Protein 3V42 (pdb70)

Sequence (395 aa):
LPVFKSLRHMRQVLGAPSFRMLAWHVLMGNQVIWKSRDVDLVQSAFEVLRTMLPVGCVRIIPYSSQYEEAYRCNFLGLSPHVQIPPHVLSSEFAVIVEVHAAASLSKYEFVVTSGSPRVGPTILNKIEAALTNQNLSVDVVDQALVALKEEWMNKVKVLFKFTKVPKEDTQKLLSILGASEEDNVKLLKFWMTGLSLPVFKSLRHMRQVLGAPSFRMLAWHVLMGNQVIWKSRDVDLVQSAFEEVLRTMLPVGCVRIIPYSSQYEEAYRCNFLGLSPHVQIPPHVLSSEFAVIVEVHAQSLSKYEFVVTSGSPVAADRVGPTILNKIEAALTNQNLSVDVVDQALVALKEEWMNKVKVLFKFTKRPKEDTQKLLSILGASEEDNVKLLKFWMTGLS

InterPro domains:
  IPR021713 Folliculin [PTHR31441] (1-558)
  IPR032035 Folliculin, DENN domain [PF16692] (344-566)
  IPR037520 Folliculin/SMCR8, longin domain [PF11704] (105-265)
  IPR037521 Folliculin/SMCR8, tripartite DENN domain [PS51834] (86-558)
  IPR044886 Folliculin, DENN domain, C-terminal superfamily [G3DSA:1.10.10.1730] (477-566)

Solvent-accessible surface area: 19082 Å² total; per-residue (Å²): 111,47,44,8,126,40,13,32,18,0,48,116,43,17,24,41,108,26,0,52,72,0,0,47,10,0,0,18,17,21,6,0,0,0,35,2,203,31,56,90,0,0,61,14,0,3,78,14,0,33,58,0,1,13,52,14,4,1,39,12,4,5,27,6,33,81,30,18,63,51,120,48,0,2,0,0,0,0,28,38,167,14,162,23,32,108,105,7,102,80,27,89,109,6,0,8,0,48,9,109,84,30,149,98,6,102,106,32,102,31,83,18,74,27,10,101,144,177,116,11,1,31,0,0,57,98,7,36,61,24,5,74,71,118,139,44,65,93,104,79,18,74,138,38,21,91,50,28,42,113,67,4,20,72,25,0,98,59,21,81,147,78,74,124,186,141,81,61,50,33,92,127,38,8,63,142,54,44,0,35,110,106,8,2,55,107,0,0,153,38,0,50,87,16,38,108,94,65,44,8,119,22,11,37,23,0,42,128,45,20,28,39,92,31,1,11,29,0,0,38,0,0,0,20,16,22,6,0,0,0,33,3,172,28,52,100,0,0,34,7,0,0,96,16,0,49,58,0,2,14,58,14,4,2,41,4,4,2,26,6,20,100,30,17,70,51,120,48,0,1,0,0,0,0,23,35,165,13,83,23,32,113,96,5,92,82,26,82,133,6,0,5,0,49,10,106,105,89,78,8,90,76,52,105,31,74,22,68,29,27,15,71,127,50,48,8,126,124,6,1,26,0,0,54,92,7,40,65,26,8,80,69,93,141,43,55,80,86,78,15,78,142,40,11,78,49,32,39,102,69,3,22,78,27,0,106,64,23,104,162,39,65,111,143,88,90,80,66,31,58,58,42,13,66,140,57,38,0,57,102,128,15,1,60,122,0,1,158,40,0,36,66,17,53,59

Secondary structure (DSSP, 8-state):
--S---HHHHHHHH-HHHHHHHHHHHHHT-EEEEE-S-HHHHHHHHHHHGGGS-GGG--EEEEESS---TTT-SEEEE-TTPPPPHHHHT-TTEEEEEEEE----TTEEEEEEE-------HHHHHHHHHHH-TT--HHHHHHHHHHHHHHHHHHHHHHHHHT----HHHHHHHHHTT--SHHHHHHHHHHGGG--/--S---HHHHHHHH-HHHHHHHHHHHHTT-EEEEE-S-HHHHHHHHHHHGGGS-GGG--EEEEESS---TTT-SEEEE-TT----HHHHT-TTEEEEEEE----TT-EEEEEESSPTTTTSS--HHHHHHHHHHH-TTS-HHHHHHHHHHHHHHHHHHHHHHHHHT---HHHHHHHHHHTT--SHHHHHHHHHHGGGT-

Organism: Homo sapiens (NCBI:txid9606)

B-factor: mean 28.71, std 11.36, range [8.5, 73.84]

CATH classification: 3.40.50.12430 (+1 more: 1.10.10.1730)

Nearest PDB structures (foldseek):
  3v42-assembly3_A  TM=1.005E+00  e=3.757E-38  Homo sapiens
  3v42-assembly3_B-2  TM=9.842E-01  e=3.956E-33  Homo sapiens
  6nzd-assembly1_H  TM=9.842E-01  e=5.267E-33  Homo sapiens
  6ulg-assembly1_L  TM=9.563E-01  e=2.488E-28  Homo sapiens
  8dhb-assembly1_J  TM=9.454E-01  e=2.069E-27  Homo sapiens
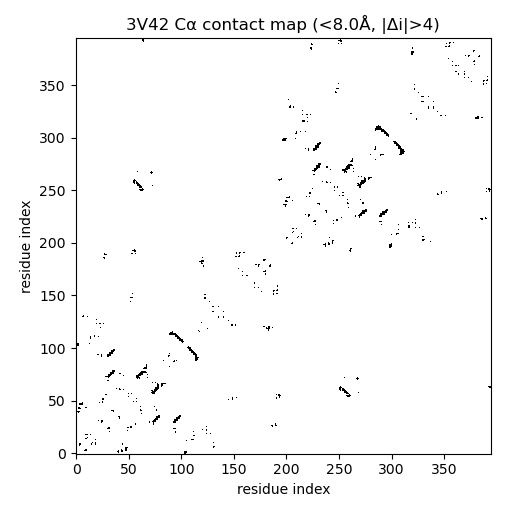
Foldseek 3Di:
DLAQDELLSVCVQCHPVQSLLQLLLLLLLFAEEEEDPDLRRQVRVCVHSCLLAQVLSFQEDREDDEDDDSVNGSYYYYYHPYDDDPCFQQAQRYKYKYWDADCVHPRIDIDIDYHDDDDDDDLSVVLSVQSVDPPDDPVRSSVVSVVSNVLLVVVLVVLVVVPPPPPVVSLVVCVVSVQNDDSSVSSSVSSNSSDD/DQAQDELLSVCVQCDPQLSLVQLLLLLLLFAEEEEDQDQRRQVRVCVHSCLLAQVLSFQEDREDDEDDDSVNGSYYYYYHPYDDDDCFQLDLRYKYWYWDQVDPVRIDIDIGDNNDRCPSPDDDPLSVVLSVQSPDPPDDRVVSSVVSVVSNVLLLVVLVVLVVVVCDDVVVSLVVCVVSVQNDDSSVSSSVSNNSSVD

Structure (mmCIF, N/CA/C/O backbone):
data_3V42
#
_entry.id   3V42
#
_cell.length_a   86.050
_cell.length_b   99.951
_cell.length_c   107.584
_cell.angle_alpha   90.00
_cell.angle_beta   90.00
_cell.angle_gamma   90.00
#
_symmetry.space_group_name_H-M   'C 2 2 21'
#
loop_
_entity.id
_entity.type
_entity.pdbx_description
1 polymer Folliculin
2 water water
#
loop_
_atom_site.group_PDB
_atom_site.id
_atom_site.type_symbol
_atom_site.label_atom_id
_atom_site.label_alt_id
_atom_site.label_comp_id
_atom_site.label_asym_id
_atom_site.label_entity_id
_atom_site.label_seq_id
_atom_site.pdbx_PDB_ins_code
_atom_site.Cartn_x
_atom_site.Cartn_y
_atom_site.Cartn_z
_atom_site.occupancy
_atom_site.B_iso_or_equiv
_atom_site.auth_seq_id
_atom_site.auth_comp_id
_atom_site.auth_asym_id
_atom_site.auth_atom_id
_atom_site.pdbx_PDB_model_num
ATOM 1 N N . LEU A 1 3 ? 76.904 28.548 34.258 1.00 52.37 343 LEU A N 1
ATOM 2 C CA . LEU A 1 3 ? 77.541 28.251 35.531 1.00 51.72 343 LEU A CA 1
ATOM 3 C C . LEU A 1 3 ? 76.556 28.065 36.654 1.00 50.09 343 LEU A C 1
ATOM 4 O O . LEU A 1 3 ? 76.759 27.259 37.504 1.00 50.96 343 LEU A O 1
ATOM 6 N N . PRO A 1 4 ? 75.515 28.853 36.695 1.00 48.02 344 PRO A N 1
ATOM 7 C CA . PRO A 1 4 ? 74.493 28.625 37.695 1.00 45.77 344 PRO A CA 1
ATOM 8 C C . PRO A 1 4 ? 73.411 27.653 37.193 1.00 42.69 344 PRO A C 1
ATOM 9 O O . PRO A 1 4 ? 72.353 28.108 36.862 1.00 42.40 344 PRO A O 1
ATOM 13 N N . VAL A 1 5 ? 73.716 26.365 37.135 1.00 39.56 345 VAL A N 1
ATOM 14 C CA . VAL A 1 5 ? 72.789 25.309 36.753 1.00 35.81 345 VAL A CA 1
ATOM 15 C C . VAL A 1 5 ? 72.916 24.088 37.673 1.00 33.81 345 VAL A C 1
ATOM 16 O O . VAL A 1 5 ? 73.921 23.891 38.292 1.00 32.65 345 VAL A O 1
ATOM 20 N N . PHE A 1 6 ? 71.892 23.253 37.743 1.00 31.99 346 PHE A N 1
ATOM 21 C CA . PHE A 1 6 ? 72.054 22.006 38.457 1.00 29.83 346 PHE A CA 1
ATOM 22 C C . PHE A 1 6 ? 72.942 21.047 37.711 1.00 30.36 346 PHE A C 1
ATOM 23 O O . PHE A 1 6 ? 72.798 20.887 36.558 1.00 29.84 346 PHE A O 1
ATOM 31 N N . LYS A 1 7 ? 73.856 20.393 38.398 1.00 30.69 347 LYS A N 1
ATOM 32 C CA . LYS A 1 7 ? 74.739 19.431 37.744 1.00 32.18 347 LYS A CA 1
ATOM 33 C C . LYS A 1 7 ? 74.410 17.975 37.875 1.00 31.35 347 LYS A C 1
ATOM 34 O O . LYS A 1 7 ? 74.900 17.178 37.122 1.00 33.31 347 LYS A O 1
ATOM 40 N N . SER A 1 8 ? 73.603 17.645 38.866 1.00 28.69 348 SER A N 1
ATOM 41 C CA . SER A 1 8 ? 73.244 16.293 39.185 1.00 27.34 348 SER A CA 1
ATOM 42 C C . SER A 1 8 ? 72.056 16.235 40.151 1.00 26.25 348 SER A C 1
ATOM 43 O O . SER A 1 8 ? 71.635 17.233 40.681 1.00 26.03 348 SER A O 1
ATOM 46 N N . LEU A 1 9 ? 71.543 15.047 40.363 1.00 24.03 349 LEU A N 1
ATOM 47 C CA . LEU A 1 9 ? 70.533 14.832 41.354 1.00 22.79 349 LEU A CA 1
ATOM 48 C C . LEU A 1 9 ? 71.082 15.162 42.713 1.00 22.88 349 LEU A C 1
ATOM 49 O O . LEU A 1 9 ? 70.462 15.817 43.468 1.00 22.50 349 LEU A O 1
ATOM 54 N N . ARG A 1 10 ? 72.293 14.725 42.978 1.00 23.39 350 ARG A N 1
ATOM 55 C CA . ARG A 1 10 ? 72.917 14.984 44.253 1.00 24.70 350 ARG A CA 1
ATOM 56 C C . ARG A 1 10 ? 73.082 16.466 44.518 1.00 24.29 350 ARG A C 1
ATOM 57 O O . ARG A 1 10 ? 72.865 16.896 45.576 1.00 23.54 350 ARG A O 1
ATOM 65 N N . HIS A 1 11 ? 73.474 17.217 43.516 1.00 22.72 351 HIS A N 1
ATOM 66 C CA . HIS A 1 11 ? 73.632 18.656 43.629 1.00 23.69 351 HIS A CA 1
ATOM 67 C C . HIS A 1 11 ? 72.310 19.291 43.936 1.00 24.02 351 HIS A C 1
ATOM 68 O O . HIS A 1 11 ? 72.212 20.130 44.772 1.00 25.33 351 HIS A O 1
ATOM 75 N N . MET A 1 12 ? 71.281 18.844 43.244 1.00 21.10 352 MET A N 1
ATOM 76 C CA . MET A 1 12 ? 69.982 19.387 43.438 1.00 19.02 352 MET A CA 1
ATOM 77 C C . MET A 1 12 ? 69.559 19.117 44.874 1.00 18.53 352 MET A C 1
ATOM 78 O O . MET A 1 12 ? 69.025 19.969 45.504 1.00 18.79 352 MET A O 1
ATOM 83 N N . ARG A 1 13 ? 69.835 17.935 45.389 1.00 19.60 353 ARG A N 1
ATOM 84 C CA . ARG A 1 13 ? 69.494 17.596 46.763 1.00 20.14 353 ARG A CA 1
ATOM 85 C C . ARG A 1 13 ? 70.221 18.500 47.781 1.00 23.41 353 ARG A C 1
ATOM 86 O O . ARG A 1 13 ? 69.632 18.984 48.675 1.00 24.96 353 ARG A O 1
ATOM 94 N N . GLN A 1 14 ? 71.493 18.747 47.556 1.00 24.47 354 GLN A N 1
ATOM 95 C CA . GLN A 1 14 ? 72.268 19.633 48.404 1.00 26.72 354 GLN A CA 1
ATOM 96 C C . GLN A 1 14 ? 71.670 21.015 48.421 1.00 26.65 354 GLN A C 1
ATOM 97 O O . GLN A 1 14 ? 71.519 21.592 49.433 1.00 26.21 354 GLN A O 1
ATOM 103 N N . VAL A 1 15 ? 71.332 21.532 47.263 1.00 25.34 355 VAL A N 1
ATOM 104 C CA . VAL A 1 15 ? 70.769 22.847 47.160 1.00 23.66 355 VAL A CA 1
ATOM 105 C C . VAL A 1 15 ? 69.351 23.106 47.687 1.00 23.72 355 VAL A C 1
ATOM 106 O O . VAL A 1 15 ? 69.128 24.030 48.378 1.00 23.85 355 VAL A O 1
ATOM 110 N N . LEU A 1 16 ? 68.392 22.296 47.280 1.00 21.71 356 LEU A N 1
ATOM 111 C CA . LEU A 1 16 ? 67.052 22.297 47.820 1.00 21.56 356 LEU A CA 1
ATOM 112 C C . LEU A 1 16 ? 66.933 21.829 49.264 1.00 20.64 356 LEU A C 1
ATOM 113 O O . LEU A 1 16 ? 66.105 22.249 49.969 1.00 22.13 356 LEU A O 1
ATOM 118 N N . GLY A 1 17 ? 67.757 20.904 49.651 1.00 21.48 357 GLY A N 1
ATOM 119 C CA . GLY A 1 17 ? 67.613 20.306 50.944 1.00 22.82 357 GLY A CA 1
ATOM 120 C C . GLY A 1 17 ? 66.853 18.994 50.955 1.00 22.49 357 GLY A C 1
ATOM 121 O O . GLY A 1 17 ? 66.078 18.724 50.089 1.00 20.31 357 GLY A O 1
ATOM 122 N N . ALA A 1 18 ? 67.104 18.201 51.975 1.00 23.64 358 ALA A N 1
ATOM 123 C CA . ALA A 1 18 ? 66.611 16.860 52.012 1.00 24.27 358 ALA A CA 1
ATOM 124 C C . ALA A 1 18 ? 65.120 16.720 52.008 1.00 23.92 358 ALA A C 1
ATOM 125 O O . ALA A 1 18 ? 64.630 16.040 51.171 1.00 21.91 358 ALA A O 1
ATOM 127 N N . PRO A 1 19 ? 64.395 17.391 52.891 1.00 24.13 359 PRO A N 1
ATOM 128 C CA . PRO A 1 19 ? 62.943 17.244 52.872 1.00 24.59 359 PRO A CA 1
ATOM 129 C C . PRO A 1 19 ? 62.326 17.733 51.558 1.00 25.09 359 PRO A C 1
ATOM 130 O O . PRO A 1 19 ? 61.526 17.072 50.977 1.00 25.37 359 PRO A O 1
ATOM 134 N N . SER A 1 20 ? 62.780 18.881 51.107 1.00 23.93 360 SER A N 1
ATOM 135 C CA . SER A 1 20 ? 62.287 19.492 49.898 1.00 24.04 360 SER A CA 1
ATOM 136 C C . SER A 1 20 ? 62.579 18.625 48.693 1.00 21.89 360 SER A C 1
ATOM 137 O O . SER A 1 20 ? 61.717 18.408 47.921 1.00 19.63 360 SER A O 1
ATOM 140 N N . PHE A 1 21 ? 63.781 18.098 48.595 1.00 20.68 361 PHE A N 1
ATOM 141 C CA . PHE A 1 21 ? 64.121 17.211 47.507 1.00 20.46 361 PHE A CA 1
ATOM 142 C C . PHE A 1 21 ? 63.259 15.951 47.532 1.00 18.25 361 PHE A C 1
ATOM 143 O O . PHE A 1 21 ? 62.775 15.541 46.547 1.00 16.39 361 PHE A O 1
ATOM 151 N N . ARG A 1 22 ? 63.042 15.385 48.690 1.00 17.58 362 ARG A N 1
ATOM 152 C CA . ARG A 1 22 ? 62.249 14.194 48.731 1.00 17.70 362 ARG A CA 1
ATOM 153 C C . ARG A 1 22 ? 60.799 14.408 48.270 1.00 18.98 362 ARG A C 1
ATOM 154 O O . ARG A 1 22 ? 60.339 13.677 47.486 1.00 18.04 362 ARG A O 1
ATOM 162 N N . MET A 1 23 ? 60.176 15.480 48.716 1.00 18.35 363 MET A N 1
ATOM 163 C CA . MET A 1 23 ? 58.861 15.849 48.290 1.00 20.49 363 MET A CA 1
ATOM 164 C C . MET A 1 23 ? 58.850 16.105 46.773 1.00 18.92 363 MET A C 1
ATOM 165 O O . MET A 1 23 ? 58.026 15.598 46.101 1.00 18.35 363 MET A O 1
ATOM 170 N N . LEU A 1 24 ? 59.828 16.821 46.262 1.00 17.11 364 LEU A N 1
ATOM 171 C CA . LEU A 1 24 ? 59.934 17.064 44.839 1.00 17.66 364 LEU A CA 1
ATOM 172 C C . LEU A 1 24 ? 60.079 15.775 44.024 1.00 15.74 364 LEU A C 1
ATOM 173 O O . LEU A 1 24 ? 59.370 15.572 43.106 1.00 16.97 364 LEU A O 1
ATOM 178 N N . ALA A 1 25 ? 60.987 14.906 44.429 1.00 16.46 365 ALA A N 1
ATOM 179 C CA . ALA A 1 25 ? 61.225 13.630 43.796 1.00 16.33 365 ALA A CA 1
ATOM 180 C C . ALA A 1 25 ? 60.024 12.670 43.832 1.00 17.90 365 ALA A C 1
ATOM 181 O O . ALA A 1 25 ? 59.807 11.987 42.912 1.00 18.73 365 ALA A O 1
ATOM 183 N N . TRP A 1 26 ? 59.275 12.676 44.917 1.00 17.58 366 TRP A N 1
ATOM 184 C CA . TRP A 1 26 ? 58.081 11.869 45.057 1.00 17.26 366 TRP A CA 1
ATOM 185 C C . TRP A 1 26 ? 57.088 12.283 44.006 1.00 15.70 366 TRP A C 1
ATOM 186 O O . TRP A 1 26 ? 56.636 11.477 43.317 1.00 14.67 366 TRP A O 1
ATOM 197 N N . HIS A 1 27 ? 56.841 13.578 43.875 1.00 15.48 367 HIS A N 1
ATOM 198 C CA . HIS A 1 27 ? 55.998 14.089 42.815 1.00 15.89 367 HIS A CA 1
ATOM 199 C C . HIS A 1 27 ? 56.512 13.792 41.396 1.00 15.43 367 HIS A C 1
ATOM 200 O O . HIS A 1 27 ? 55.741 13.463 40.550 1.00 20.08 367 HIS A O 1
ATOM 207 N N . VAL A 1 28 ? 57.792 13.862 41.145 1.00 16.33 368 VAL A N 1
ATOM 208 C CA . VAL A 1 28 ? 58.270 13.521 39.836 1.00 14.46 368 VAL A CA 1
ATOM 209 C C . VAL A 1 28 ? 57.932 12.056 39.509 1.00 14.96 368 VAL A C 1
ATOM 210 O O . VAL A 1 28 ? 57.360 11.777 38.503 1.00 15.54 368 VAL A O 1
ATOM 214 N N . LEU A 1 29 ? 58.235 11.173 40.437 1.00 12.48 369 LEU A N 1
ATOM 215 C CA . LEU A 1 29 ? 58.118 9.756 40.279 1.00 13.94 369 LEU A CA 1
ATOM 216 C C . LEU A 1 29 ? 56.699 9.298 40.056 1.00 13.72 369 LEU A C 1
ATOM 217 O O . LEU A 1 29 ? 56.489 8.427 39.309 1.00 15.86 369 LEU A O 1
ATOM 222 N N . MET A 1 30 ? 55.767 9.933 40.730 1.00 15.05 370 MET A N 1
ATOM 223 C CA . MET A 1 30 ? 54.331 9.623 40.678 1.00 16.45 370 MET A CA 1
ATOM 224 C C . MET A 1 30 ? 53.596 10.290 39.506 1.00 16.89 370 MET A C 1
ATOM 225 O O . MET A 1 30 ? 52.487 10.025 39.276 1.00 17.29 370 MET A O 1
ATOM 230 N N . GLY A 1 31 ? 54.269 11.134 38.765 1.00 15.65 371 GLY A N 1
ATOM 231 C CA . GLY A 1 31 ? 53.672 11.774 37.634 1.00 16.74 371 GLY A CA 1
ATOM 232 C C . GLY A 1 31 ? 52.812 12.985 37.927 1.00 16.83 371 GLY A C 1
ATOM 233 O O . GLY A 1 31 ? 52.168 13.455 37.074 1.00 16.34 371 GLY A O 1
ATOM 234 N N . ASN A 1 32 ? 52.854 13.469 39.143 1.00 16.98 372 ASN A N 1
ATOM 235 C CA . ASN A 1 32 ? 52.230 14.726 39.525 1.00 18.09 372 ASN A CA 1
ATOM 236 C C . ASN A 1 32 ? 52.937 15.924 38.855 1.00 17.85 372 ASN A C 1
ATOM 237 O O . ASN A 1 32 ? 54.020 15.800 38.409 1.00 18.17 372 ASN A O 1
ATOM 242 N N . GLN A 1 33 ? 52.261 17.045 38.743 1.00 19.22 373 GLN A N 1
ATOM 243 C CA . GLN A 1 33 ? 52.831 18.193 38.035 1.00 19.68 373 GLN A CA 1
ATOM 244 C C . GLN A 1 33 ? 53.937 18.855 38.859 1.00 18.57 373 GLN A C 1
ATOM 245 O O . GLN A 1 33 ? 53.768 19.107 40.006 1.00 18.40 373 GLN A O 1
ATOM 251 N N . VAL A 1 34 ? 55.045 19.130 38.223 1.00 18.39 374 VAL A N 1
ATOM 252 C CA . VAL A 1 34 ? 56.196 19.744 38.809 1.00 16.75 374 VAL A CA 1
ATOM 253 C C . VAL A 1 34 ? 56.386 21.127 38.203 1.00 18.76 374 VAL A C 1
ATOM 254 O O . VAL A 1 34 ? 56.718 21.259 37.054 1.00 16.94 374 VAL A O 1
ATOM 258 N N . ILE A 1 35 ? 56.173 22.141 39.021 1.00 18.32 375 ILE A N 1
ATOM 259 C CA . ILE A 1 35 ? 56.247 23.516 38.608 1.00 17.94 375 ILE A CA 1
ATOM 260 C C . ILE A 1 35 ? 57.477 24.250 39.133 1.00 19.63 375 ILE A C 1
ATOM 261 O O . ILE A 1 35 ? 57.702 24.348 40.305 1.00 21.27 375 ILE A O 1
ATOM 266 N N . TRP A 1 36 ? 58.268 24.764 38.238 1.00 17.55 376 TRP A N 1
ATOM 267 C CA . TRP A 1 36 ? 59.373 25.625 38.609 1.00 20.66 376 TRP A CA 1
ATOM 268 C C . TRP A 1 36 ? 59.224 27.078 38.139 1.00 20.41 376 TRP A C 1
ATOM 269 O O . TRP A 1 36 ? 59.112 27.339 36.978 1.00 20.13 376 TRP A O 1
ATOM 280 N N . LYS A 1 37 ? 59.212 27.997 39.082 1.00 21.20 377 LYS A N 1
ATOM 281 C CA . LYS A 1 37 ? 59.019 29.401 38.802 1.00 23.67 377 LYS A CA 1
ATOM 282 C C . LYS A 1 37 ? 60.311 30.180 39.050 1.00 23.82 377 LYS A C 1
ATOM 283 O O . LYS A 1 37 ? 60.748 30.318 40.147 1.00 24.80 377 LYS A O 1
ATOM 289 N N . SER A 1 38 ? 60.908 30.656 37.973 1.00 25.89 378 SER A N 1
ATOM 290 C CA . SER A 1 38 ? 62.130 31.424 37.987 1.00 26.43 378 SER A CA 1
ATOM 291 C C . SER A 1 38 ? 62.347 32.473 36.885 1.00 27.92 378 SER A C 1
ATOM 292 O O . SER A 1 38 ? 61.782 32.436 35.834 1.00 24.62 378 SER A O 1
ATOM 295 N N . ARG A 1 39 ? 63.179 33.430 37.231 1.00 28.44 379 ARG A N 1
ATOM 296 C CA . ARG A 1 39 ? 63.659 34.459 36.370 1.00 30.00 379 ARG A CA 1
ATOM 297 C C . ARG A 1 39 ? 64.633 33.892 35.387 1.00 29.73 379 ARG A C 1
ATOM 298 O O . ARG A 1 39 ? 64.777 34.399 34.332 1.00 28.31 379 ARG A O 1
ATOM 306 N N . ASP A 1 40 ? 65.291 32.824 35.788 1.00 27.55 380 ASP A N 1
ATOM 307 C CA . ASP A 1 40 ? 66.369 32.223 35.048 1.00 26.61 380 ASP A CA 1
ATOM 308 C C . ASP A 1 40 ? 65.968 31.013 34.172 1.00 25.59 380 ASP A C 1
ATOM 309 O O . ASP A 1 40 ? 65.845 29.920 34.639 1.00 23.12 380 ASP A O 1
ATOM 314 N N . VAL A 1 41 ? 65.849 31.237 32.877 1.00 23.69 381 VAL A N 1
ATOM 315 C CA . VAL A 1 41 ? 65.385 30.206 31.982 1.00 23.86 381 VAL A CA 1
ATOM 316 C C . VAL A 1 41 ? 66.297 29.004 31.990 1.00 24.07 381 VAL A C 1
ATOM 317 O O . VAL A 1 41 ? 65.835 27.925 32.022 1.00 24.61 381 VAL A O 1
ATOM 321 N N . ASP A 1 42 ? 67.589 29.221 31.962 1.00 22.61 382 ASP A N 1
ATOM 322 C CA . ASP A 1 42 ? 68.545 28.161 31.953 1.00 23.45 382 ASP A CA 1
ATOM 323 C C . ASP A 1 42 ? 68.622 27.295 33.217 1.00 22.72 382 ASP A C 1
ATOM 324 O O . ASP A 1 42 ? 68.952 26.153 33.179 1.00 21.86 382 ASP A O 1
ATOM 329 N N . LEU A 1 43 ? 68.433 27.917 34.345 1.00 21.86 383 LEU A N 1
ATOM 330 C CA . LEU A 1 43 ? 68.467 27.179 35.576 1.00 21.29 383 LEU A CA 1
ATOM 331 C C . LEU A 1 43 ? 67.332 26.188 35.604 1.00 21.23 383 LEU A C 1
ATOM 332 O O . LEU A 1 43 ? 67.540 25.074 35.876 1.00 20.17 383 LEU A O 1
ATOM 337 N N . VAL A 1 44 ? 66.153 26.666 35.237 1.00 21.00 384 VAL A N 1
ATOM 338 C CA . VAL A 1 44 ? 64.965 25.865 35.157 1.00 20.47 384 VAL A CA 1
ATOM 339 C C . VAL A 1 44 ? 65.131 24.736 34.150 1.00 20.39 384 VAL A C 1
ATOM 340 O O . VAL A 1 44 ? 64.760 23.663 34.440 1.00 20.21 384 VAL A O 1
ATOM 344 N N . GLN A 1 45 ? 65.716 25.004 32.991 1.00 19.29 385 GLN A N 1
ATOM 345 C CA . GLN A 1 45 ? 65.942 23.974 32.023 1.00 21.77 385 GLN A CA 1
ATOM 346 C C . GLN A 1 45 ? 66.856 22.906 32.621 1.00 21.88 385 GLN A C 1
ATOM 347 O O . GLN A 1 45 ? 66.591 21.759 32.506 1.00 23.19 385 GLN A O 1
ATOM 353 N N . SER A 1 46 ? 67.881 23.310 33.332 1.00 21.57 386 SER A N 1
ATOM 354 C CA . SER A 1 46 ? 68.763 22.376 34.000 1.00 21.27 386 SER A CA 1
ATOM 355 C C . SER A 1 46 ? 68.040 21.533 35.073 1.00 19.66 386 SER A C 1
ATOM 356 O O . SER A 1 46 ? 68.391 20.432 35.272 1.00 17.81 386 SER A O 1
ATOM 359 N N . ALA A 1 47 ? 67.082 22.120 35.753 1.00 19.91 387 ALA A N 1
ATOM 360 C CA . ALA A 1 47 ? 66.322 21.410 36.749 1.00 20.24 387 ALA A CA 1
ATOM 361 C C . ALA A 1 47 ? 65.580 20.250 36.098 1.00 19.63 387 ALA A C 1
ATOM 362 O O . ALA A 1 47 ? 65.647 19.165 36.553 1.00 20.41 387 ALA A O 1
ATOM 364 N N . PHE A 1 48 ? 64.884 20.523 35.014 1.00 19.48 388 PHE A N 1
ATOM 365 C CA . PHE A 1 48 ? 64.158 19.497 34.294 1.00 19.41 388 PHE A CA 1
ATOM 366 C C . PHE A 1 48 ? 65.060 18.433 33.686 1.00 19.64 388 PHE A C 1
ATOM 367 O O . PHE A 1 48 ? 64.704 17.321 33.623 1.00 18.05 388 PHE A O 1
ATOM 375 N N . GLU A 1 49 ? 66.222 18.844 33.225 1.00 19.54 389 GLU A N 1
ATOM 376 C CA . GLU A 1 49 ? 67.194 17.949 32.652 1.00 22.00 389 GLU A CA 1
ATOM 377 C C . GLU A 1 49 ? 67.651 16.947 33.706 1.00 19.95 389 GLU A C 1
ATOM 378 O O . GLU A 1 49 ? 67.795 15.843 33.448 1.00 20.12 389 GLU A O 1
ATOM 384 N N . VAL A 1 50 ? 67.870 17.411 34.899 1.00 20.68 390 VAL A N 1
ATOM 385 C CA . VAL A 1 50 ? 68.165 16.574 36.017 1.00 19.71 390 VAL A CA 1
ATOM 386 C C . VAL A 1 50 ? 66.983 15.671 36.511 1.00 19.30 390 VAL A C 1
ATOM 387 O O . VAL A 1 50 ? 67.131 14.522 36.687 1.00 18.93 390 VAL A O 1
ATOM 391 N N . LEU A 1 51 ? 65.830 16.255 36.707 1.00 18.16 391 LEU A N 1
ATOM 392 C CA . LEU A 1 51 ? 64.674 15.551 37.215 1.00 18.10 391 LEU A CA 1
ATOM 393 C C . LEU A 1 51 ? 64.185 14.431 36.297 1.00 17.36 391 LEU A C 1
ATOM 394 O O . LEU A 1 51 ? 63.745 13.451 36.736 1.00 16.35 391 LEU A O 1
ATOM 399 N N . ARG A 1 52 ? 64.289 14.628 35.009 1.00 17.14 392 ARG A N 1
ATOM 400 C CA . ARG A 1 52 ? 63.792 13.671 34.064 1.00 17.38 392 ARG A CA 1
ATOM 401 C C . ARG A 1 52 ? 64.520 12.364 34.105 1.00 18.68 392 ARG A C 1
ATOM 402 O O . ARG A 1 52 ? 63.954 11.378 33.787 1.00 19.79 392 ARG A O 1
ATOM 410 N N . THR A 1 53 ? 65.739 12.375 34.605 1.00 18.26 393 THR A N 1
ATOM 411 C CA . THR A 1 53 ? 66.545 11.163 34.694 1.00 21.08 393 THR A CA 1
ATOM 412 C C . THR A 1 53 ? 65.922 10.132 35.634 1.00 20.35 393 THR A C 1
ATOM 413 O O . THR A 1 53 ? 66.353 9.035 35.686 1.00 22.98 393 THR A O 1
ATOM 417 N N . MET A 1 54 ? 64.946 10.547 36.408 1.00 20.05 394 MET A N 1
ATOM 418 C CA . MET A 1 54 ? 64.235 9.671 37.332 1.00 18.01 394 MET A CA 1
ATOM 419 C C . MET A 1 54 ? 63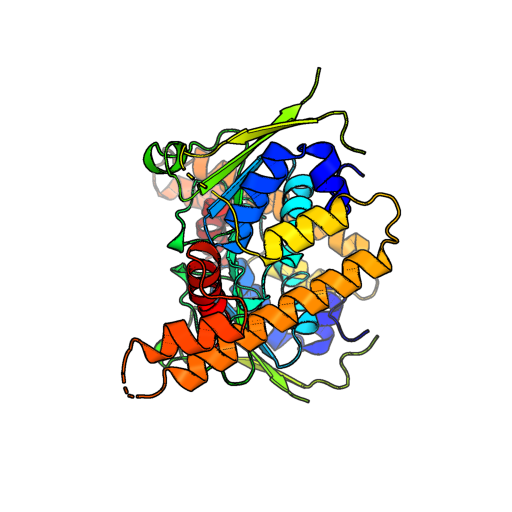.026 8.936 36.760 1.00 18.00 394 MET A C 1
ATOM 420 O O . MET A 1 54 ? 62.511 8.054 37.363 1.00 16.36 394 MET A O 1
ATOM 425 N N . LEU A 1 55 ? 62.641 9.316 35.554 1.00 16.16 395 LEU A N 1
ATOM 426 C CA . LEU A 1 55 ? 61.503 8.787 34.867 1.00 17.87 395 LEU A CA 1
ATOM 427 C C . LEU A 1 55 ? 61.865 8.056 33.571 1.00 18.63 395 LEU A C 1
ATOM 428 O O . LEU A 1 55 ? 62.787 8.403 32.927 1.00 18.14 395 LEU A O 1
ATOM 433 N N . PRO A 1 56 ? 61.077 7.072 33.203 1.00 18.92 396 PRO A N 1
ATOM 434 C CA . PRO A 1 56 ? 61.185 6.498 31.883 1.00 19.83 396 PRO A CA 1
ATOM 435 C C . PRO A 1 56 ? 60.930 7.595 30.877 1.00 19.32 396 PRO A C 1
ATOM 436 O O . PRO A 1 56 ? 60.082 8.405 31.101 1.00 18.49 396 PRO A O 1
ATOM 440 N N . VAL A 1 57 ? 61.636 7.583 29.776 1.00 20.15 397 VAL A N 1
ATOM 441 C CA . VAL A 1 57 ? 61.600 8.697 28.852 1.00 20.19 397 VAL A CA 1
ATOM 442 C C . VAL A 1 57 ? 60.171 8.987 28.331 1.00 20.66 397 VAL A C 1
ATOM 443 O O . VAL A 1 57 ? 59.842 10.076 28.143 1.00 21.49 397 VAL A O 1
ATOM 447 N N . GLY A 1 58 ? 59.351 7.981 28.198 1.00 18.88 398 GLY A N 1
ATOM 448 C CA . GLY A 1 58 ? 57.977 8.135 27.817 1.00 20.30 398 GLY A CA 1
ATOM 449 C C . GLY A 1 58 ? 57.038 8.838 28.771 1.00 20.19 398 GLY A C 1
ATOM 450 O O . GLY A 1 58 ? 55.957 9.137 28.402 1.00 20.46 398 GLY A O 1
ATOM 451 N N . CYS A 1 59 ? 57.462 9.055 29.998 1.00 19.43 399 CYS A N 1
ATOM 452 C CA . CYS A 1 59 ? 56.672 9.693 31.019 1.00 17.98 399 CYS A CA 1
ATOM 453 C C . CYS A 1 59 ? 56.857 11.231 31.150 1.00 16.60 399 CYS A C 1
ATOM 454 O O . CYS A 1 59 ? 56.365 11.835 32.036 1.00 16.71 399 CYS A O 1
ATOM 457 N N . VAL A 1 60 ? 57.617 11.814 30.239 1.00 17.01 400 VAL A N 1
ATOM 458 C CA . VAL A 1 60 ? 58.025 13.194 30.298 1.00 16.10 400 VAL A CA 1
ATOM 459 C C . VAL A 1 60 ? 57.230 14.027 29.282 1.00 14.38 400 VAL A C 1
ATOM 460 O O . VAL A 1 60 ? 57.246 13.762 28.160 1.00 15.28 400 VAL A O 1
ATOM 464 N N . ARG A 1 61 ? 56.515 15.018 29.763 1.00 15.25 401 ARG A N 1
ATOM 465 C CA . ARG A 1 61 ? 55.806 16.007 28.977 1.00 14.57 401 ARG A CA 1
ATOM 466 C C . ARG A 1 61 ? 56.086 17.400 29.556 1.00 15.68 401 ARG A C 1
ATOM 467 O O . ARG A 1 61 ? 55.593 17.746 30.608 1.00 16.96 401 ARG A O 1
ATOM 475 N N . ILE A 1 62 ? 56.897 18.164 28.845 1.00 12.79 402 ILE A N 1
ATOM 476 C CA . ILE A 1 62 ? 57.532 19.378 29.356 1.00 13.76 402 ILE A CA 1
ATOM 477 C C . ILE A 1 62 ? 57.151 20.623 28.597 1.00 13.59 402 ILE A C 1
ATOM 478 O O . ILE A 1 62 ? 57.258 20.647 27.437 1.00 13.66 402 ILE A O 1
ATOM 483 N N . ILE A 1 63 ? 56.726 21.646 29.297 1.00 15.02 403 ILE A N 1
ATOM 484 C CA . ILE A 1 63 ? 56.611 22.969 28.753 1.00 14.94 403 ILE A CA 1
ATOM 485 C C . ILE A 1 63 ? 57.603 23.776 29.550 1.00 16.13 403 ILE A C 1
ATOM 486 O O . ILE A 1 63 ? 57.326 24.223 30.607 1.00 16.71 403 ILE A O 1
ATOM 491 N N . PRO A 1 64 ? 58.787 23.927 28.979 1.00 16.77 404 PRO A N 1
ATOM 492 C CA . PRO A 1 64 ? 59.973 24.396 29.667 1.00 17.50 404 PRO A CA 1
ATOM 493 C C . PRO A 1 64 ? 59.969 25.816 30.247 1.00 19.24 404 PRO A C 1
ATOM 494 O O . PRO A 1 64 ? 60.605 26.033 31.235 1.00 17.30 404 PRO A O 1
ATOM 498 N N . TYR A 1 65 ? 59.321 26.751 29.597 1.00 19.15 405 TYR A N 1
ATOM 499 C CA . TYR A 1 65 ? 59.254 28.087 30.115 1.00 20.96 405 TYR A CA 1
ATOM 500 C C . TYR A 1 65 ? 58.054 28.865 29.584 1.00 21.85 405 TYR A C 1
ATOM 501 O O . TYR A 1 65 ? 58.159 29.589 28.655 1.00 24.23 405 TYR A O 1
ATOM 510 N N . SER A 1 66 ? 56.912 28.643 30.173 1.00 21.58 406 SER A N 1
ATOM 511 C CA . SER A 1 66 ? 55.677 29.246 29.798 1.00 21.68 406 SER A CA 1
ATOM 512 C C . SER A 1 66 ? 55.440 30.601 30.378 1.00 24.33 406 SER A C 1
ATOM 513 O O . SER A 1 66 ? 55.948 30.920 31.434 1.00 25.66 406 SER A O 1
ATOM 516 N N . SER A 1 67 ? 54.658 31.390 29.666 1.00 25.10 407 SER A N 1
ATOM 517 C CA . SER A 1 67 ? 54.216 32.679 30.145 1.00 26.56 407 SER A CA 1
ATOM 518 C C . SER A 1 67 ? 52.851 32.662 30.772 1.00 27.20 407 SER A C 1
ATOM 519 O O . SER A 1 67 ? 52.408 33.657 31.247 1.00 28.19 407 SER A O 1
ATOM 522 N N . GLN A 1 68 ? 52.197 31.507 30.744 1.00 26.70 408 GLN A N 1
ATOM 523 C CA . GLN A 1 68 ? 50.993 31.245 31.494 1.00 27.31 408 GLN A CA 1
ATOM 524 C C . GLN A 1 68 ? 50.935 29.869 32.163 1.00 27.04 408 GLN A C 1
ATOM 525 O O . GLN A 1 68 ? 51.550 28.927 31.721 1.00 24.51 408 GLN A O 1
ATOM 531 N N . TYR A 1 69 ? 50.161 29.772 33.222 1.00 25.35 409 TYR A N 1
ATOM 532 C CA . TYR A 1 69 ? 49.985 28.494 33.846 1.00 25.50 409 TYR A CA 1
ATOM 533 C C . TYR A 1 69 ? 49.364 27.541 32.819 1.00 25.48 409 TYR A C 1
ATOM 534 O O . TYR A 1 69 ? 48.593 27.937 32.023 1.00 24.72 409 TYR A O 1
ATOM 543 N N . GLU A 1 70 ? 49.790 26.295 32.845 1.00 23.85 410 GLU A N 1
ATOM 544 C CA . GLU A 1 70 ? 49.241 25.251 32.037 1.00 23.26 410 GLU A CA 1
ATOM 545 C C . GLU A 1 70 ? 48.902 24.077 32.929 1.00 24.32 410 GLU A C 1
ATOM 546 O O . GLU A 1 70 ? 49.613 23.737 33.800 1.00 22.01 410 GLU A O 1
ATOM 552 N N . GLU A 1 71 ? 47.777 23.481 32.670 1.00 23.43 411 GLU A N 1
ATOM 553 C CA . GLU A 1 71 ? 47.293 22.412 33.461 1.00 24.30 411 GLU A CA 1
ATOM 554 C C . GLU A 1 71 ? 48.063 21.113 33.200 1.00 24.31 411 GLU A C 1
ATOM 555 O O . GLU A 1 71 ? 48.836 21.004 32.289 1.00 22.11 411 GLU A O 1
ATOM 561 N N . ALA A 1 72 ? 47.785 20.126 34.032 1.00 24.43 412 ALA A N 1
ATOM 562 C CA . ALA A 1 72 ? 48.513 18.877 34.041 1.00 22.42 412 ALA A CA 1
ATOM 563 C C . ALA A 1 72 ? 48.398 18.094 32.763 1.00 21.55 412 ALA A C 1
ATOM 564 O O . ALA A 1 72 ? 49.311 17.463 32.371 1.00 20.86 412 ALA A O 1
ATOM 566 N N . TYR A 1 73 ? 47.237 18.148 32.137 1.00 20.04 413 TYR A N 1
ATOM 567 C CA . TYR A 1 73 ? 47.051 17.486 30.887 1.00 20.38 413 TYR A CA 1
ATOM 568 C C . TYR A 1 73 ? 47.985 18.074 29.802 1.00 18.96 413 TYR A C 1
ATOM 569 O O . TYR A 1 73 ? 48.283 17.458 28.838 1.00 19.00 413 TYR A O 1
ATOM 578 N N . ARG A 1 74 ? 48.323 19.324 29.983 1.00 19.26 414 ARG A N 1
ATOM 579 C CA . ARG A 1 74 ? 49.287 19.990 29.146 1.00 19.10 414 ARG A CA 1
ATOM 580 C C . ARG A 1 74 ? 50.757 19.585 29.318 1.00 19.07 414 ARG A C 1
ATOM 581 O O . ARG A 1 74 ? 51.487 19.567 28.367 1.00 21.13 414 ARG A O 1
ATOM 589 N N . CYS A 1 75 ? 51.176 19.396 30.558 1.00 17.29 415 CYS A N 1
ATOM 590 C CA . CYS A 1 75 ? 52.497 18.942 30.905 1.00 17.87 415 CYS A CA 1
ATOM 591 C C . CYS A 1 75 ? 52.563 18.404 32.349 1.00 17.31 415 CYS A C 1
ATOM 592 O O . CYS A 1 75 ? 51.860 18.867 33.184 1.00 17.59 415 CYS A O 1
ATOM 595 N N . ASN A 1 76 ? 53.467 17.479 32.616 1.00 13.95 416 ASN A N 1
ATOM 596 C CA . ASN A 1 76 ? 53.939 17.222 33.949 1.00 13.75 416 ASN A CA 1
ATOM 597 C C . ASN A 1 76 ? 55.155 18.065 34.436 1.00 13.60 416 ASN A C 1
ATOM 598 O O . ASN A 1 76 ? 55.350 18.185 35.602 1.00 14.58 416 ASN A O 1
ATOM 603 N N . PHE A 1 77 ? 55.939 18.614 33.527 1.00 12.95 417 PHE A N 1
ATOM 604 C CA . PHE A 1 77 ? 56.999 19.541 33.877 1.00 14.33 417 PHE A CA 1
ATOM 605 C C . PHE A 1 77 ? 56.699 20.870 33.262 1.00 15.08 417 PHE A C 1
ATOM 606 O O . PHE A 1 77 ? 56.577 20.991 32.076 1.00 15.41 417 PHE A O 1
ATOM 614 N N . LEU A 1 78 ? 56.582 21.863 34.115 1.00 16.75 418 LEU A N 1
ATOM 615 C CA . LEU A 1 78 ? 56.202 23.200 33.711 1.00 16.97 418 LEU A CA 1
ATOM 616 C C . LEU A 1 78 ? 57.127 24.272 34.211 1.00 18.05 418 LEU A C 1
ATOM 617 O O . LEU A 1 78 ? 57.271 24.430 35.386 1.00 17.94 418 LEU A O 1
ATOM 622 N N . GLY A 1 79 ? 57.735 25.001 33.318 1.00 17.94 419 GLY A N 1
ATOM 623 C CA . GLY A 1 79 ? 58.527 26.130 33.689 1.00 20.21 419 GLY A CA 1
ATOM 624 C C . GLY A 1 79 ? 57.726 27.408 33.642 1.00 21.80 419 GLY A C 1
ATOM 625 O O . GLY A 1 79 ? 56.889 27.565 32.796 1.00 21.85 419 GLY A O 1
ATOM 626 N N . LEU A 1 80 ? 58.002 28.312 34.547 1.00 22.03 420 LEU A N 1
ATOM 627 C CA . LEU A 1 80 ? 57.268 29.549 34.606 1.00 25.30 420 LEU A CA 1
ATOM 628 C C . LEU A 1 80 ? 58.087 30.794 34.770 1.00 28.07 420 LEU A C 1
ATOM 629 O O . LEU A 1 80 ? 59.077 30.787 35.442 1.00 25.46 420 LEU A O 1
ATOM 634 N N . SER A 1 81 ? 57.590 31.868 34.156 1.00 32.79 421 SER A N 1
ATOM 635 C CA . SER A 1 81 ? 58.077 33.229 34.369 1.00 36.61 421 SER A CA 1
ATOM 636 C C . SER A 1 81 ? 57.723 33.616 35.777 1.00 38.18 421 SER A C 1
ATOM 637 O O . SER A 1 81 ? 56.832 33.086 36.374 1.00 37.63 421 SER A O 1
ATOM 640 N N . PRO A 1 82 ? 58.430 34.589 36.291 1.00 41.17 422 PRO A N 1
ATOM 641 C CA . PRO A 1 82 ? 58.298 34.988 37.687 1.00 42.34 422 PRO A CA 1
ATOM 642 C C . PRO A 1 82 ? 56.920 35.513 38.100 1.00 43.48 422 PRO A C 1
ATOM 643 O O . PRO A 1 82 ? 56.471 35.210 39.191 1.00 43.32 422 PRO A O 1
ATOM 647 N N . HIS A 1 83 ? 56.260 36.271 37.245 1.00 43.52 423 HIS A N 1
ATOM 648 C CA . HIS A 1 83 ? 55.016 36.882 37.638 1.00 44.41 423 HIS A CA 1
ATOM 649 C C . HIS A 1 83 ? 53.781 36.168 37.162 1.00 43.63 423 HIS A C 1
ATOM 650 O O . HIS A 1 83 ? 52.709 36.697 37.260 1.00 43.60 423 HIS A O 1
ATOM 657 N N . VAL A 1 84 ? 53.970 34.969 36.635 1.00 40.38 424 VAL A N 1
ATOM 658 C CA . VAL A 1 84 ? 52.887 34.099 36.259 1.00 38.53 424 VAL A CA 1
ATOM 659 C C . VAL A 1 84 ? 52.117 33.697 37.481 1.00 38.45 424 VAL A C 1
ATOM 660 O O . VAL A 1 84 ? 52.672 33.416 38.501 1.00 39.47 424 VAL A O 1
ATOM 664 N N . GLN A 1 85 ? 50.818 33.662 37.363 1.00 38.12 425 GLN A N 1
ATOM 665 C CA . GLN A 1 85 ? 49.948 33.387 38.474 1.00 38.82 425 GLN A CA 1
ATOM 666 C C . GLN A 1 85 ? 49.380 31.967 38.474 1.00 36.39 425 GLN A C 1
ATOM 667 O O . GLN A 1 85 ? 48.808 31.532 37.529 1.00 35.72 425 GLN A O 1
ATOM 673 N N . ILE A 1 86 ? 49.543 31.273 39.578 1.00 35.29 426 ILE A N 1
ATOM 674 C CA . ILE A 1 86 ? 49.072 29.929 39.677 1.00 33.02 426 ILE A CA 1
ATOM 675 C C . ILE A 1 86 ? 47.737 29.835 40.379 1.00 33.15 426 ILE A C 1
ATOM 676 O O . ILE A 1 86 ? 47.577 30.292 41.453 1.00 32.98 426 ILE A O 1
ATOM 681 N N . PRO A 1 87 ? 46.815 29.142 39.753 1.00 32.59 427 PRO A N 1
ATOM 682 C CA . PRO A 1 87 ? 45.453 29.000 40.226 1.00 32.53 427 PRO A CA 1
ATOM 683 C C . PRO A 1 87 ? 45.338 28.296 41.550 1.00 32.92 427 PRO A C 1
ATOM 684 O O . PRO A 1 87 ? 46.150 27.464 41.878 1.00 33.55 427 PRO A O 1
ATOM 688 N N . PRO A 1 88 ? 44.301 28.628 42.291 1.00 33.30 428 PRO A N 1
ATOM 689 C CA . PRO A 1 88 ? 44.183 28.176 43.656 1.00 33.43 428 PRO A CA 1
ATOM 690 C C . PRO A 1 88 ? 44.170 26.669 43.724 1.00 32.94 428 PRO A C 1
ATOM 691 O O . PRO A 1 88 ? 44.735 26.123 44.603 1.00 32.38 428 PRO A O 1
ATOM 695 N N . HIS A 1 89 ? 43.550 26.011 42.775 1.00 33.29 429 HIS A N 1
ATOM 696 C CA . HIS A 1 89 ? 43.476 24.578 42.854 1.00 34.28 429 HIS A CA 1
ATOM 697 C C . HIS A 1 89 ? 44.831 23.895 42.822 1.00 33.46 429 HIS A C 1
ATOM 698 O O . HIS A 1 89 ? 45.007 22.854 43.392 1.00 32.46 429 HIS A O 1
ATOM 705 N N . VAL A 1 90 ? 45.748 24.480 42.084 1.00 33.34 430 VAL A N 1
ATOM 706 C CA . VAL A 1 90 ? 47.122 24.046 42.046 1.00 32.83 430 VAL A CA 1
ATOM 707 C C . VAL A 1 90 ? 47.898 24.308 43.315 1.00 33.36 430 VAL A C 1
ATOM 708 O O . VAL A 1 90 ? 48.648 23.495 43.757 1.00 30.73 430 VAL A O 1
ATOM 712 N N . LEU A 1 91 ? 47.712 25.483 43.868 1.00 35.56 431 LEU A N 1
ATOM 713 C CA . LEU A 1 91 ? 48.454 25.855 45.064 1.00 37.57 431 LEU A CA 1
ATOM 714 C C . LEU A 1 91 ? 48.137 24.932 46.209 1.00 37.50 431 LEU A C 1
ATOM 715 O O . LEU A 1 91 ? 48.962 24.666 47.008 1.00 38.30 431 LEU A O 1
ATOM 720 N N . SER A 1 92 ? 46.927 24.451 46.276 1.00 37.18 432 SER A N 1
ATOM 721 C CA . SER A 1 92 ? 46.524 23.638 47.375 1.00 37.08 432 SER A CA 1
ATOM 722 C C . SER A 1 92 ? 46.516 22.161 47.038 1.00 35.18 432 SER A C 1
ATOM 723 O O . SER A 1 92 ? 46.191 21.349 47.844 1.00 33.97 432 SER A O 1
ATOM 726 N N . SER A 1 93 ? 46.837 21.838 45.806 1.00 32.71 433 SER A N 1
ATOM 727 C CA . SER A 1 93 ? 46.802 20.459 45.379 1.00 31.30 433 SER A CA 1
ATOM 728 C C . SER A 1 93 ? 47.856 19.588 46.029 1.00 29.34 433 SER A C 1
ATOM 729 O O . SER A 1 93 ? 48.952 19.978 46.152 1.00 28.60 433 SER A O 1
ATOM 732 N N . GLU A 1 94 ? 47.469 18.379 46.350 1.00 29.76 434 GLU A N 1
ATOM 733 C CA . GLU A 1 94 ? 48.341 17.331 46.800 1.00 30.25 434 GLU A CA 1
ATOM 734 C C . GLU A 1 94 ? 48.946 16.606 45.609 1.00 28.67 434 GLU A C 1
ATOM 735 O O . GLU A 1 94 ? 49.650 15.658 45.782 1.00 27.00 434 GLU A O 1
ATOM 741 N N . PHE A 1 95 ? 48.602 17.043 44.422 1.00 24.55 435 PHE A N 1
ATOM 742 C CA . PHE A 1 95 ? 49.065 16.446 43.209 1.00 24.61 435 PHE A CA 1
ATOM 743 C C . PHE A 1 95 ? 49.960 17.356 42.368 1.00 22.40 435 PHE A C 1
ATOM 744 O O . PHE A 1 95 ? 50.140 17.115 41.224 1.00 22.19 435 PHE A O 1
ATOM 752 N N . ALA A 1 96 ? 50.463 18.412 42.965 1.00 20.55 436 ALA A N 1
ATOM 753 C CA . ALA A 1 96 ? 51.453 19.251 42.349 1.00 21.46 436 ALA A CA 1
ATOM 754 C C . ALA A 1 96 ? 52.467 19.796 43.325 1.00 20.13 436 ALA A C 1
ATOM 755 O O . ALA A 1 96 ? 52.197 19.932 44.454 1.00 22.88 436 ALA A O 1
ATOM 757 N N . VAL A 1 97 ? 53.646 20.063 42.837 1.00 20.78 437 VAL A N 1
ATOM 758 C CA . VAL A 1 97 ? 54.721 20.650 43.597 1.00 19.26 437 VAL A CA 1
ATOM 759 C C . VAL A 1 97 ? 55.250 21.856 42.891 1.00 20.05 437 VAL A C 1
ATOM 760 O O . VAL A 1 97 ? 55.437 21.865 41.717 1.00 20.24 437 VAL A O 1
ATOM 764 N N . ILE A 1 98 ? 55.422 22.890 43.654 1.00 21.36 438 ILE A N 1
ATOM 765 C CA . ILE A 1 98 ? 55.893 24.144 43.165 1.00 22.35 438 ILE A CA 1
ATOM 766 C C . ILE A 1 98 ? 57.230 24.443 43.751 1.00 23.12 438 ILE A C 1
ATOM 767 O O . ILE A 1 98 ? 57.401 24.387 44.933 1.00 22.37 438 ILE A O 1
ATOM 772 N N . VAL A 1 99 ? 58.170 24.772 42.903 1.00 21.86 439 VAL A N 1
ATOM 773 C CA . VAL A 1 99 ? 59.450 25.231 43.335 1.00 21.01 439 VAL A CA 1
ATOM 774 C C . VAL A 1 99 ? 59.673 26.661 42.869 1.00 24.64 439 VAL A C 1
ATOM 775 O O . VAL A 1 99 ? 59.691 26.923 41.702 1.00 24.33 439 VAL A O 1
ATOM 779 N N . GLU A 1 100 ? 59.859 27.570 43.807 1.00 26.24 440 GLU A N 1
ATOM 780 C CA . GLU A 1 100 ? 60.037 28.980 43.518 1.00 30.22 440 GLU A CA 1
ATOM 781 C C . GLU A 1 100 ? 61.421 29.420 43.817 1.00 29.95 440 GLU A C 1
ATOM 782 O O . GLU A 1 100 ? 61.949 29.143 44.846 1.00 30.90 440 GLU A O 1
ATOM 788 N N . VAL A 1 101 ? 62.017 30.100 42.869 1.00 31.42 441 VAL A N 1
ATOM 789 C CA . VAL A 1 101 ? 63.377 30.565 42.989 1.00 32.31 441 VAL A CA 1
ATOM 790 C C . VAL A 1 101 ? 63.460 32.081 43.089 1.00 34.34 441 VAL A C 1
ATOM 791 O O . VAL A 1 101 ? 62.938 32.749 42.271 1.00 34.54 441 VAL A O 1
ATOM 795 N N . HIS A 1 102 ? 64.151 32.592 44.086 1.00 35.69 442 HIS A N 1
ATOM 796 C CA . HIS A 1 102 ? 64.399 34.028 44.200 1.00 38.75 442 HIS A CA 1
ATOM 797 C C . HIS A 1 102 ? 65.855 34.332 44.434 1.00 39.43 442 HIS A C 1
ATOM 798 O O . HIS A 1 102 ? 66.602 33.470 44.784 1.00 39.01 442 HIS A O 1
ATOM 805 N N . ALA A 1 103 ? 66.254 35.565 44.215 1.00 40.73 443 ALA A N 1
ATOM 806 C CA . ALA A 1 103 ? 67.614 35.969 44.528 1.00 42.72 443 ALA A CA 1
ATOM 807 C C . ALA A 1 103 ? 67.871 35.890 46.021 1.00 43.37 443 ALA A C 1
ATOM 808 O O . ALA A 1 103 ? 67.069 36.299 46.797 1.00 43.93 443 ALA A O 1
ATOM 810 N N . ALA A 1 104 ? 69.012 35.376 46.410 1.00 44.21 444 ALA A N 1
ATOM 811 C CA . ALA A 1 104 ? 69.381 35.413 47.807 1.00 46.24 444 ALA A CA 1
ATOM 812 C C . ALA A 1 104 ? 69.907 36.787 48.174 1.00 48.19 444 ALA A C 1
ATOM 813 O O . ALA A 1 104 ? 70.330 37.546 47.319 1.00 48.51 444 ALA A O 1
ATOM 815 N N . ALA A 1 105 ? 69.893 37.074 49.464 1.00 50.07 445 ALA A N 1
ATOM 816 C CA . ALA A 1 105 ? 70.426 38.318 49.994 1.00 52.81 445 ALA A CA 1
ATOM 817 C C . ALA A 1 105 ? 71.921 38.427 49.777 1.00 53.77 445 ALA A C 1
ATOM 818 O O . ALA A 1 105 ? 72.616 37.430 49.661 1.00 53.86 445 ALA A O 1
ATOM 820 N N . SER A 1 119 ? 78.499 26.988 43.372 1.00 49.00 459 SER A N 1
ATOM 821 C CA . SER A 1 119 ? 77.404 26.651 42.493 1.00 48.72 459 SER A CA 1
ATOM 822 C C . SER A 1 119 ? 76.245 27.677 42.437 1.00 48.00 459 SER A C 1
ATOM 823 O O . SER A 1 119 ? 76.236 28.523 41.543 1.00 49.68 459 SER A O 1
ATOM 826 N N . LEU A 1 120 ? 75.283 27.563 43.371 1.00 46.20 460 LEU A N 1
ATOM 827 C CA . LEU A 1 120 ? 73.984 28.265 43.362 1.00 43.43 460 LEU A CA 1
ATOM 828 C C . LEU A 1 120 ? 73.590 29.144 44.552 1.00 42.82 460 LEU A C 1
ATOM 829 O O . LEU A 1 120 ? 72.435 29.367 44.805 1.00 40.88 460 LEU A O 1
ATOM 834 N N . SER A 1 121 ? 74.585 29.720 45.200 1.00 42.70 461 SER A N 1
ATOM 835 C CA . SER A 1 121 ? 74.484 30.503 46.430 1.00 42.75 461 SER A CA 1
ATOM 836 C C . SER A 1 121 ? 73.659 31.717 46.334 1.00 41.56 461 SER A C 1
ATOM 837 O O . SER A 1 121 ? 73.229 32.205 47.318 1.00 41.72 461 SER A O 1
ATOM 840 N N . LYS A 1 122 ? 73.466 32.198 45.123 1.00 39.85 462 LYS A N 1
ATOM 841 C CA . LYS A 1 122 ? 72.784 33.434 44.845 1.00 39.10 462 LYS A CA 1
ATOM 842 C C . LYS A 1 122 ? 71.304 33.297 44.734 1.00 36.30 462 LYS A C 1
ATOM 843 O O . LYS A 1 122 ? 70.615 34.249 44.540 1.00 35.77 462 LYS A O 1
ATOM 849 N N . TYR A 1 123 ? 70.834 32.081 44.855 1.00 34.46 463 TYR A N 1
ATOM 850 C CA . TYR A 1 123 ? 69.432 31.812 44.801 1.00 32.91 463 TYR A CA 1
ATOM 851 C C . TYR A 1 123 ? 68.951 31.157 46.079 1.00 32.57 463 TYR A C 1
ATOM 852 O O . TYR A 1 123 ? 69.649 30.416 46.689 1.00 29.76 463 TYR A O 1
ATOM 861 N N . GLU A 1 124 ? 67.723 31.455 46.426 1.00 32.97 464 GLU A N 1
ATOM 862 C CA . GLU A 1 124 ? 66.997 30.796 47.472 1.00 35.25 464 GLU A CA 1
ATOM 863 C C . GLU A 1 124 ? 65.813 30.036 46.881 1.00 35.24 464 GLU A C 1
ATOM 864 O O . GLU A 1 124 ? 65.096 30.552 46.080 1.00 36.70 464 GLU A O 1
ATOM 870 N N . PHE A 1 125 ? 65.619 28.819 47.344 1.00 35.23 465 PHE A N 1
ATOM 871 C CA . PHE A 1 125 ? 64.597 27.927 46.837 1.00 34.56 465 PHE A CA 1
ATOM 872 C C . PHE A 1 125 ? 63.541 27.617 47.858 1.00 34.43 465 PHE A C 1
ATOM 873 O O . PHE A 1 125 ? 63.846 27.222 48.933 1.00 35.70 465 PHE A O 1
ATOM 881 N N . VAL A 1 126 ? 62.292 27.808 47.501 1.00 34.60 466 VAL A N 1
ATOM 882 C CA . VAL A 1 126 ? 61.219 27.316 48.309 1.00 34.48 466 VAL A CA 1
ATOM 883 C C . VAL A 1 126 ? 60.247 26.318 47.611 1.00 31.98 466 VAL A C 1
ATOM 884 O O . VAL A 1 126 ? 59.662 26.604 46.638 1.00 30.91 466 VAL A O 1
ATOM 888 N N . VAL A 1 127 ? 60.138 25.139 48.170 1.00 29.01 467 VAL A N 1
ATOM 889 C CA . VAL A 1 127 ? 59.404 24.066 47.593 1.00 27.52 467 VAL A CA 1
ATOM 890 C C . VAL A 1 127 ? 58.179 23.826 48.425 1.00 28.56 467 VAL A C 1
ATOM 891 O O . VAL A 1 127 ? 58.273 23.651 49.611 1.00 27.57 467 VAL A O 1
ATOM 895 N N . THR A 1 128 ? 57.033 23.856 47.779 1.00 27.90 468 THR A N 1
ATOM 896 C CA . THR A 1 128 ? 55.740 23.730 48.423 1.00 28.55 468 THR A CA 1
ATOM 897 C C . THR A 1 128 ? 54.788 22.771 47.726 1.00 28.14 468 THR A C 1
ATOM 898 O O . THR A 1 128 ? 54.876 22.560 46.546 1.00 27.19 468 THR A O 1
ATOM 902 N N . SER A 1 129 ? 53.893 22.197 48.497 1.00 27.38 469 SER A N 1
ATOM 903 C CA . SER A 1 129 ? 52.874 21.361 47.988 1.00 27.68 469 SER A CA 1
ATOM 904 C C . SER A 1 129 ? 51.780 21.228 48.996 1.00 30.14 469 SER A C 1
ATOM 905 O O . SER A 1 129 ? 52.008 21.389 50.135 1.00 27.94 469 SER A O 1
ATOM 908 N N . GLY A 1 130 ? 50.606 20.877 48.524 1.00 31.18 470 GLY A N 1
ATOM 909 C CA . GLY A 1 130 ? 49.456 20.644 49.342 1.00 35.74 470 GLY A CA 1
ATOM 910 C C . GLY A 1 130 ? 49.731 19.535 50.295 1.00 38.52 470 GLY A C 1
ATOM 911 O O . GLY A 1 130 ? 50.222 18.533 49.923 1.00 38.73 470 GLY A O 1
ATOM 912 N N . SER A 1 131 ? 49.433 19.774 51.545 1.00 42.25 471 SER A N 1
ATOM 913 C CA . SER A 1 131 ? 49.700 18.838 52.625 1.00 46.50 471 SER A CA 1
ATOM 914 C C . SER A 1 131 ? 48.929 17.547 52.576 1.00 48.56 471 SER A C 1
ATOM 915 O O . SER A 1 131 ? 47.758 17.512 52.807 1.00 49.29 471 SER A O 1
ATOM 918 N N . PRO A 1 132 ? 49.645 16.484 52.282 1.00 56.06 472 PRO A N 1
ATOM 919 C CA . PRO A 1 132 ? 49.301 15.139 52.704 1.00 57.32 472 PRO A CA 1
ATOM 920 C C . PRO A 1 132 ? 48.115 15.113 53.620 1.00 59.28 472 PRO A C 1
ATOM 921 O O . PRO A 1 132 ? 47.084 14.611 53.231 1.00 61.05 472 PRO A O 1
ATOM 925 N N . ARG A 1 137 ? 53.679 9.235 51.051 1.00 49.03 477 ARG A N 1
ATOM 926 C CA . ARG A 1 137 ? 54.632 9.240 52.137 1.00 49.60 477 ARG A CA 1
ATOM 927 C C . ARG A 1 137 ? 55.786 8.217 52.067 1.00 46.89 477 ARG A C 1
ATOM 928 O O . ARG A 1 137 ? 56.834 8.518 51.513 1.00 46.25 477 ARG A O 1
ATOM 936 N N . VAL A 1 138 ? 55.590 7.037 52.643 1.00 44.61 478 VAL A N 1
ATOM 937 C CA . VAL A 1 138 ? 56.690 6.111 52.955 1.00 40.99 478 VAL A CA 1
ATOM 938 C C . VAL A 1 138 ? 57.482 5.583 51.760 1.00 37.04 478 VAL A C 1
ATOM 939 O O . VAL A 1 138 ? 58.628 5.278 51.880 1.00 38.18 478 VAL A O 1
ATOM 943 N N . GLY A 1 139 ? 56.834 5.409 50.645 1.00 32.38 479 GLY A N 1
ATOM 944 C CA . GLY A 1 139 ? 57.491 4.948 49.468 1.00 27.44 479 GLY A CA 1
ATOM 945 C C . GLY A 1 139 ? 57.390 6.049 48.437 1.00 25.56 479 GLY A C 1
ATOM 946 O O . GLY A 1 139 ? 57.206 7.158 48.786 1.00 24.38 479 GLY A O 1
ATOM 947 N N . PRO A 1 140 ? 57.510 5.730 47.176 1.00 22.65 480 PRO A N 1
ATOM 948 C CA . PRO A 1 140 ? 57.751 4.402 46.664 1.00 21.23 480 PRO A CA 1
ATOM 949 C C . PRO A 1 140 ? 59.177 3.935 46.850 1.00 19.30 480 PRO A C 1
ATOM 950 O O . PRO A 1 140 ? 60.033 4.687 47.183 1.00 21.53 480 PRO A O 1
ATOM 954 N N . THR A 1 141 ? 59.401 2.662 46.646 1.00 18.35 481 THR A N 1
ATOM 955 C CA . THR A 1 141 ? 60.672 2.055 46.933 1.00 18.23 481 THR A CA 1
ATOM 956 C C . THR A 1 141 ? 61.853 2.655 46.168 1.00 17.86 481 THR A C 1
ATOM 957 O O . THR A 1 141 ? 62.884 2.845 46.720 1.00 18.38 481 THR A O 1
ATOM 961 N N . ILE A 1 142 ? 61.653 2.974 44.908 1.00 16.58 482 ILE A N 1
ATOM 962 C CA . ILE A 1 142 ? 62.688 3.548 44.104 1.00 16.01 482 ILE A CA 1
ATOM 963 C C . ILE A 1 142 ? 63.133 4.898 44.673 1.00 16.59 482 ILE A C 1
ATOM 964 O O . ILE A 1 142 ? 64.251 5.204 44.618 1.00 16.52 482 ILE A O 1
ATOM 969 N N . LEU A 1 143 ? 62.216 5.658 45.234 1.00 16.48 483 LEU A N 1
ATOM 970 C CA . LEU A 1 143 ? 62.570 6.879 45.884 1.00 16.55 483 LEU A CA 1
ATOM 971 C C . LEU A 1 143 ? 63.495 6.698 47.106 1.00 18.15 483 LEU A C 1
ATOM 972 O O . LEU A 1 143 ? 64.457 7.380 47.247 1.00 17.10 483 LEU A O 1
ATOM 977 N N . ASN A 1 144 ? 63.186 5.733 47.950 1.00 20.00 484 ASN A N 1
ATOM 978 C CA . ASN A 1 144 ? 64.016 5.464 49.069 1.00 21.91 484 ASN A CA 1
ATOM 979 C C . ASN A 1 144 ? 65.389 5.042 48.555 1.00 21.43 484 ASN A C 1
ATOM 980 O O . ASN A 1 144 ? 66.369 5.520 49.007 1.00 20.57 484 ASN A O 1
ATOM 985 N N . LYS A 1 145 ? 65.417 4.163 47.579 1.00 19.44 485 LYS A N 1
ATOM 986 C CA . LYS A 1 145 ? 66.675 3.708 47.047 1.00 20.11 485 LYS A CA 1
ATOM 987 C C . LYS A 1 145 ? 67.424 4.850 46.391 1.00 19.59 485 LYS A C 1
ATOM 988 O O . LYS A 1 145 ? 68.545 5.007 46.644 1.00 19.70 485 LYS A O 1
ATOM 994 N N . ILE A 1 146 ? 66.758 5.675 45.607 1.00 19.97 486 ILE A N 1
ATOM 995 C CA . ILE A 1 146 ? 67.437 6.804 45.040 1.00 20.68 486 ILE A CA 1
ATOM 996 C C . ILE A 1 146 ? 67.970 7.780 46.104 1.00 22.66 486 ILE A C 1
ATOM 997 O O . ILE A 1 146 ? 69.093 8.136 46.090 1.00 22.08 486 ILE A O 1
ATOM 1002 N N . GLU A 1 147 ? 67.147 8.142 47.055 1.00 22.70 487 GLU A N 1
ATOM 1003 C CA . GLU A 1 147 ? 67.552 9.081 48.087 1.00 25.26 487 GLU A CA 1
ATOM 1004 C C . GLU A 1 147 ? 68.759 8.526 48.863 1.00 25.86 487 GLU A C 1
ATOM 1005 O O . GLU A 1 147 ? 69.719 9.196 49.130 1.00 25.06 487 GLU A O 1
ATOM 1011 N N . ALA A 1 148 ? 68.698 7.258 49.171 1.00 27.84 488 ALA A N 1
ATOM 1012 C CA . ALA A 1 148 ? 69.787 6.620 49.870 1.00 29.66 488 ALA A CA 1
ATOM 1013 C C . A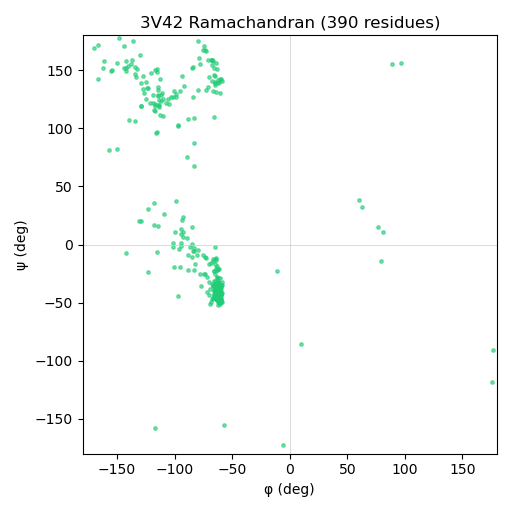LA A 1 148 ? 71.077 6.687 49.080 1.00 29.67 488 ALA A C 1
ATOM 1014 O O . ALA A 1 148 ? 72.078 6.910 49.653 1.00 30.80 488 ALA A O 1
ATOM 1016 N N . ALA A 1 149 ? 71.059 6.464 47.776 1.00 29.57 489 ALA A N 1
ATOM 1017 C CA . ALA A 1 149 ? 72.274 6.578 46.997 1.00 31.58 489 ALA A CA 1
ATOM 1018 C C . ALA A 1 149 ? 72.829 7.998 46.938 1.00 32.95 489 ALA A C 1
ATOM 1019 O O . ALA A 1 149 ? 74.016 8.186 46.952 1.00 33.43 489 ALA A O 1
ATOM 1021 N N . LEU A 1 150 ? 71.957 8.976 46.812 1.00 32.14 490 LEU A N 1
ATOM 1022 C CA . LEU A 1 150 ? 72.353 10.357 46.788 1.00 34.77 490 LEU A CA 1
ATOM 1023 C C . LEU A 1 150 ? 72.939 10.733 48.120 1.00 37.44 490 LEU A C 1
ATOM 1024 O O . LEU A 1 150 ? 73.723 11.627 48.202 1.00 37.35 490 LEU A O 1
ATOM 1029 N N . THR A 1 151 ? 72.442 10.106 49.160 1.00 39.98 491 THR A N 1
ATOM 1030 C CA . THR A 1 151 ? 72.801 10.462 50.503 1.00 45.11 491 THR A CA 1
ATOM 1031 C C . THR A 1 151 ? 74.255 10.174 50.758 1.00 48.99 491 THR A C 1
ATOM 1032 O O . THR A 1 151 ? 74.910 10.939 51.419 1.00 51.20 491 THR A O 1
ATOM 1036 N N . ASN A 1 152 ? 74.755 9.066 50.229 1.00 51.77 492 ASN A N 1
ATOM 1037 C CA . ASN A 1 152 ? 76.073 8.568 50.575 1.00 55.75 492 ASN A CA 1
ATOM 1038 C C . ASN A 1 152 ? 77.076 9.297 49.749 1.00 56.80 492 ASN A C 1
ATOM 1039 O O . ASN A 1 152 ? 77.162 9.148 48.563 1.00 56.76 492 ASN A O 1
ATOM 1044 N N . GLN A 1 153 ? 77.805 10.148 50.428 1.00 59.42 493 GLN A N 1
ATOM 1045 C CA . GLN A 1 153 ? 78.764 11.062 49.856 1.00 60.65 493 GLN A CA 1
ATOM 1046 C C . GLN A 1 153 ? 80.000 10.301 49.415 1.00 61.53 493 GLN A C 1
ATOM 1047 O O . GLN A 1 153 ? 80.825 10.793 48.656 1.00 62.28 493 GLN A O 1
ATOM 1053 N N . ASN A 1 154 ? 80.063 9.054 49.822 1.00 61.70 494 ASN A N 1
ATOM 1054 C CA . ASN A 1 154 ? 81.114 8.171 49.380 1.00 63.02 494 ASN A CA 1
ATOM 1055 C C . ASN A 1 154 ? 80.824 7.499 48.029 1.00 62.18 494 ASN A C 1
ATOM 1056 O O . ASN A 1 154 ? 81.507 6.559 47.677 1.00 62.56 494 ASN A O 1
ATOM 1061 N N . LEU A 1 155 ? 79.848 8.009 47.276 1.00 60.48 495 LEU A N 1
ATOM 1062 C CA . LEU A 1 155 ? 79.457 7.414 46.008 1.00 58.92 495 LEU A CA 1
ATOM 1063 C C . LEU A 1 155 ? 80.026 8.181 44.854 1.00 58.11 495 LEU A C 1
ATOM 1064 O O . LEU A 1 155 ? 79.823 9.353 44.738 1.00 57.77 495 LEU A O 1
ATOM 1069 N N . SER A 1 156 ? 80.711 7.484 43.980 1.00 57.32 496 SER A N 1
ATOM 1070 C CA . SER A 1 156 ? 81.224 8.030 42.750 1.00 56.30 496 SER A CA 1
ATOM 1071 C C . SER A 1 156 ? 80.060 8.365 41.832 1.00 54.51 496 SER A C 1
ATOM 1072 O O . SER A 1 156 ? 78.972 7.853 42.000 1.00 53.31 496 SER A O 1
ATOM 1075 N N . VAL A 1 157 ? 80.274 9.307 40.937 1.00 53.21 497 VAL A N 1
ATOM 1076 C CA . VAL A 1 157 ? 79.235 9.773 40.048 1.00 50.53 497 VAL A CA 1
ATOM 1077 C C . VAL A 1 157 ? 78.756 8.705 39.098 1.00 49.04 497 VAL A C 1
ATOM 1078 O O . VAL A 1 157 ? 77.609 8.606 38.825 1.00 47.76 497 VAL A O 1
ATOM 1082 N N . ASP A 1 158 ? 79.678 7.931 38.585 1.00 48.27 498 ASP A N 1
ATOM 1083 C CA . ASP A 1 158 ? 79.349 6.821 37.744 1.00 47.56 498 ASP A CA 1
ATOM 1084 C C . ASP A 1 158 ? 78.576 5.719 38.394 1.00 45.05 498 ASP A C 1
ATOM 1085 O O . ASP A 1 158 ? 77.806 5.085 37.741 1.00 44.58 498 ASP A O 1
ATOM 1090 N N . VAL A 1 159 ? 78.844 5.459 39.652 1.00 42.73 499 VAL A N 1
ATOM 1091 C CA . VAL A 1 159 ? 78.045 4.535 40.408 1.00 39.48 499 VAL A CA 1
ATOM 1092 C C . VAL A 1 159 ? 76.623 5.044 40.576 1.00 36.82 499 VAL A C 1
ATOM 1093 O O . VAL A 1 159 ? 75.684 4.340 40.368 1.00 34.47 499 VAL A O 1
ATOM 1097 N N . VAL A 1 160 ? 76.479 6.297 40.938 1.00 35.64 500 VAL A N 1
ATOM 1098 C CA . VAL A 1 160 ? 75.167 6.833 41.087 1.00 33.53 500 VAL A CA 1
ATOM 1099 C C . VAL A 1 160 ? 74.404 6.804 39.785 1.00 33.00 500 VAL A C 1
ATOM 1100 O O . VAL A 1 160 ? 73.330 6.320 39.745 1.00 32.10 500 VAL A O 1
ATOM 1104 N N . ASP A 1 161 ? 75.015 7.235 38.705 1.00 32.09 501 ASP A N 1
ATOM 1105 C CA . ASP A 1 161 ? 74.372 7.210 37.432 1.00 30.87 501 ASP A CA 1
ATOM 1106 C C . ASP A 1 161 ? 73.972 5.816 36.980 1.00 28.53 501 ASP A C 1
ATOM 1107 O O . ASP A 1 161 ? 72.877 5.634 36.554 1.00 26.46 501 ASP A O 1
ATOM 1112 N N . GLN A 1 162 ? 74.884 4.857 37.034 1.00 28.65 502 GLN A N 1
ATOM 1113 C CA . GLN A 1 162 ? 74.576 3.515 36.608 1.00 28.38 502 GLN A CA 1
ATOM 1114 C C . GLN A 1 162 ? 73.571 2.836 37.485 1.00 28.43 502 GLN A C 1
ATOM 1115 O O . GLN A 1 162 ? 72.776 2.118 36.999 1.00 28.95 502 GLN A O 1
ATOM 1121 N N . ALA A 1 163 ? 73.597 3.088 38.775 1.00 25.99 503 ALA A N 1
ATOM 1122 C CA . ALA A 1 163 ? 72.568 2.553 39.634 1.00 26.82 503 ALA A CA 1
ATOM 1123 C C . ALA A 1 163 ? 71.166 3.066 39.286 1.00 25.31 503 ALA A C 1
ATOM 1124 O O . ALA A 1 163 ? 70.244 2.323 39.280 1.00 24.57 503 ALA A O 1
ATOM 1126 N N . LEU A 1 164 ? 71.029 4.332 38.979 1.00 24.87 504 LEU A N 1
ATOM 1127 C CA . LEU A 1 164 ? 69.742 4.898 38.602 1.00 23.28 504 LEU A CA 1
ATOM 1128 C C . LEU A 1 164 ? 69.152 4.300 37.346 1.00 22.87 504 LEU A C 1
ATOM 1129 O O . LEU A 1 164 ? 67.966 4.044 37.260 1.00 18.48 504 LEU A O 1
ATOM 1134 N N . VAL A 1 165 ? 70.021 4.057 36.385 1.00 21.62 505 VAL A N 1
ATOM 1135 C CA . VAL A 1 165 ? 69.606 3.430 35.179 1.00 24.36 505 VAL A CA 1
ATOM 1136 C C . VAL A 1 165 ? 69.042 2.044 35.505 1.00 23.94 505 VAL A C 1
ATOM 1137 O O . VAL A 1 165 ? 68.003 1.702 35.079 1.00 22.54 505 VAL A O 1
ATOM 1141 N N . ALA A 1 166 ? 69.754 1.307 36.313 1.00 23.27 506 ALA A N 1
ATOM 1142 C CA . ALA A 1 166 ? 69.363 -0.023 36.673 1.00 22.43 506 ALA A CA 1
ATOM 1143 C C . ALA A 1 166 ? 68.066 -0.066 37.436 1.00 20.81 506 ALA A C 1
ATOM 1144 O O . ALA A 1 166 ? 67.237 -0.869 37.189 1.00 17.86 506 ALA A O 1
ATOM 1146 N N . LEU A 1 167 ? 67.953 0.838 38.378 1.00 20.09 507 LEU A N 1
ATOM 1147 C CA . LEU A 1 167 ? 66.821 0.900 39.230 1.00 18.73 507 LEU A CA 1
ATOM 1148 C C . LEU A 1 167 ? 65.590 1.195 38.388 1.00 17.94 507 LEU A C 1
ATOM 1149 O O . LEU A 1 167 ? 64.596 0.584 38.503 1.00 18.31 507 LEU A O 1
ATOM 1154 N N . LYS A 1 168 ? 65.754 2.117 37.481 1.00 20.27 508 LYS A N 1
ATOM 1155 C CA . LYS A 1 168 ? 64.714 2.510 36.606 1.00 21.91 508 LYS A CA 1
ATOM 1156 C C . LYS A 1 168 ? 64.267 1.338 35.717 1.00 21.51 508 LYS A C 1
ATOM 1157 O O . LYS A 1 168 ? 63.137 1.105 35.561 1.00 19.52 508 LYS A O 1
ATOM 1163 N N . GLU A 1 169 ? 65.219 0.605 35.183 1.00 21.81 509 GLU A N 1
ATOM 1164 C CA . GLU A 1 169 ? 64.986 -0.578 34.384 1.00 20.72 509 GLU A CA 1
ATOM 1165 C C . GLU A 1 169 ? 64.258 -1.672 35.183 1.00 20.64 509 GLU A C 1
ATOM 1166 O O . GLU A 1 169 ? 63.366 -2.258 34.696 1.00 18.50 509 GLU A O 1
ATOM 1172 N N . GLU A 1 170 ? 64.660 -1.880 36.421 1.00 19.40 510 GLU A N 1
ATOM 1173 C CA . GLU A 1 170 ? 64.059 -2.881 37.242 1.00 20.07 510 GLU A CA 1
ATOM 1174 C C . GLU A 1 170 ? 62.616 -2.534 37.404 1.00 19.10 510 GLU A C 1
ATOM 1175 O O . GLU A 1 170 ? 61.785 -3.344 37.193 1.00 18.66 510 GLU A O 1
ATOM 1181 N N . TRP A 1 171 ? 62.339 -1.300 37.755 1.00 17.14 511 TRP A N 1
ATOM 1182 C CA . TRP A 1 171 ? 60.952 -0.843 37.905 1.00 16.98 511 TRP A CA 1
ATOM 1183 C C . TRP A 1 171 ? 60.077 -0.826 36.618 1.00 17.55 511 TRP A C 1
ATOM 1184 O O . TRP A 1 171 ? 58.950 -1.244 36.623 1.00 18.14 511 TRP A O 1
ATOM 1195 N N . MET A 1 172 ? 60.652 -0.437 35.509 1.00 17.49 512 MET A N 1
ATOM 1196 C CA . MET A 1 172 ? 59.973 -0.613 34.251 1.00 20.87 512 MET A CA 1
ATOM 1197 C C . MET A 1 172 ? 59.672 -2.077 33.895 1.00 20.75 512 MET A C 1
ATOM 1198 O O . MET A 1 172 ? 58.678 -2.362 33.338 1.00 21.39 512 MET A O 1
ATOM 1203 N N . ASN A 1 173 ? 60.567 -2.989 34.219 1.00 20.84 513 ASN A N 1
ATOM 1204 C CA . ASN A 1 173 ? 60.286 -4.382 33.981 1.00 20.83 513 ASN A CA 1
ATOM 1205 C C . ASN A 1 173 ? 59.080 -4.860 34.760 1.00 20.24 513 ASN A C 1
ATOM 1206 O O . ASN A 1 173 ? 58.267 -5.565 34.256 1.00 19.87 513 ASN A O 1
ATOM 1211 N N . LYS A 1 174 ? 58.978 -4.412 35.995 1.00 19.42 514 LYS A N 1
ATOM 1212 C CA . LYS A 1 174 ? 57.857 -4.770 36.825 1.00 18.68 514 LYS A CA 1
ATOM 1213 C C . LYS A 1 174 ? 56.559 -4.267 36.171 1.00 19.06 514 LYS A C 1
ATOM 1214 O O . LYS A 1 174 ? 55.547 -4.931 36.223 1.00 18.12 514 LYS A O 1
ATOM 1220 N N . VAL A 1 175 ? 56.634 -3.093 35.557 1.00 18.72 515 VAL A N 1
ATOM 1221 C CA . VAL A 1 175 ? 55.497 -2.526 34.869 1.00 19.97 515 VAL A CA 1
ATOM 1222 C C . VAL A 1 175 ? 55.089 -3.464 33.729 1.00 21.18 515 VAL A C 1
ATOM 1223 O O . VAL A 1 175 ? 53.954 -3.768 33.575 1.00 21.12 515 VAL A O 1
ATOM 1227 N N . LYS A 1 176 ? 56.065 -3.924 32.977 1.00 21.36 516 LYS A N 1
ATOM 1228 C CA . LYS A 1 176 ? 55.840 -4.835 31.870 1.00 24.22 516 LYS A CA 1
ATOM 1229 C C . LYS A 1 176 ? 55.243 -6.150 32.342 1.00 25.06 516 LYS A C 1
ATOM 1230 O O . LYS A 1 176 ? 54.282 -6.640 31.804 1.00 25.49 516 LYS A O 1
ATOM 1236 N N . VAL A 1 177 ? 55.790 -6.675 33.416 1.00 24.75 517 VAL A N 1
ATOM 1237 C CA . VAL A 1 177 ? 55.332 -7.911 33.966 1.00 25.79 517 VAL A CA 1
ATOM 1238 C C . VAL A 1 177 ? 53.878 -7.782 34.372 1.00 27.01 517 VAL A C 1
ATOM 1239 O O . VAL A 1 177 ? 53.114 -8.642 34.098 1.00 26.88 517 VAL A O 1
ATOM 1243 N N . LEU A 1 178 ? 53.545 -6.685 35.019 1.00 27.08 518 LEU A N 1
ATOM 1244 C CA . LEU A 1 178 ? 52.209 -6.343 35.467 1.00 30.30 518 LEU A CA 1
ATOM 1245 C C . LEU A 1 178 ? 51.233 -6.121 34.338 1.00 30.86 518 LEU A C 1
ATOM 1246 O O . LEU A 1 178 ? 50.110 -6.469 34.459 1.00 33.04 518 LEU A O 1
ATOM 1251 N N . PHE A 1 179 ? 51.677 -5.481 33.278 1.00 30.99 519 PHE A N 1
ATOM 1252 C CA . PHE A 1 179 ? 50.877 -5.320 32.092 1.00 32.59 519 PHE A CA 1
ATOM 1253 C C . PHE A 1 179 ? 50.604 -6.662 31.424 1.00 33.00 519 PHE A C 1
ATOM 1254 O O . PHE A 1 179 ? 49.519 -6.949 31.075 1.00 31.25 519 PHE A O 1
ATOM 1262 N N . LYS A 1 180 ? 51.610 -7.485 31.288 1.00 33.02 520 LYS A N 1
ATOM 1263 C CA . LYS A 1 180 ? 51.432 -8.749 30.632 1.00 33.95 520 LYS A CA 1
ATOM 1264 C C . LYS A 1 180 ? 50.480 -9.594 31.426 1.00 34.94 520 LYS A C 1
ATOM 1265 O O . LYS A 1 180 ? 49.611 -10.195 30.882 1.00 34.62 520 LYS A O 1
ATOM 1271 N N . PHE A 1 181 ? 50.648 -9.572 32.728 1.00 33.83 521 PHE A N 1
ATOM 1272 C CA . PHE A 1 181 ? 49.874 -10.325 33.686 1.00 35.31 521 PHE A CA 1
ATOM 1273 C C . PHE A 1 181 ? 48.415 -9.984 33.764 1.00 38.54 521 PHE A C 1
ATOM 1274 O O . PHE A 1 181 ? 47.616 -10.832 33.981 1.00 40.31 521 PHE A O 1
ATOM 1282 N N . THR A 1 182 ? 48.079 -8.725 33.656 1.00 40.59 522 THR A N 1
ATOM 1283 C CA . THR A 1 182 ? 46.683 -8.336 33.693 1.00 44.51 522 THR A CA 1
ATOM 1284 C C . THR A 1 182 ? 46.092 -8.236 32.288 1.00 48.29 522 THR A C 1
ATOM 1285 O O . THR A 1 182 ? 45.129 -7.569 32.069 1.00 49.80 522 THR A O 1
ATOM 1289 N N . LYS A 1 183 ? 46.715 -8.893 31.338 1.00 51.79 523 LYS A N 1
ATOM 1290 C CA . LYS A 1 183 ? 46.091 -9.230 30.099 1.00 55.98 523 LYS A CA 1
ATOM 1291 C C . LYS A 1 183 ? 45.323 -10.501 30.405 1.00 58.18 523 LYS A C 1
ATOM 1292 O O . LYS A 1 183 ? 45.851 -11.594 30.219 1.00 58.58 523 LYS A O 1
ATOM 1298 N N . VAL A 1 184 ? 44.088 -10.352 30.876 1.00 60.22 524 VAL A N 1
ATOM 1299 C CA . VAL A 1 184 ? 43.251 -11.494 31.226 1.00 61.87 524 VAL A CA 1
ATOM 1300 C C . VAL A 1 184 ? 41.895 -11.132 31.848 1.00 62.80 524 VAL A C 1
ATOM 1301 O O . VAL A 1 184 ? 41.058 -10.518 31.204 1.00 63.83 524 VAL A O 1
ATOM 1305 N N . PRO A 1 188 ? 41.872 -14.025 38.634 1.00 53.81 528 PRO A N 1
ATOM 1306 C CA . PRO A 1 188 ? 41.105 -13.297 39.635 1.00 53.94 528 PRO A CA 1
ATOM 1307 C C . PRO A 1 188 ? 41.666 -11.936 39.658 1.00 53.15 528 PRO A C 1
ATOM 1308 O O . PRO A 1 188 ? 42.156 -11.536 38.660 1.00 54.30 528 PRO A O 1
ATOM 1312 N N . LYS A 1 189 ? 41.539 -11.227 40.744 1.00 52.27 529 LYS A N 1
ATOM 1313 C CA . LYS A 1 189 ? 42.069 -9.908 40.823 1.00 50.48 529 LYS A CA 1
ATOM 1314 C C . LYS A 1 189 ? 43.003 -9.878 41.983 1.00 48.99 529 LYS A C 1
ATOM 1315 O O . LYS A 1 189 ? 43.867 -9.046 42.072 1.00 48.10 529 LYS A O 1
ATOM 1317 N N . GLU A 1 190 ? 42.786 -10.791 42.910 1.00 47.89 530 GLU A N 1
ATOM 1318 C CA . GLU A 1 190 ? 43.647 -10.929 44.065 1.00 46.59 530 GLU A CA 1
ATOM 1319 C C . GLU A 1 190 ? 45.007 -11.487 43.662 1.00 44.00 530 GLU A C 1
ATOM 1320 O O . GLU A 1 190 ? 45.950 -11.425 44.394 1.00 42.67 530 GLU A O 1
ATOM 1322 N N . ASP A 1 191 ? 45.073 -12.054 42.484 1.00 42.11 531 ASP A N 1
ATOM 1323 C CA . ASP A 1 191 ? 46.315 -12.581 41.976 1.00 39.59 531 ASP A CA 1
ATOM 1324 C C . ASP A 1 191 ? 47.344 -11.475 41.758 1.00 37.26 531 ASP A C 1
ATOM 1325 O O . ASP A 1 191 ? 48.514 -11.702 41.889 1.00 35.23 531 ASP A O 1
ATOM 1330 N N . THR A 1 192 ? 46.883 -10.299 41.376 1.00 36.59 532 THR A N 1
ATOM 1331 C CA . THR A 1 192 ? 47.802 -9.233 41.070 1.00 34.71 532 THR A CA 1
ATOM 1332 C C . THR A 1 192 ? 48.564 -8.784 42.302 1.00 33.05 532 THR A C 1
ATOM 1333 O O . THR A 1 192 ? 49.735 -8.644 42.275 1.00 32.23 532 THR A O 1
ATOM 1337 N N . GLN A 1 193 ? 47.878 -8.650 43.410 1.00 34.39 533 GLN A N 1
ATOM 1338 C CA . GLN A 1 193 ? 48.530 -8.276 44.644 1.00 34.35 533 GLN A CA 1
ATOM 1339 C C . GLN A 1 193 ? 49.510 -9.343 45.050 1.00 32.97 533 GLN A C 1
ATOM 1340 O O . GLN A 1 193 ? 50.538 -9.035 45.526 1.00 31.88 533 GLN A O 1
ATOM 1346 N N . LYS A 1 194 ? 49.171 -10.597 44.859 1.00 31.35 534 LYS A N 1
ATOM 1347 C CA . LYS A 1 194 ? 50.101 -11.636 45.218 1.00 31.45 534 LYS A CA 1
ATOM 1348 C C . LYS A 1 194 ? 51.381 -11.609 44.408 1.00 29.27 534 LYS A C 1
ATOM 1349 O O . LYS A 1 194 ? 52.427 -11.793 44.911 1.00 27.12 534 LYS A O 1
ATOM 1355 N N . LEU A 1 195 ? 51.250 -11.410 43.121 1.00 27.95 535 LEU A N 1
ATOM 1356 C CA . LEU A 1 195 ? 52.383 -11.306 42.250 1.00 25.82 535 LEU A CA 1
ATOM 1357 C C . LEU A 1 195 ? 53.241 -10.083 42.619 1.00 24.81 535 LEU A C 1
ATOM 1358 O O . LEU A 1 195 ? 54.421 -10.147 42.711 1.00 25.74 535 LEU A O 1
ATOM 1363 N N . LEU A 1 196 ? 52.581 -8.982 42.872 1.00 24.88 536 LEU A N 1
ATOM 1364 C CA . LEU A 1 196 ? 53.228 -7.763 43.191 1.00 25.55 536 LEU A CA 1
ATOM 1365 C C . LEU A 1 196 ? 53.995 -7.942 44.467 1.00 26.11 536 LEU A C 1
ATOM 1366 O O . LEU A 1 196 ? 55.027 -7.398 44.620 1.00 24.14 536 LEU A O 1
ATOM 1371 N N . SER A 1 197 ? 53.451 -8.715 45.377 1.00 25.66 537 SER A N 1
ATOM 1372 C CA . SER A 1 197 ? 54.101 -8.916 46.635 1.00 27.97 537 SER A CA 1
ATOM 1373 C C . SER A 1 197 ? 55.443 -9.621 46.503 1.00 27.27 537 SER A C 1
ATOM 1374 O O . SER A 1 197 ? 56.383 -9.277 47.136 1.00 26.86 537 SER A O 1
ATOM 1377 N N . ILE A 1 198 ? 55.512 -10.609 45.644 1.00 26.96 538 ILE A N 1
ATOM 1378 C CA . ILE A 1 198 ? 56.747 -11.299 45.400 1.00 26.18 538 ILE A CA 1
ATOM 1379 C C . ILE A 1 198 ? 57.801 -10.349 44.819 1.00 26.35 538 ILE A C 1
ATOM 1380 O O . ILE A 1 198 ? 58.957 -10.469 45.088 1.00 24.58 538 ILE A O 1
ATOM 1385 N N . LEU A 1 199 ? 57.336 -9.399 44.039 1.00 25.14 539 LEU A N 1
ATOM 1386 C CA . LEU A 1 199 ? 58.158 -8.499 43.269 1.00 25.94 539 LEU A CA 1
ATOM 1387 C C . LEU A 1 199 ? 58.523 -7.247 44.063 1.00 26.28 539 LEU A C 1
ATOM 1388 O O . LEU A 1 199 ? 59.128 -6.328 43.568 1.00 27.15 539 LEU A O 1
ATOM 1393 N N . GLY A 1 200 ? 58.135 -7.270 45.319 1.00 26.41 540 GLY A N 1
ATOM 1394 C CA . GLY A 1 200 ? 58.327 -6.189 46.244 1.00 25.16 540 GLY A CA 1
ATOM 1395 C C . GLY A 1 200 ? 57.625 -4.916 45.902 1.00 24.71 540 GLY A C 1
ATOM 1396 O O . GLY A 1 200 ? 58.128 -3.876 46.137 1.00 25.16 540 GLY A O 1
ATOM 1397 N N . ALA A 1 201 ? 56.484 -5.013 45.289 1.00 23.17 541 ALA A N 1
ATOM 1398 C CA . ALA A 1 201 ? 55.845 -3.841 44.776 1.00 23.41 541 ALA A CA 1
ATOM 1399 C C . ALA A 1 201 ? 54.373 -3.688 45.148 1.00 24.95 541 ALA A C 1
ATOM 1400 O O . ALA A 1 201 ? 53.652 -3.040 44.482 1.00 25.90 541 ALA A O 1
ATOM 1402 N N . SER A 1 202 ? 53.963 -4.376 46.190 1.00 26.53 542 SER A N 1
ATOM 1403 C CA . SER A 1 202 ? 52.593 -4.391 46.711 1.00 27.64 542 SER A CA 1
ATOM 1404 C C . SER A 1 202 ? 52.082 -3.183 47.479 1.00 27.99 542 SER A C 1
ATOM 1405 O O . SER A 1 202 ? 50.921 -2.985 47.574 1.00 26.11 542 SER A O 1
ATOM 1408 N N . GLU A 1 203 ? 52.994 -2.439 48.062 1.00 27.21 543 GLU A N 1
ATOM 1409 C CA . GLU A 1 203 ? 52.700 -1.280 48.884 1.00 28.97 543 GLU A CA 1
ATOM 1410 C C . GLU A 1 203 ? 52.023 -0.142 48.065 1.00 28.46 543 GLU A C 1
ATOM 1411 O O . GLU A 1 203 ? 52.144 -0.064 46.850 1.00 26.92 543 GLU A O 1
ATOM 1417 N N . GLU A 1 204 ? 51.298 0.712 48.753 1.00 28.02 544 GLU A N 1
ATOM 1418 C CA . GLU A 1 204 ? 50.381 1.621 48.096 1.00 28.02 544 GLU A CA 1
ATOM 1419 C C . GLU A 1 204 ? 51.102 2.545 47.106 1.00 25.05 544 GLU A C 1
ATOM 1420 O O . GLU A 1 204 ? 50.762 2.599 45.988 1.00 23.51 544 GLU A O 1
ATOM 1426 N N . ASP A 1 205 ? 52.177 3.161 47.526 1.00 25.05 545 ASP A N 1
ATOM 1427 C CA . ASP A 1 205 ? 52.950 4.013 46.653 1.00 24.80 545 ASP A CA 1
ATOM 1428 C C . ASP A 1 205 ? 53.555 3.272 45.456 1.00 24.34 545 ASP A C 1
ATOM 1429 O O . ASP A 1 205 ? 53.492 3.755 44.361 1.00 23.17 545 ASP A O 1
ATOM 1434 N N . ASN A 1 206 ? 54.074 2.078 45.666 1.00 22.12 546 ASN A N 1
ATOM 1435 C CA . ASN A 1 206 ? 54.616 1.289 44.580 1.00 21.45 546 ASN A CA 1
ATOM 1436 C C . ASN A 1 206 ? 53.562 0.960 43.532 1.00 21.31 546 ASN A C 1
ATOM 1437 O O . ASN A 1 206 ? 53.819 1.036 42.374 1.00 20.20 546 ASN A O 1
ATOM 1442 N N . VAL A 1 207 ? 52.371 0.625 43.982 1.00 20.98 547 VAL A N 1
ATOM 1443 C CA . VAL A 1 207 ? 51.278 0.373 43.091 1.00 23.62 547 VAL A CA 1
ATOM 1444 C C . VAL A 1 207 ? 50.916 1.625 42.262 1.00 23.96 547 VAL A C 1
ATOM 1445 O O . VAL A 1 207 ? 50.739 1.543 41.096 1.00 24.92 547 VAL A O 1
ATOM 1449 N N . LYS A 1 208 ? 50.884 2.771 42.896 1.00 24.29 548 LYS A N 1
ATOM 1450 C CA . LYS A 1 208 ? 50.627 4.010 42.220 1.00 25.25 548 LYS A CA 1
ATOM 1451 C C . LYS A 1 208 ? 51.726 4.323 41.194 1.00 23.86 548 LYS A C 1
ATOM 1452 O O . LYS A 1 208 ? 51.456 4.717 40.128 1.00 24.31 548 LYS A O 1
ATOM 1458 N N . LEU A 1 209 ? 52.967 4.106 41.557 1.00 20.58 549 LEU A N 1
ATOM 1459 C CA . LEU A 1 209 ? 54.047 4.361 40.641 1.00 21.01 549 LEU A CA 1
ATOM 1460 C C . LEU A 1 209 ? 53.972 3.488 39.418 1.00 20.46 549 LEU A C 1
ATOM 1461 O O . LEU A 1 209 ? 54.139 3.955 38.346 1.00 18.58 549 LEU A O 1
ATOM 1466 N N . LEU A 1 210 ? 53.699 2.201 39.606 1.00 19.61 550 LEU A N 1
ATOM 1467 C CA . LEU A 1 210 ? 53.625 1.289 38.477 1.00 18.45 550 LEU A CA 1
ATOM 1468 C C . LEU A 1 210 ? 52.497 1.725 37.531 1.00 19.46 550 LEU A C 1
ATOM 1469 O O . LEU A 1 210 ? 52.673 1.743 36.358 1.00 17.63 550 LEU A O 1
ATOM 1474 N N . LYS A 1 211 ? 51.379 2.126 38.085 1.00 22.45 551 LYS A N 1
ATOM 1475 C CA . LYS A 1 211 ? 50.300 2.586 37.254 1.00 24.23 551 LYS A CA 1
ATOM 1476 C C . LYS A 1 211 ? 50.767 3.779 36.416 1.00 24.09 551 LYS A C 1
ATOM 1477 O O . LYS A 1 211 ? 50.670 3.754 35.238 1.00 25.40 551 LYS A O 1
ATOM 1483 N N . PHE A 1 212 ? 51.378 4.767 37.023 1.00 21.49 552 PHE A N 1
ATOM 1484 C CA . PHE A 1 212 ? 51.831 5.885 36.234 1.00 20.11 552 PHE A CA 1
ATOM 1485 C C . PHE A 1 212 ? 52.887 5.517 35.190 1.00 19.22 552 PHE A C 1
ATOM 1486 O O . PHE A 1 212 ? 52.782 5.888 34.048 1.00 18.44 552 PHE A O 1
ATOM 1494 N N . TRP A 1 213 ? 53.853 4.707 35.592 1.00 17.29 553 TRP A N 1
ATOM 1495 C CA . TRP A 1 213 ? 54.961 4.315 34.735 1.00 17.34 553 TRP A CA 1
ATOM 1496 C C . TRP A 1 213 ? 54.485 3.522 33.507 1.00 21.04 553 TRP A C 1
ATOM 1497 O O . TRP A 1 213 ? 55.128 3.459 32.508 1.00 20.98 553 TRP A O 1
ATOM 1508 N N . MET A 1 214 ? 53.317 2.940 33.619 1.00 21.00 554 MET A N 1
ATOM 1509 C CA . MET A 1 214 ? 52.704 2.204 32.534 1.00 26.67 554 MET A CA 1
ATOM 1510 C C . MET A 1 214 ? 52.321 3.094 31.347 1.00 27.07 554 MET A C 1
ATOM 1511 O O . MET A 1 214 ? 52.262 2.641 30.258 1.00 27.69 554 MET A O 1
ATOM 1516 N N . THR A 1 215 ? 52.145 4.369 31.606 1.00 27.41 555 THR A N 1
ATOM 1517 C CA . THR A 1 215 ? 51.903 5.343 30.589 1.00 28.41 555 THR A CA 1
ATOM 1518 C C . THR A 1 215 ? 53.128 5.511 29.750 1.00 29.21 555 THR A C 1
ATOM 1519 O O . THR A 1 215 ? 53.077 6.024 28.702 1.00 30.55 555 THR A O 1
ATOM 1523 N N . GLY A 1 216 ? 54.241 5.036 30.235 1.00 28.79 556 GLY A N 1
ATOM 1524 C CA . GLY A 1 216 ? 55.447 5.090 29.481 1.00 32.58 556 GLY A CA 1
ATOM 1525 C C . GLY A 1 216 ? 55.695 3.860 28.684 1.00 36.01 556 GLY A C 1
ATOM 1526 O O . GLY A 1 216 ? 56.790 3.588 28.342 1.00 37.67 556 GLY A O 1
ATOM 1527 N N . LEU A 1 217 ? 54.639 3.137 28.377 1.00 38.70 557 LEU A N 1
ATOM 1528 C CA . LEU A 1 217 ? 54.690 1.877 27.660 1.00 41.41 557 LEU A CA 1
ATOM 1529 C C . LEU A 1 217 ? 53.484 1.772 26.691 1.00 43.10 557 LEU A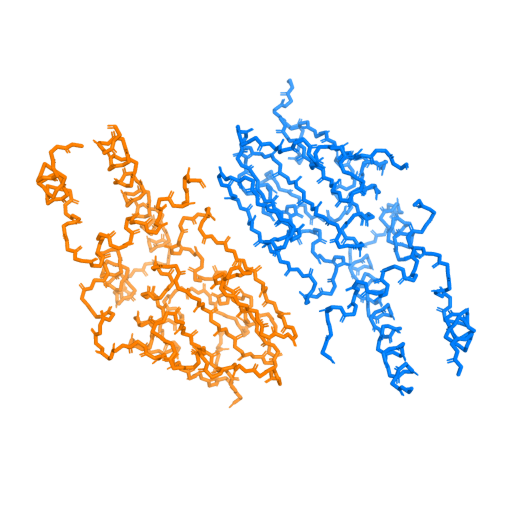 C 1
ATOM 1530 O O . LEU A 1 217 ? 52.428 2.294 26.925 1.00 42.54 557 LEU A O 1
ATOM 1535 N N . SER A 1 218 ? 53.642 1.091 25.585 1.00 46.86 558 SER A N 1
ATOM 1536 C CA . SER A 1 218 ? 52.469 0.754 24.774 1.00 49.84 558 SER A CA 1
ATOM 1537 C C . SER A 1 218 ? 51.892 -0.603 25.172 1.00 49.88 558 SER A C 1
ATOM 1538 O O . SER A 1 218 ? 52.566 -1.621 25.120 1.00 50.22 558 SER A O 1
ATOM 1541 N N . LEU B 1 3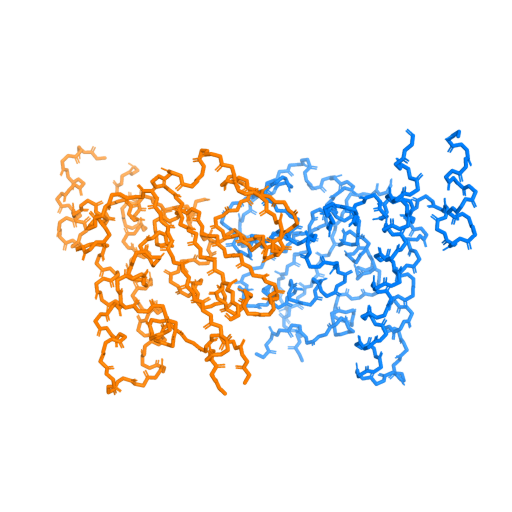 ? 79.398 11.020 17.140 1.00 42.48 343 LEU B N 1
ATOM 1542 C CA . LEU B 1 3 ? 78.166 10.398 17.555 1.00 43.06 343 LEU B CA 1
ATOM 1543 C C . LEU B 1 3 ? 76.968 10.694 16.654 1.00 41.53 343 LEU B C 1
ATOM 1544 O O . LEU B 1 3 ? 76.921 11.687 15.991 1.00 41.13 343 LEU B O 1
ATOM 1546 N N . PRO B 1 4 ? 76.003 9.804 16.656 1.00 40.22 344 PRO B N 1
ATOM 1547 C CA . PRO B 1 4 ? 74.881 9.904 15.746 1.00 39.04 344 PRO B CA 1
ATOM 1548 C C . PRO B 1 4 ? 73.759 10.833 16.212 1.00 36.90 344 PRO B C 1
ATOM 1549 O O . PRO B 1 4 ? 72.698 10.366 16.530 1.00 35.94 344 PRO B O 1
ATOM 1553 N N . VAL B 1 5 ? 74.032 12.128 16.264 1.00 34.74 345 VAL B N 1
ATOM 1554 C CA . VAL B 1 5 ? 73.054 13.121 16.600 1.00 32.51 345 VAL B CA 1
ATOM 1555 C C . VAL B 1 5 ? 73.219 14.343 15.740 1.00 31.23 345 VAL B C 1
ATOM 1556 O O . VAL B 1 5 ? 74.274 14.644 15.306 1.00 29.75 345 VAL B O 1
ATOM 1560 N N . PHE B 1 6 ? 72.143 15.078 15.549 1.00 29.31 346 PHE B N 1
ATOM 1561 C CA . PHE B 1 6 ? 72.228 16.329 14.851 1.00 27.66 346 PHE B CA 1
ATOM 1562 C C . PHE B 1 6 ? 73.093 17.302 15.626 1.00 27.92 346 PHE B C 1
ATOM 1563 O O . PHE B 1 6 ? 72.950 17.432 16.774 1.00 26.99 346 PHE B O 1
ATOM 1571 N N . LYS B 1 7 ? 74.034 17.943 14.972 1.00 28.46 347 LYS B N 1
ATOM 1572 C CA . LYS B 1 7 ? 74.862 18.900 15.654 1.00 28.65 347 LYS B CA 1
ATOM 1573 C C . LYS B 1 7 ? 74.397 20.356 15.538 1.00 28.37 347 LYS B C 1
ATOM 1574 O O . LYS B 1 7 ? 74.834 21.184 16.260 1.00 28.80 347 LYS B O 1
ATOM 1580 N N . SER B 1 8 ? 73.572 20.638 14.551 1.00 27.27 348 SER B N 1
ATOM 1581 C CA . SER B 1 8 ? 73.185 21.977 14.205 1.00 25.21 348 SER B CA 1
ATOM 1582 C C . SER B 1 8 ? 72.057 22.024 13.207 1.00 25.60 348 SER B C 1
ATOM 1583 O O . SER B 1 8 ? 71.744 21.059 12.597 1.00 24.88 348 SER B O 1
ATOM 1586 N N . LEU B 1 9 ? 71.504 23.198 13.009 1.00 24.69 349 LEU B N 1
ATOM 1587 C CA . LEU B 1 9 ? 70.522 23.422 11.982 1.00 24.55 349 LEU B CA 1
ATOM 1588 C C . LEU B 1 9 ? 71.095 23.133 10.589 1.00 25.44 349 LEU B C 1
ATOM 1589 O O . LEU B 1 9 ? 70.452 22.500 9.795 1.00 23.97 349 LEU B O 1
ATOM 1594 N N . ARG B 1 10 ? 72.314 23.588 10.333 1.00 25.37 350 ARG B N 1
ATOM 1595 C CA . ARG B 1 10 ? 72.977 23.324 9.069 1.00 26.68 350 ARG B CA 1
ATOM 1596 C C . ARG B 1 10 ? 73.167 21.846 8.832 1.00 25.58 350 ARG B C 1
ATOM 1597 O O . ARG B 1 10 ? 72.939 21.382 7.779 1.00 25.22 350 ARG B O 1
ATOM 1605 N N . HIS B 1 11 ? 73.584 21.121 9.845 1.00 25.77 351 HIS B N 1
ATOM 1606 C CA . HIS B 1 11 ? 73.747 19.686 9.740 1.00 26.15 351 HIS B CA 1
ATOM 1607 C C . HIS B 1 11 ? 72.425 19.013 9.420 1.00 25.26 351 HIS B C 1
ATOM 1608 O O . HIS B 1 11 ? 72.338 18.200 8.533 1.00 25.38 351 HIS B O 1
ATOM 1615 N N . MET B 1 12 ? 71.379 19.436 10.100 1.00 24.41 352 MET B N 1
ATOM 1616 C CA . MET B 1 12 ? 70.060 18.913 9.812 1.00 21.91 352 MET B CA 1
ATOM 1617 C C . MET B 1 12 ? 69.616 19.209 8.375 1.00 23.06 352 MET B C 1
ATOM 1618 O O . MET B 1 12 ? 69.071 18.345 7.715 1.00 21.45 352 MET B O 1
ATOM 1623 N N . ARG B 1 13 ? 69.872 20.420 7.904 1.00 22.66 353 ARG B N 1
ATOM 1624 C CA . ARG B 1 13 ? 69.555 20.801 6.547 1.00 24.67 353 ARG B CA 1
ATOM 1625 C C . ARG B 1 13 ? 70.301 19.947 5.544 1.00 25.34 353 ARG B C 1
ATOM 1626 O O . ARG B 1 13 ? 69.742 19.520 4.586 1.00 27.21 353 ARG B O 1
ATOM 1634 N N . GLN B 1 14 ? 71.558 19.670 5.812 1.00 27.21 354 GLN B N 1
ATOM 1635 C CA . GLN B 1 14 ? 72.324 18.807 4.953 1.00 29.17 354 GLN B CA 1
ATOM 1636 C C . GLN B 1 14 ? 71.747 17.409 4.896 1.00 29.02 354 GLN B C 1
ATOM 1637 O O . GLN B 1 14 ? 71.636 16.834 3.870 1.00 29.48 354 GLN B O 1
ATOM 1643 N N . VAL B 1 15 ? 71.405 16.878 6.040 1.00 27.96 355 VAL B N 1
ATOM 1644 C CA . VAL B 1 15 ? 70.863 15.559 6.149 1.00 26.97 355 VAL B CA 1
ATOM 1645 C C . VAL B 1 15 ? 69.479 15.325 5.552 1.00 25.75 355 VAL B C 1
ATOM 1646 O O . VAL B 1 15 ? 69.249 14.346 4.930 1.00 26.58 355 VAL B O 1
ATOM 1650 N N . LEU B 1 16 ? 68.550 16.209 5.830 1.00 24.07 356 LEU B N 1
ATOM 1651 C CA . LEU B 1 16 ? 67.221 16.140 5.284 1.00 23.43 356 LEU B CA 1
ATOM 1652 C C . LEU B 1 16 ? 67.123 16.607 3.863 1.00 23.34 356 LEU B C 1
ATOM 1653 O O . LEU B 1 16 ? 66.230 16.267 3.202 1.00 24.83 356 LEU B O 1
ATOM 1658 N N . GLY B 1 17 ? 68.036 17.464 3.439 1.00 24.04 357 GLY B N 1
ATOM 1659 C CA . GLY B 1 17 ? 67.950 18.125 2.167 1.00 25.38 357 GLY B CA 1
ATOM 1660 C C . GLY B 1 17 ? 67.175 19.421 2.248 1.00 24.14 357 GLY B C 1
ATOM 1661 O O . GLY B 1 17 ? 66.329 19.548 3.085 1.00 22.50 357 GLY B O 1
ATOM 1662 N N . ALA B 1 18 ? 67.441 20.342 1.333 1.00 23.08 358 ALA B N 1
ATOM 1663 C CA . ALA B 1 18 ? 66.895 21.673 1.411 1.00 23.54 358 ALA B CA 1
ATOM 1664 C C . ALA B 1 18 ? 65.366 21.780 1.399 1.00 23.67 358 ALA B C 1
ATOM 1665 O O . ALA B 1 18 ? 64.807 22.454 2.204 1.00 24.07 358 ALA B O 1
ATOM 1667 N N . PRO B 1 19 ? 64.699 21.138 0.464 1.00 24.74 359 PRO B N 1
ATOM 1668 C CA . PRO B 1 19 ? 63.257 21.240 0.447 1.00 24.67 359 PRO B CA 1
ATOM 1669 C C . PRO B 1 19 ? 62.578 20.615 1.640 1.00 23.66 359 PRO B C 1
ATOM 1670 O O . PRO B 1 19 ? 61.658 21.200 2.121 1.00 23.12 359 PRO B O 1
ATOM 1674 N N . SER B 1 20 ? 63.002 19.447 2.067 1.00 23.59 360 SER B N 1
ATOM 1675 C CA . SER B 1 20 ? 62.399 18.866 3.253 1.00 24.03 360 SER B CA 1
ATOM 1676 C C . SER B 1 20 ? 62.688 19.715 4.479 1.00 21.08 360 SER B C 1
ATOM 1677 O O . SER B 1 20 ? 61.855 19.952 5.260 1.00 20.62 360 SER B O 1
ATOM 1680 N N . PHE B 1 21 ? 63.899 20.181 4.607 1.00 20.34 361 PHE B N 1
ATOM 1681 C CA . PHE B 1 21 ? 64.205 21.013 5.737 1.00 19.05 361 PHE B CA 1
ATOM 1682 C C . PHE B 1 21 ? 63.367 22.289 5.764 1.00 17.95 361 PHE B C 1
ATOM 1683 O O . PHE B 1 21 ? 62.915 22.643 6.787 1.00 17.54 361 PHE B O 1
ATOM 1691 N N . ARG B 1 22 ? 63.176 22.920 4.615 1.00 17.00 362 ARG B N 1
ATOM 1692 C CA . ARG B 1 22 ? 62.450 24.152 4.563 1.00 17.81 362 ARG B CA 1
ATOM 1693 C C . ARG B 1 22 ? 61.041 23.892 5.045 1.00 17.54 362 ARG B C 1
ATOM 1694 O O . ARG B 1 22 ? 60.545 24.594 5.823 1.00 17.30 362 ARG B O 1
ATOM 1702 N N . MET B 1 23 ? 60.452 22.831 4.568 1.00 18.52 363 MET B N 1
ATOM 1703 C CA . MET B 1 23 ? 59.099 22.485 4.967 1.00 18.12 363 MET B CA 1
ATOM 1704 C C . MET B 1 23 ? 58.944 22.159 6.472 1.00 16.33 363 MET B C 1
ATOM 1705 O O . MET B 1 23 ? 58.060 22.639 7.094 1.00 17.82 363 MET B O 1
ATOM 1710 N N . LEU B 1 24 ? 59.860 21.396 7.026 1.00 14.51 364 LEU B N 1
ATOM 1711 C CA . LEU B 1 24 ? 59.886 21.119 8.434 1.00 14.14 364 LEU B CA 1
ATOM 1712 C C . LEU B 1 24 ? 60.037 22.372 9.285 1.00 13.64 364 LEU B C 1
ATOM 1713 O O . LEU B 1 24 ? 59.365 22.540 10.219 1.00 14.81 364 LEU B O 1
ATOM 1718 N N . ALA B 1 25 ? 60.961 23.232 8.910 1.00 14.94 365 ALA B N 1
ATOM 1719 C CA . ALA B 1 25 ? 61.211 24.463 9.618 1.00 15.22 365 ALA B CA 1
ATOM 1720 C C . ALA B 1 25 ? 60.022 25.431 9.592 1.00 13.97 365 ALA B C 1
ATOM 1721 O O . ALA B 1 25 ? 59.802 26.088 10.521 1.00 13.43 365 ALA B O 1
ATOM 1723 N N . TRP B 1 26 ? 59.292 25.464 8.492 1.00 14.82 366 TRP B N 1
ATOM 1724 C CA . TRP B 1 26 ? 58.079 26.253 8.378 1.00 14.99 366 TRP B CA 1
ATOM 1725 C C . TRP B 1 26 ? 57.063 25.769 9.426 1.00 16.34 366 TRP B C 1
ATOM 1726 O O . TRP B 1 26 ? 56.543 26.533 10.156 1.00 15.96 366 TRP B O 1
ATOM 1737 N N . HIS B 1 27 ? 56.871 24.470 9.517 1.00 15.72 367 HIS B N 1
ATOM 1738 C CA . HIS B 1 27 ? 55.939 23.933 10.476 1.00 15.18 367 HIS B CA 1
ATOM 1739 C C . HIS B 1 27 ? 56.342 24.282 11.909 1.00 14.52 367 HIS B C 1
ATOM 1740 O O . HIS B 1 27 ? 55.524 24.595 12.711 1.00 13.13 367 HIS B O 1
ATOM 1747 N N . VAL B 1 28 ? 57.641 24.244 12.155 1.00 11.99 368 VAL B N 1
ATOM 1748 C CA . VAL B 1 28 ? 58.132 24.536 13.450 1.00 12.82 368 VAL B CA 1
ATOM 1749 C C . VAL B 1 28 ? 57.780 25.957 13.817 1.00 13.35 368 VAL B C 1
ATOM 1750 O O . VAL B 1 28 ? 57.240 26.190 14.834 1.00 14.06 368 VAL B O 1
ATOM 1754 N N . LEU B 1 29 ? 58.053 26.882 12.920 1.00 12.89 369 LEU B N 1
ATOM 1755 C CA . LEU B 1 29 ? 57.874 28.294 13.153 1.00 12.99 369 LEU B CA 1
ATOM 1756 C C . LEU B 1 29 ? 56.417 28.703 13.391 1.00 13.47 369 LEU B C 1
ATOM 1757 O O . LEU B 1 29 ? 56.145 29.541 14.122 1.00 12.84 369 LEU B O 1
ATOM 1762 N N . MET B 1 30 ? 55.533 28.050 12.703 1.00 14.62 370 MET B N 1
ATOM 1763 C CA . MET B 1 30 ? 54.132 28.343 12.754 1.00 16.68 370 MET B CA 1
ATOM 1764 C C . MET B 1 30 ? 53.421 27.685 13.937 1.00 16.47 370 MET B C 1
ATOM 1765 O O . MET B 1 30 ? 52.274 27.903 14.119 1.00 17.80 370 MET B O 1
ATOM 1770 N N . GLY B 1 31 ? 54.142 26.906 14.715 1.00 16.05 371 GLY B N 1
ATOM 1771 C CA . GLY B 1 31 ? 53.582 26.190 15.833 1.00 15.18 371 GLY B CA 1
ATOM 1772 C C . GLY B 1 31 ? 52.780 24.942 15.501 1.00 16.39 371 GLY B C 1
ATOM 1773 O O . GLY B 1 31 ? 52.099 24.462 16.346 1.00 16.32 371 GLY B O 1
ATOM 1774 N N . ASN B 1 32 ? 52.890 24.422 14.284 1.00 15.19 372 ASN B N 1
ATOM 1775 C CA . ASN B 1 32 ? 52.270 23.170 13.894 1.00 15.65 372 ASN B CA 1
ATOM 1776 C C . ASN B 1 32 ? 52.954 21.952 14.552 1.00 16.37 372 ASN B C 1
ATOM 1777 O O . ASN B 1 32 ? 54.067 22.052 14.978 1.00 15.82 372 ASN B O 1
ATOM 1782 N N . GLN B 1 33 ? 52.268 20.823 14.644 1.00 14.47 373 GLN B N 1
ATOM 1783 C CA . GLN B 1 33 ? 52.884 19.641 15.240 1.00 15.78 373 GLN B CA 1
ATOM 1784 C C . GLN B 1 33 ? 54.038 19.046 14.458 1.00 15.37 373 GLN B C 1
ATOM 1785 O O . GLN B 1 33 ? 53.948 18.777 13.320 1.00 16.28 373 GLN B O 1
ATOM 1791 N N . VAL B 1 34 ? 55.100 18.785 15.137 1.00 15.34 374 VAL B N 1
ATOM 1792 C CA . VAL B 1 34 ? 56.289 18.256 14.535 1.00 15.27 374 VAL B CA 1
ATOM 1793 C C . VAL B 1 34 ? 56.631 16.891 15.107 1.00 16.22 374 VAL B C 1
ATOM 1794 O O . VAL B 1 34 ? 56.909 16.768 16.246 1.00 15.24 374 VAL B O 1
ATOM 1798 N N . ILE B 1 35 ? 56.585 15.876 14.278 1.00 16.24 375 ILE B N 1
ATOM 1799 C CA . ILE B 1 35 ? 56.657 14.501 14.736 1.00 16.21 375 ILE B CA 1
ATOM 1800 C C . ILE B 1 35 ? 57.839 13.775 14.198 1.00 15.71 375 ILE B C 1
ATOM 1801 O O . ILE B 1 35 ? 58.001 13.677 13.024 1.00 17.37 375 ILE B O 1
ATOM 1806 N N . TRP B 1 36 ? 58.662 13.276 15.083 1.00 15.94 376 TRP B N 1
ATOM 1807 C CA . TRP B 1 36 ? 59.779 12.463 14.709 1.00 18.68 376 TRP B CA 1
ATOM 1808 C C . TRP B 1 36 ? 59.587 11.025 15.215 1.00 19.54 376 TRP B C 1
ATOM 1809 O O . TRP B 1 36 ? 59.398 10.789 16.385 1.00 19.00 376 TRP B O 1
ATOM 1820 N N . LYS B 1 37 ? 59.645 10.085 14.303 1.00 19.22 377 LYS B N 1
ATOM 1821 C CA . LYS B 1 37 ? 59.557 8.697 14.656 1.00 21.65 377 LYS B CA 1
ATOM 1822 C C . LYS B 1 37 ? 60.850 7.972 14.379 1.00 21.42 377 LYS B C 1
ATOM 1823 O O . LYS B 1 37 ? 61.322 7.923 13.280 1.00 21.57 377 LYS B O 1
ATOM 1829 N N . SER B 1 38 ? 61.428 7.462 15.433 1.00 21.28 378 SER B N 1
ATOM 1830 C CA . SER B 1 38 ? 62.634 6.699 15.391 1.00 22.08 378 SER B CA 1
ATOM 1831 C C . SER B 1 38 ? 62.871 5.712 16.530 1.00 23.86 378 SER B C 1
ATOM 1832 O O . SER B 1 38 ? 62.558 5.920 17.646 1.00 19.60 378 SER B O 1
ATOM 1835 N N . ARG B 1 39 ? 63.556 4.662 16.169 1.00 25.91 379 ARG B N 1
ATOM 1836 C CA . ARG B 1 39 ? 64.045 3.715 17.108 1.00 29.06 379 ARG B CA 1
ATOM 1837 C C . ARG B 1 39 ? 65.090 4.343 18.044 1.00 28.34 379 ARG B C 1
ATOM 1838 O O . ARG B 1 39 ? 65.235 3.882 19.137 1.00 28.34 379 ARG B O 1
ATOM 1846 N N . ASP B 1 40 ? 65.765 5.399 17.601 1.00 26.88 380 ASP B N 1
ATOM 1847 C CA . ASP B 1 40 ? 66.870 6.014 18.320 1.00 26.58 380 ASP B CA 1
ATOM 1848 C C . ASP B 1 40 ? 66.470 7.248 19.158 1.00 26.30 380 ASP B C 1
ATOM 1849 O O . ASP B 1 40 ? 66.291 8.311 18.634 1.00 22.56 380 ASP B O 1
ATOM 1854 N N . VAL B 1 41 ? 66.348 7.047 20.462 1.00 24.22 381 VAL B N 1
ATOM 1855 C CA . VAL B 1 41 ? 65.885 8.074 21.379 1.00 24.60 381 VAL B CA 1
ATOM 1856 C C . VAL B 1 41 ? 66.754 9.328 21.466 1.00 23.76 381 VAL B C 1
ATOM 1857 O O . VAL B 1 41 ? 66.266 10.404 21.422 1.00 23.25 381 VAL B O 1
ATOM 1861 N N . ASP B 1 42 ? 68.048 9.161 21.590 1.00 24.58 382 ASP B N 1
ATOM 1862 C CA . ASP B 1 42 ? 68.976 10.272 21.596 1.00 24.62 382 ASP B CA 1
ATOM 1863 C C . ASP B 1 42 ? 68.961 11.024 20.260 1.00 24.21 382 ASP B C 1
ATOM 1864 O O . ASP B 1 42 ? 69.150 12.178 20.235 1.00 24.22 382 ASP B O 1
ATOM 1869 N N . LEU B 1 43 ? 68.762 10.330 19.158 1.00 22.81 383 LEU B N 1
ATOM 1870 C CA . LEU B 1 43 ? 68.721 10.992 17.878 1.00 23.33 383 LEU B CA 1
ATOM 1871 C C . LEU B 1 43 ? 67.537 11.958 17.841 1.00 22.08 383 LEU B C 1
ATOM 1872 O O . LEU B 1 43 ? 67.685 13.068 17.468 1.00 22.28 383 LEU B O 1
ATOM 1877 N N . VAL B 1 44 ? 66.387 11.477 18.261 1.00 22.12 384 VAL B N 1
ATOM 1878 C CA . VAL B 1 44 ? 65.189 12.265 18.323 1.00 20.42 384 VAL B CA 1
ATOM 1879 C C . VAL B 1 44 ? 65.333 13.460 19.275 1.00 21.23 384 VAL B C 1
ATOM 1880 O O . VAL B 1 44 ? 65.007 14.521 18.905 1.00 21.26 384 VAL B O 1
ATOM 1884 N N . GLN B 1 45 ? 65.938 13.273 20.430 1.00 19.73 385 GLN B N 1
ATOM 1885 C CA . GLN B 1 45 ? 66.205 14.374 21.320 1.00 22.27 385 GLN B CA 1
ATOM 1886 C C . GLN B 1 45 ? 67.078 15.421 20.657 1.00 21.51 385 GLN B C 1
ATOM 1887 O O . GLN B 1 45 ? 66.768 16.543 20.717 1.00 19.57 385 GLN B O 1
ATOM 1893 N N . SER B 1 46 ? 68.117 15.014 19.955 1.00 20.86 386 SER B N 1
ATOM 1894 C CA . SER B 1 46 ? 68.995 15.955 19.276 1.00 21.52 386 SER B CA 1
ATOM 1895 C C . SER B 1 46 ? 68.204 16.799 18.243 1.00 20.81 386 SER B C 1
ATOM 1896 O O . SER B 1 46 ? 68.509 17.920 18.016 1.00 19.28 386 SER B O 1
ATOM 1899 N N . ALA B 1 47 ? 67.227 16.191 17.612 1.00 19.15 387 ALA B N 1
ATOM 1900 C CA . ALA B 1 47 ? 66.479 16.869 16.603 1.00 20.24 387 ALA B CA 1
ATOM 1901 C C . ALA B 1 47 ? 65.653 18.012 17.181 1.00 21.02 387 ALA B C 1
ATOM 1902 O O . ALA B 1 47 ? 65.667 19.070 16.676 1.00 20.93 387 ALA B O 1
ATOM 1904 N N . PHE B 1 48 ? 64.979 17.737 18.278 1.00 18.86 388 PHE B N 1
ATOM 1905 C CA . PHE B 1 48 ? 64.249 18.718 19.030 1.00 19.52 388 PHE B CA 1
ATOM 1906 C C . PHE B 1 48 ? 65.118 19.813 19.698 1.00 21.30 388 PHE B C 1
ATOM 1907 O O . PHE B 1 48 ? 64.698 20.925 19.770 1.00 19.76 388 PHE B O 1
ATOM 1915 N N . GLU B 1 49 ? 66.312 19.467 20.157 1.00 21.74 389 GLU B N 1
ATOM 1916 C CA A GLU B 1 49 ? 67.311 20.339 20.655 0.50 23.62 389 GLU B CA 1
ATOM 1917 C CA B GLU B 1 49 ? 67.309 20.371 20.660 0.50 23.58 389 GLU B CA 1
ATOM 1918 C C . GLU B 1 49 ? 67.596 21.284 19.508 1.00 23.68 389 GLU B C 1
ATOM 1919 O O . GLU B 1 49 ? 67.715 22.411 19.834 1.00 25.67 389 GLU B O 1
ATOM 1930 N N . VAL B 1 50 ? 67.882 20.829 18.322 1.00 22.02 390 VAL B N 1
ATOM 1931 C CA . VAL B 1 50 ? 68.166 21.736 17.247 1.00 19.63 390 VAL B CA 1
ATOM 1932 C C . VAL B 1 50 ? 66.997 22.593 16.788 1.00 18.18 390 VAL B C 1
ATOM 1933 O O . VAL B 1 50 ? 67.133 23.749 16.635 1.00 15.86 390 VAL B O 1
ATOM 1937 N N . LEU B 1 51 ? 65.852 21.971 16.612 1.00 16.01 391 LEU B N 1
ATOM 1938 C CA . LEU B 1 51 ? 64.689 22.644 16.102 1.00 17.14 391 LEU B CA 1
ATOM 1939 C C . LEU B 1 51 ? 64.188 23.754 17.022 1.00 18.30 391 LEU B C 1
ATOM 1940 O O . LEU B 1 51 ? 63.764 24.757 16.584 1.00 18.64 391 LEU B O 1
ATOM 1945 N N . ARG B 1 52 ? 64.281 23.550 18.314 1.00 19.02 392 ARG B N 1
ATOM 1946 C CA . ARG B 1 52 ? 63.769 24.497 19.266 1.00 19.37 392 ARG B CA 1
ATOM 1947 C C . ARG B 1 52 ? 64.469 25.853 19.236 1.00 19.17 392 ARG B C 1
ATOM 1948 O O . ARG B 1 52 ? 63.927 26.811 19.673 1.00 19.39 392 ARG B O 1
ATOM 1956 N N . THR B 1 53 ? 65.670 25.888 18.692 1.00 20.22 393 THR B N 1
ATOM 1957 C CA . THR B 1 53 ? 66.431 27.112 18.612 1.00 19.96 393 THR B CA 1
ATOM 1958 C C . THR B 1 53 ? 65.703 28.121 17.738 1.00 20.03 393 THR B C 1
ATOM 1959 O O . THR B 1 53 ? 65.965 29.255 17.811 1.00 18.64 393 THR B O 1
ATOM 1963 N N . MET B 1 54 ? 64.766 27.657 16.928 1.00 18.73 394 MET B N 1
ATOM 1964 C CA . MET B 1 54 ? 64.023 28.513 16.022 1.00 18.70 394 MET B CA 1
ATOM 1965 C C . MET B 1 54 ? 62.797 29.216 16.623 1.00 19.35 394 MET B C 1
ATOM 1966 O O . MET B 1 54 ? 62.247 30.086 16.022 1.00 18.51 394 MET B O 1
ATOM 1971 N N . LEU B 1 55 ? 62.415 28.801 17.820 1.00 18.71 395 LEU B N 1
ATOM 1972 C CA . LEU B 1 55 ? 61.251 29.294 18.520 1.00 17.41 395 LEU B CA 1
ATOM 1973 C C . LEU B 1 55 ? 61.604 30.027 19.793 1.00 18.85 395 LEU B C 1
ATOM 1974 O O . LEU B 1 55 ? 62.522 29.682 20.459 1.00 17.71 395 LEU B O 1
ATOM 1979 N N . PRO B 1 56 ? 60.752 30.972 20.136 1.00 18.57 396 PRO B N 1
ATOM 1980 C CA . PRO B 1 56 ? 60.751 31.583 21.439 1.00 19.99 396 PRO B CA 1
ATOM 1981 C C . PRO B 1 56 ? 60.539 30.477 22.466 1.00 21.08 396 PRO B C 1
ATOM 1982 O O . PRO B 1 56 ? 59.763 29.625 22.242 1.00 20.07 396 PRO B O 1
ATOM 1986 N N . VAL B 1 57 ? 61.210 30.537 23.593 1.00 20.62 397 VAL B N 1
ATOM 1987 C CA . VAL B 1 57 ? 61.144 29.439 24.536 1.00 23.13 397 VAL B CA 1
ATOM 1988 C C . VAL B 1 57 ? 59.726 29.144 25.022 1.00 21.42 397 VAL B C 1
ATOM 1989 O O . VAL B 1 57 ? 59.375 28.040 25.144 1.00 22.38 397 VAL B O 1
ATOM 1993 N N . GLY B 1 58 ? 58.907 30.153 25.168 1.00 20.34 398 GLY B N 1
ATOM 1994 C CA . GLY B 1 58 ? 57.545 29.979 25.593 1.00 20.67 398 GLY B CA 1
ATOM 1995 C C . GLY B 1 58 ? 56.676 29.203 24.626 1.00 21.24 398 GLY B C 1
ATOM 1996 O O . GLY B 1 58 ? 55.604 28.823 24.949 1.00 20.84 398 GLY B O 1
ATOM 1997 N N . CYS B 1 59 ? 57.165 28.995 23.418 1.00 20.91 399 CYS B N 1
ATOM 1998 C CA . CYS B 1 59 ? 56.402 28.347 22.378 1.00 21.19 399 CYS B CA 1
ATOM 1999 C C . CYS B 1 59 ? 56.604 26.831 22.234 1.00 19.49 399 CYS B C 1
ATOM 2000 O O . CYS B 1 59 ? 56.047 26.222 21.383 1.00 18.64 399 CYS B O 1
ATOM 2003 N N . VAL B 1 60 ? 57.424 26.268 23.094 1.00 18.53 400 VAL B N 1
ATOM 2004 C CA . VAL B 1 60 ? 57.785 24.883 23.059 1.00 18.78 400 VAL B CA 1
ATOM 2005 C C . VAL B 1 60 ? 56.968 24.028 24.052 1.00 17.85 400 VAL B C 1
ATOM 2006 O O . VAL B 1 60 ? 56.872 24.325 25.178 1.00 17.50 400 VAL B O 1
ATOM 2010 N N . ARG B 1 61 ? 56.376 22.980 23.547 1.00 17.69 401 ARG B N 1
ATOM 2011 C CA . ARG B 1 61 ? 55.644 22.022 24.344 1.00 17.07 401 ARG B CA 1
ATOM 2012 C C . ARG B 1 61 ? 55.990 20.661 23.774 1.00 18.16 401 ARG B C 1
ATOM 2013 O O . ARG B 1 61 ? 55.576 20.298 22.715 1.00 18.74 401 ARG B O 1
ATOM 2021 N N . ILE B 1 62 ? 56.783 19.923 24.508 1.00 16.68 402 ILE B N 1
ATOM 2022 C CA . ILE B 1 62 ? 57.363 18.713 24.004 1.00 14.64 402 ILE B CA 1
ATOM 2023 C C . ILE B 1 62 ? 57.071 17.437 24.798 1.00 16.05 402 ILE B C 1
ATOM 2024 O O . ILE B 1 62 ? 57.174 17.428 25.981 1.00 15.85 402 ILE B O 1
ATOM 2029 N N . ILE B 1 63 ? 56.736 16.387 24.084 1.00 11.68 403 ILE B N 1
ATOM 2030 C CA . ILE B 1 63 ? 56.746 15.057 24.567 1.00 13.91 403 ILE B CA 1
ATOM 2031 C C . ILE B 1 63 ? 57.785 14.269 23.802 1.00 14.93 403 ILE B C 1
ATOM 2032 O O . ILE B 1 63 ? 57.550 13.800 22.743 1.00 16.08 403 ILE B O 1
ATOM 2037 N N . PRO B 1 64 ? 58.946 14.164 24.395 1.00 17.77 404 PRO B N 1
ATOM 2038 C CA . PRO B 1 64 ? 60.140 13.768 23.701 1.00 17.84 404 PRO B CA 1
ATOM 2039 C C . PRO B 1 64 ? 60.202 12.362 23.130 1.00 17.64 404 PRO B C 1
ATOM 2040 O O . PRO B 1 64 ? 60.771 12.214 22.123 1.00 18.79 404 PRO B O 1
ATOM 2044 N N . TYR B 1 65 ? 59.687 11.368 23.799 1.00 17.21 405 TYR B N 1
ATOM 2045 C CA . TYR B 1 65 ? 59.679 10.031 23.269 1.00 18.59 405 TYR B CA 1
ATOM 2046 C C . TYR B 1 65 ? 58.517 9.225 23.759 1.00 19.47 405 TYR B C 1
ATOM 2047 O O . TYR B 1 65 ? 58.633 8.519 24.695 1.00 20.53 405 TYR B O 1
ATOM 2056 N N . SER B 1 66 ? 57.387 9.406 23.128 1.00 21.35 406 SER B N 1
ATOM 2057 C CA . SER B 1 66 ? 56.162 8.794 23.487 1.00 22.95 406 SER B CA 1
ATOM 2058 C C . SER B 1 66 ? 55.965 7.432 22.922 1.00 24.33 406 SER B C 1
ATOM 2059 O O . SER B 1 66 ? 56.431 7.125 21.875 1.00 24.26 406 SER B O 1
ATOM 2062 N N . SER B 1 67 ? 55.203 6.649 23.650 1.00 24.75 407 SER B N 1
ATOM 2063 C CA . SER B 1 67 ? 54.754 5.339 23.223 1.00 25.78 407 SER B CA 1
ATOM 2064 C C . SER B 1 67 ? 53.381 5.327 22.572 1.00 25.45 407 SER B C 1
ATOM 2065 O O . SER B 1 67 ? 52.908 4.318 22.209 1.00 26.07 407 SER B O 1
ATOM 2068 N N . GLN B 1 68 ? 52.740 6.473 22.485 1.00 24.72 408 GLN B N 1
ATOM 2069 C CA . GLN B 1 68 ? 51.504 6.638 21.741 1.00 25.04 408 GLN B CA 1
ATOM 2070 C C . GLN B 1 68 ? 51.437 7.994 21.021 1.00 24.22 408 GLN B C 1
ATOM 2071 O O . GLN B 1 68 ? 52.086 8.927 21.414 1.00 19.95 408 GLN B O 1
ATOM 2077 N N . TYR B 1 69 ? 50.615 8.067 19.989 1.00 22.88 409 TYR B N 1
ATOM 2078 C CA . TYR B 1 69 ? 50.359 9.324 19.359 1.00 23.41 409 TYR B CA 1
ATOM 2079 C C . TYR B 1 69 ? 49.706 10.249 20.372 1.00 22.60 409 TYR B C 1
ATOM 2080 O O . TYR B 1 69 ? 48.945 9.841 21.163 1.00 24.10 409 TYR B O 1
ATOM 2089 N N . GLU B 1 70 ? 50.118 11.499 20.355 1.00 22.46 410 GLU B N 1
ATOM 2090 C CA . GLU B 1 70 ? 49.531 12.534 21.161 1.00 20.75 410 GLU B CA 1
ATOM 2091 C C . GLU B 1 70 ? 49.092 13.690 20.275 1.00 20.97 410 GLU B C 1
ATOM 2092 O O . GLU B 1 70 ? 49.750 14.061 19.373 1.00 17.35 410 GLU B O 1
ATOM 2098 N N . GLU B 1 71 ? 47.944 14.248 20.583 1.00 20.71 411 GLU B N 1
ATOM 2099 C CA . GLU B 1 71 ? 47.390 15.323 19.822 1.00 20.92 411 GLU B CA 1
ATOM 2100 C C . GLU B 1 71 ? 48.144 16.637 20.066 1.00 17.90 411 GLU B C 1
ATOM 2101 O O . GLU B 1 71 ? 48.879 16.774 20.992 1.00 17.69 411 GLU B O 1
ATOM 2107 N N . ALA B 1 72 ? 47.856 17.596 19.219 1.00 17.77 412 ALA B N 1
ATOM 2108 C CA . ALA B 1 72 ? 48.480 18.896 19.242 1.00 18.38 412 ALA B CA 1
ATOM 2109 C C . ALA B 1 72 ? 48.268 19.632 20.525 1.00 18.65 412 ALA B C 1
ATOM 2110 O O . ALA B 1 72 ? 49.144 20.270 20.970 1.00 20.19 412 ALA B O 1
ATOM 2112 N N . TYR B 1 73 ? 47.127 19.485 21.165 1.00 19.23 413 TYR B N 1
ATOM 2113 C CA . TYR B 1 73 ? 46.962 20.129 22.455 1.00 20.01 413 TYR B CA 1
ATOM 2114 C C . TYR B 1 73 ? 47.934 19.630 23.528 1.00 18.04 413 TYR B C 1
ATOM 2115 O O . TYR B 1 73 ? 48.244 20.298 24.432 1.00 19.15 413 TYR B O 1
ATOM 2124 N N . ARG B 1 74 ? 48.297 18.389 23.422 1.00 19.10 414 ARG B N 1
ATOM 2125 C CA . ARG B 1 74 ? 49.328 17.779 24.232 1.00 19.46 414 ARG B CA 1
ATOM 2126 C C . ARG B 1 74 ? 50.778 18.225 23.999 1.00 18.43 414 ARG B C 1
ATOM 2127 O O . ARG B 1 74 ? 51.558 18.235 24.915 1.00 19.53 414 ARG B O 1
ATOM 2135 N N . CYS B 1 75 ? 51.142 18.451 22.747 1.00 18.66 415 CYS B N 1
ATOM 2136 C CA . CYS B 1 75 ? 52.471 18.898 22.361 1.00 18.20 415 CYS B CA 1
ATOM 2137 C C . CYS B 1 75 ? 52.561 19.410 20.911 1.00 17.71 415 CYS B C 1
ATOM 2138 O O . CYS B 1 75 ? 52.009 18.806 20.045 1.00 17.12 415 CYS B O 1
ATOM 2141 N N . ASN B 1 76 ? 53.338 20.453 20.663 1.00 15.38 416 ASN B N 1
ATOM 2142 C CA . ASN B 1 76 ? 53.785 20.742 19.322 1.00 16.47 416 ASN B CA 1
ATOM 2143 C C . ASN B 1 76 ? 55.033 19.957 18.859 1.00 16.75 416 ASN B C 1
ATOM 2144 O O . ASN B 1 76 ? 55.235 19.824 17.708 1.00 17.77 416 ASN B O 1
ATOM 2149 N N . PHE B 1 77 ? 55.841 19.453 19.773 1.00 15.24 417 PHE B N 1
ATOM 2150 C CA . PHE B 1 77 ? 56.937 18.560 19.442 1.00 15.47 417 PHE B CA 1
ATOM 2151 C C . PHE B 1 77 ? 56.727 17.135 20.025 1.00 15.46 417 PHE B C 1
ATOM 2152 O O . PHE B 1 77 ? 56.645 16.954 21.201 1.00 14.36 417 PHE B O 1
ATOM 2160 N N . LEU B 1 78 ? 56.673 16.156 19.157 1.00 14.09 418 LEU B N 1
ATOM 2161 C CA . LEU B 1 78 ? 56.390 14.797 19.559 1.00 15.79 418 LEU B CA 1
ATOM 2162 C C . LEU B 1 78 ? 57.378 13.790 19.026 1.00 15.73 418 LEU B C 1
ATOM 2163 O O . LEU B 1 78 ? 57.532 13.645 17.874 1.00 16.70 418 LEU B O 1
ATOM 2168 N N . GLY B 1 79 ? 58.047 13.112 19.910 1.00 16.50 419 GLY B N 1
ATOM 2169 C CA . GLY B 1 79 ? 58.878 11.989 19.598 1.00 17.47 419 GLY B CA 1
ATOM 2170 C C . GLY B 1 79 ? 58.092 10.702 19.692 1.00 19.10 419 GLY B C 1
ATOM 2171 O O . GLY B 1 79 ? 57.350 10.525 20.590 1.00 18.64 419 GLY B O 1
ATOM 2172 N N . LEU B 1 80 ? 58.268 9.823 18.743 1.00 18.17 420 LEU B N 1
ATOM 2173 C CA . LEU B 1 80 ? 57.620 8.555 18.794 1.00 21.60 420 LEU B CA 1
ATOM 2174 C C . LEU B 1 80 ? 58.497 7.341 18.632 1.00 23.10 420 LEU B C 1
ATOM 2175 O O . LEU B 1 80 ? 59.403 7.326 17.869 1.00 22.54 420 LEU B O 1
ATOM 2180 N N . SER B 1 81 ? 58.123 6.300 19.354 1.00 25.86 421 SER B N 1
ATOM 2181 C CA . SER B 1 81 ? 58.690 4.969 19.274 1.00 28.86 421 SER B CA 1
ATOM 2182 C C . SER B 1 81 ? 58.327 4.436 17.942 1.00 30.32 421 SER B C 1
ATOM 2183 O O . SER B 1 81 ? 57.418 4.894 17.349 1.00 31.70 421 SER B O 1
ATOM 2185 N N . PRO B 1 82 ? 59.070 3.467 17.470 1.00 33.84 422 PRO B N 1
ATOM 2186 C CA . PRO B 1 82 ? 58.953 3.005 16.101 1.00 35.99 422 PRO B CA 1
ATOM 2187 C C . PRO B 1 82 ? 57.587 2.405 15.734 1.00 38.22 422 PRO B C 1
ATOM 2188 O O . PRO B 1 82 ? 57.128 2.594 14.644 1.00 38.95 422 PRO B O 1
ATOM 2192 N N . HIS B 1 83 ? 56.955 1.698 16.640 1.00 37.51 423 HIS B N 1
ATOM 2193 C CA . HIS B 1 83 ? 55.746 1.012 16.273 1.00 38.58 423 HIS B CA 1
ATOM 2194 C C . HIS B 1 83 ? 54.522 1.789 16.578 1.00 37.54 423 HIS B C 1
ATOM 2195 O O . HIS B 1 83 ? 53.435 1.262 16.499 1.00 36.39 423 HIS B O 1
ATOM 2202 N N . VAL B 1 84 ? 54.698 3.037 16.955 1.00 34.63 424 VAL B N 1
ATOM 2203 C CA . VAL B 1 84 ? 53.557 3.838 17.219 1.00 34.05 424 VAL B CA 1
ATOM 2204 C C . VAL B 1 84 ? 52.840 4.138 15.953 1.00 35.56 424 VAL B C 1
ATOM 2205 O O . VAL B 1 84 ? 53.449 4.356 14.931 1.00 35.07 424 VAL B O 1
ATOM 2209 N N . GLN B 1 85 ? 51.532 4.187 16.053 1.00 35.68 425 GLN B N 1
ATOM 2210 C CA . GLN B 1 85 ? 50.688 4.369 14.918 1.00 37.50 425 GLN B CA 1
ATOM 2211 C C . GLN B 1 85 ? 50.110 5.759 14.874 1.00 37.53 425 GLN B C 1
ATOM 2212 O O . GLN B 1 85 ? 49.488 6.197 15.802 1.00 38.38 425 GLN B O 1
ATOM 2214 N N . ILE B 1 86 ? 50.324 6.434 13.766 1.00 37.28 426 ILE B N 1
ATOM 2215 C CA . ILE B 1 86 ? 49.819 7.768 13.584 1.00 36.98 426 ILE B CA 1
ATOM 2216 C C . ILE B 1 86 ? 48.479 7.763 12.847 1.00 37.68 426 ILE B C 1
ATOM 2217 O O . ILE B 1 86 ? 48.370 7.170 11.838 1.00 37.98 426 ILE B O 1
ATOM 2222 N N . PRO B 1 87 ? 47.502 8.486 13.349 1.00 38.09 427 PRO B N 1
ATOM 2223 C CA . PRO B 1 87 ? 46.125 8.508 12.865 1.00 38.02 427 PRO B CA 1
ATOM 2224 C C . PRO B 1 87 ? 45.831 9.213 11.543 1.00 40.03 427 PRO B C 1
ATOM 2225 O O . PRO B 1 87 ? 46.707 9.910 11.017 1.00 38.74 427 PRO B O 1
ATOM 2229 N N . PRO B 1 88 ? 44.617 8.974 11.007 1.00 40.50 428 PRO B N 1
ATOM 2230 C CA . PRO B 1 88 ? 44.271 9.402 9.664 1.00 40.57 428 PRO B CA 1
ATOM 2231 C C . PRO B 1 88 ? 44.299 10.897 9.586 1.00 40.61 428 PRO B C 1
ATOM 2232 O O . PRO B 1 88 ? 44.908 11.462 8.739 1.00 38.63 428 PRO B O 1
ATOM 2236 N N . HIS B 1 89 ? 43.688 11.518 10.566 1.00 40.73 429 HIS B N 1
ATOM 2237 C CA . HIS B 1 89 ? 43.538 12.911 10.576 1.00 42.13 429 HIS B CA 1
ATOM 2238 C C . HIS B 1 89 ? 44.878 13.627 10.647 1.00 41.24 429 HIS B C 1
ATOM 2239 O O . HIS B 1 89 ? 44.952 14.806 10.411 1.00 40.49 429 HIS B O 1
ATOM 2246 N N . VAL B 1 90 ? 45.929 12.883 10.928 1.00 41.37 430 VAL B N 1
ATOM 2247 C CA . VAL B 1 90 ? 47.253 13.479 11.030 1.00 39.24 430 VAL B CA 1
ATOM 2248 C C . VAL B 1 90 ? 48.154 13.424 9.840 1.00 40.21 430 VAL B C 1
ATOM 2249 O O . VAL B 1 90 ? 48.812 14.386 9.530 1.00 37.15 430 VAL B O 1
ATOM 2253 N N . LEU B 1 91 ? 48.217 12.283 9.198 1.00 41.26 431 LEU B N 1
ATOM 2254 C CA . LEU B 1 91 ? 49.105 12.151 8.073 1.00 42.09 431 LEU B CA 1
ATOM 2255 C C . LEU B 1 91 ? 48.729 13.070 6.928 1.00 41.61 431 LEU B C 1
ATOM 2256 O O . LEU B 1 91 ? 49.539 13.472 6.148 1.00 41.80 431 LEU B O 1
ATOM 2261 N N . SER B 1 92 ? 47.464 13.357 6.838 1.00 41.06 432 SER B N 1
ATOM 2262 C CA . SER B 1 92 ? 46.966 14.138 5.777 1.00 39.75 432 SER B CA 1
ATOM 2263 C C . SER B 1 92 ? 46.725 15.543 6.246 1.00 37.46 432 SER B C 1
ATOM 2264 O O . SER B 1 92 ? 46.248 16.330 5.505 1.00 37.68 432 SER B O 1
ATOM 2267 N N . SER B 1 93 ? 47.020 15.852 7.504 1.00 33.27 433 SER B N 1
ATOM 2268 C CA . SER B 1 93 ? 46.842 17.204 8.013 1.00 29.18 433 SER B CA 1
ATOM 2269 C C . SER B 1 93 ? 47.767 18.242 7.377 1.00 25.82 433 SER B C 1
ATOM 2270 O O . SER B 1 93 ? 48.870 17.962 7.071 1.00 25.16 433 SER B O 1
ATOM 2273 N N . GLU B 1 94 ? 47.281 19.450 7.222 1.00 24.51 434 GLU B N 1
ATOM 2274 C CA . GLU B 1 94 ? 48.083 20.561 6.742 1.00 24.61 434 GLU B CA 1
ATOM 2275 C C . GLU B 1 94 ? 48.887 21.191 7.865 1.00 22.66 434 GLU B C 1
ATOM 2276 O O . GLU B 1 94 ? 49.637 22.080 7.649 1.00 20.03 434 GLU B O 1
ATOM 2282 N N . PHE B 1 95 ? 48.642 20.723 9.068 1.00 21.78 435 PHE B N 1
ATOM 2283 C CA . PHE B 1 95 ? 49.113 21.346 10.272 1.00 21.37 435 PHE B CA 1
ATOM 2284 C C . PHE B 1 95 ? 50.048 20.468 11.092 1.00 19.52 435 PHE B C 1
ATOM 2285 O O . PHE B 1 95 ? 50.255 20.707 12.228 1.00 18.10 435 PHE B O 1
ATOM 2293 N N . ALA B 1 96 ? 50.557 19.442 10.458 1.00 19.68 436 ALA B N 1
ATOM 2294 C CA . ALA B 1 96 ? 51.530 18.550 11.033 1.00 18.71 436 ALA B CA 1
ATOM 2295 C C . ALA B 1 96 ? 52.533 18.129 10.007 1.00 18.68 436 ALA B C 1
ATOM 2296 O O . ALA B 1 96 ? 52.221 18.074 8.867 1.00 19.62 436 ALA B O 1
ATOM 2298 N N . VAL B 1 97 ? 53.728 17.818 10.446 1.00 18.51 437 VAL B N 1
ATOM 2299 C CA . VAL B 1 97 ? 54.767 17.280 9.617 1.00 17.68 437 VAL B CA 1
ATOM 2300 C C . VAL B 1 97 ? 55.370 16.107 10.340 1.00 18.16 437 VAL B C 1
ATOM 2301 O O . VAL B 1 97 ? 55.486 16.111 11.527 1.00 17.59 437 VAL B O 1
ATOM 2305 N N . ILE B 1 98 ? 55.738 15.111 9.597 1.00 16.84 438 ILE B N 1
ATOM 2306 C CA . ILE B 1 98 ? 56.275 13.904 10.144 1.00 17.47 438 ILE B CA 1
ATOM 2307 C C . ILE B 1 98 ? 57.631 13.598 9.560 1.00 18.31 438 ILE B C 1
ATOM 2308 O O . ILE B 1 98 ? 57.814 13.682 8.397 1.00 19.11 438 ILE B O 1
ATOM 2313 N N . VAL B 1 99 ? 58.559 13.236 10.406 1.00 19.38 439 VAL B N 1
ATOM 2314 C CA . VAL B 1 99 ? 59.830 12.758 9.993 1.00 19.29 439 VAL B CA 1
ATOM 2315 C C . VAL B 1 99 ? 59.962 11.330 10.467 1.00 21.71 439 VAL B C 1
ATOM 2316 O O . VAL B 1 99 ? 59.982 11.072 11.619 1.00 22.28 439 VAL B O 1
ATOM 2320 N N . GLU B 1 100 ? 60.037 10.417 9.531 1.00 22.10 440 GLU B N 1
ATOM 2321 C CA . GLU B 1 100 ? 60.269 9.031 9.803 1.00 26.20 440 GLU B CA 1
ATOM 2322 C C . GLU B 1 100 ? 61.727 8.703 9.556 1.00 26.39 440 GLU B C 1
ATOM 2323 O O . GLU B 1 100 ? 62.288 9.059 8.570 1.00 27.40 440 GLU B O 1
ATOM 2329 N N . VAL B 1 101 ? 62.319 8.032 10.495 1.00 26.39 441 VAL B N 1
ATOM 2330 C CA . VAL B 1 101 ? 63.695 7.623 10.412 1.00 27.69 441 VAL B CA 1
ATOM 2331 C C . VAL B 1 101 ? 63.839 6.108 10.342 1.00 29.50 441 VAL B C 1
ATOM 2332 O O . VAL B 1 101 ? 63.218 5.434 11.090 1.00 30.00 441 VAL B O 1
ATOM 2336 N N . HIS B 1 102 ? 64.645 5.600 9.421 1.00 32.05 442 HIS B N 1
ATOM 2337 C CA . HIS B 1 102 ? 64.971 4.169 9.330 1.00 34.08 442 HIS B CA 1
ATOM 2338 C C . HIS B 1 102 ? 66.431 3.949 9.078 1.00 34.56 442 HIS B C 1
ATOM 2339 O O . HIS B 1 102 ? 67.146 4.880 8.865 1.00 35.81 442 HIS B O 1
ATOM 2346 N N . ALA B 1 103 ? 66.873 2.708 9.078 1.00 34.93 443 ALA B N 1
ATOM 2347 C CA . ALA B 1 103 ? 68.280 2.421 8.928 1.00 34.69 443 ALA B CA 1
ATOM 2348 C C . ALA B 1 103 ? 68.817 2.471 7.507 1.00 35.58 443 ALA B C 1
ATOM 2349 O O . ALA B 1 103 ? 68.082 2.410 6.558 1.00 36.60 443 ALA B O 1
ATOM 2351 N N . GLN B 1 118 ? 80.812 11.291 13.398 1.00 55.36 458 GLN B N 1
ATOM 2352 C CA . GLN B 1 118 ? 80.033 12.523 13.254 1.00 54.13 458 GLN B CA 1
ATOM 2353 C C . GLN B 1 118 ? 78.741 12.351 12.416 1.00 52.98 458 GLN B C 1
ATOM 2354 O O . GLN B 1 118 ? 77.806 13.125 12.519 1.00 52.35 458 GLN B O 1
ATOM 2356 N N . SER B 1 119 ? 78.739 11.326 11.586 1.00 50.83 459 SER B N 1
ATOM 2357 C CA . SER B 1 119 ? 77.701 11.098 10.641 1.00 47.95 459 SER B CA 1
ATOM 2358 C C . SER B 1 119 ? 76.402 10.486 11.156 1.00 45.08 459 SER B C 1
ATOM 2359 O O . SER B 1 119 ? 76.356 9.760 12.124 1.00 44.27 459 SER B O 1
ATOM 2362 N N . LEU B 1 120 ? 75.376 10.786 10.383 1.00 42.56 460 LEU B N 1
ATOM 2363 C CA . LEU B 1 120 ? 74.066 10.205 10.379 1.00 39.80 460 LEU B CA 1
ATOM 2364 C C . LEU B 1 120 ? 73.894 9.357 9.118 1.00 39.70 460 LEU B C 1
ATOM 2365 O O . LEU B 1 120 ? 72.810 9.114 8.665 1.00 39.27 460 LEU B O 1
ATOM 2370 N N . SER B 1 121 ? 75.010 8.877 8.596 1.00 40.82 461 SER B N 1
ATOM 2371 C CA . SER B 1 121 ? 75.064 8.093 7.365 1.00 40.62 461 SER B CA 1
ATOM 2372 C C . SER B 1 121 ? 74.236 6.834 7.489 1.00 39.85 461 SER B C 1
ATOM 2373 O O . SER B 1 121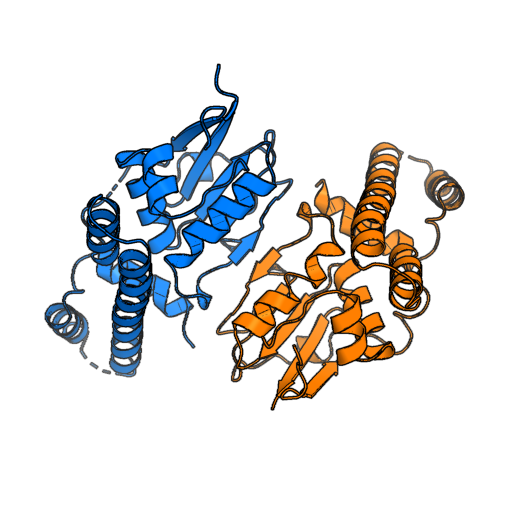 ? 73.627 6.407 6.561 1.00 39.81 461 SER B O 1
ATOM 2375 N N . LYS B 1 122 ? 74.235 6.271 8.673 1.00 38.41 462 LYS B N 1
ATOM 2376 C CA . LYS B 1 122 ? 73.528 5.058 9.007 1.00 38.86 462 LYS B CA 1
ATOM 2377 C C . LYS B 1 122 ? 72.025 5.167 8.923 1.00 37.61 462 LYS B C 1
ATOM 2378 O O . LYS B 1 122 ? 71.368 4.193 8.893 1.00 38.26 462 LYS B O 1
ATOM 2380 N N . TYR B 1 123 ? 71.514 6.376 8.893 1.00 35.97 463 TYR B N 1
ATOM 2381 C CA . TYR B 1 123 ? 70.099 6.609 8.914 1.00 35.25 463 TYR B CA 1
ATOM 2382 C C . TYR B 1 123 ? 69.599 7.257 7.647 1.00 35.15 463 TYR B C 1
ATOM 2383 O O . TYR B 1 123 ? 70.275 8.025 7.014 1.00 35.02 463 TYR B O 1
ATOM 2392 N N . GLU B 1 124 ? 68.383 6.907 7.326 1.00 33.48 464 GLU B N 1
ATOM 2393 C CA . GLU B 1 124 ? 67.634 7.433 6.252 1.00 34.29 464 GLU B CA 1
ATOM 2394 C C . GLU B 1 124 ? 66.458 8.224 6.815 1.00 31.52 464 GLU B C 1
ATOM 2395 O O . GLU B 1 124 ? 65.900 7.835 7.794 1.00 31.14 464 GLU B O 1
ATOM 2401 N N . PHE B 1 125 ? 66.115 9.334 6.185 1.00 28.84 465 PHE B N 1
ATOM 2402 C CA . PHE B 1 125 ? 65.107 10.247 6.663 1.00 26.82 465 PHE B CA 1
ATOM 2403 C C . PHE B 1 125 ? 64.053 10.535 5.634 1.00 27.68 465 PHE B C 1
ATOM 2404 O O . PHE B 1 125 ? 64.365 10.857 4.524 1.00 28.43 465 PHE B O 1
ATOM 2412 N N . VAL B 1 126 ? 62.803 10.418 5.996 1.00 26.69 466 VAL B N 1
ATOM 2413 C CA . VAL B 1 126 ? 61.747 10.769 5.096 1.00 27.83 466 VAL B CA 1
ATOM 2414 C C . VAL B 1 126 ? 60.804 11.794 5.734 1.00 25.21 466 VAL B C 1
ATOM 2415 O O . VAL B 1 126 ? 60.354 11.573 6.778 1.00 23.97 466 VAL B O 1
ATOM 2419 N N . VAL B 1 127 ? 60.574 12.921 5.089 1.00 24.82 467 VAL B N 1
ATOM 2420 C CA . VAL B 1 127 ? 59.753 13.986 5.646 1.00 24.90 467 VAL B CA 1
ATOM 2421 C C . VAL B 1 127 ? 58.474 14.154 4.897 1.00 24.68 467 VAL B C 1
ATOM 2422 O O . VAL B 1 127 ? 58.486 14.389 3.722 1.00 24.34 467 VAL B O 1
ATOM 2426 N N . THR B 1 128 ? 57.366 14.049 5.594 1.00 24.19 468 THR B N 1
ATOM 2427 C CA . THR B 1 128 ? 56.083 14.248 4.976 1.00 25.52 468 THR B CA 1
ATOM 2428 C C . THR B 1 128 ? 55.106 15.138 5.696 1.00 24.90 468 THR B C 1
ATOM 2429 O O . THR B 1 128 ? 55.123 15.268 6.900 1.00 23.92 468 THR B O 1
ATOM 2433 N N . SER B 1 129 ? 54.268 15.764 4.897 1.00 24.11 469 SER B N 1
ATOM 2434 C CA . SER B 1 129 ? 53.179 16.570 5.349 1.00 23.32 469 SER B CA 1
ATOM 2435 C C . SER B 1 129 ? 52.028 16.700 4.377 1.00 24.27 469 SER B C 1
ATOM 2436 O O . SER B 1 129 ? 52.196 16.719 3.213 1.00 23.59 469 SER B O 1
ATOM 2439 N N . GLY B 1 130 ? 50.863 16.871 4.934 1.00 23.59 470 GLY B N 1
ATOM 2440 C CA . GLY B 1 130 ? 49.686 17.200 4.200 1.00 23.92 470 GLY B CA 1
ATOM 2441 C C . GLY B 1 130 ? 49.648 18.610 3.690 1.00 24.78 470 GLY B C 1
ATOM 2442 O O . GLY B 1 130 ? 48.798 18.910 2.932 1.00 25.69 470 GLY B O 1
ATOM 2443 N N . SER B 1 131 ? 50.548 19.475 4.139 1.00 22.77 471 SER B N 1
ATOM 2444 C CA . SER B 1 131 ? 50.481 20.873 3.765 1.00 23.17 471 SER B CA 1
ATOM 2445 C C . SER B 1 131 ? 50.720 20.996 2.261 1.00 24.29 471 SER B C 1
ATOM 2446 O O . SER B 1 131 ? 51.447 20.257 1.713 1.00 23.00 471 SER B O 1
ATOM 2449 N N . PRO B 1 132 ? 50.065 21.927 1.625 1.00 26.57 472 PRO B N 1
ATOM 2450 C CA . PRO B 1 132 ? 50.180 22.003 0.179 1.00 28.80 472 PRO B CA 1
ATOM 2451 C C . PRO B 1 132 ? 51.617 22.281 -0.232 1.00 29.06 472 PRO B C 1
ATOM 2452 O O . PRO B 1 132 ? 52.273 23.008 0.409 1.00 28.74 472 PRO B O 1
ATOM 2456 N N . VAL B 1 133 ? 52.058 21.654 -1.309 1.00 30.59 473 VAL B N 1
ATOM 2457 C CA . VAL B 1 133 ? 53.424 21.727 -1.796 1.00 31.38 473 VAL B CA 1
ATOM 2458 C C . VAL B 1 133 ? 53.715 23.178 -2.141 1.00 29.48 473 VAL B C 1
ATOM 2459 O O . VAL B 1 133 ? 52.847 23.873 -2.564 1.00 29.21 473 VAL B O 1
ATOM 2463 N N . ALA B 1 134 ? 54.902 23.647 -1.819 1.00 27.30 474 ALA B N 1
ATOM 2464 C CA . ALA B 1 134 ? 55.330 25.003 -2.114 1.00 26.42 474 ALA B CA 1
ATOM 2465 C C . ALA B 1 134 ? 54.814 26.075 -1.172 1.00 25.57 474 ALA B C 1
ATOM 2466 O O . ALA B 1 134 ? 55.311 27.153 -1.185 1.00 24.14 474 ALA B O 1
ATOM 2468 N N . ALA B 1 135 ? 53.827 25.766 -0.359 1.00 26.17 475 ALA B N 1
ATOM 2469 C CA . ALA B 1 135 ? 53.261 26.745 0.553 1.00 26.91 475 ALA B CA 1
ATOM 2470 C C . ALA B 1 135 ? 54.257 27.274 1.593 1.00 25.35 475 ALA B C 1
ATOM 2471 O O . ALA B 1 135 ? 54.113 28.350 2.039 1.00 25.80 475 ALA B O 1
ATOM 2473 N N . ASP B 1 136 ? 55.227 26.457 1.953 1.00 24.24 476 ASP B N 1
ATOM 2474 C CA . ASP B 1 136 ? 56.275 26.801 2.921 1.00 23.10 476 ASP B CA 1
ATOM 2475 C C . ASP B 1 136 ? 57.429 27.634 2.372 1.00 22.28 476 ASP B C 1
ATOM 2476 O O . ASP B 1 136 ? 58.289 28.047 3.108 1.00 21.29 476 ASP B O 1
ATOM 2481 N N . ARG B 1 137 ? 57.434 27.780 1.062 1.00 21.47 477 ARG B N 1
ATOM 2482 C CA . ARG B 1 137 ? 58.538 28.296 0.279 1.00 20.40 477 ARG B CA 1
ATOM 2483 C C . ARG B 1 137 ? 59.005 29.769 0.294 1.00 20.39 477 ARG B C 1
ATOM 2484 O O . ARG B 1 137 ? 60.140 30.014 0.039 1.00 20.39 477 ARG B O 1
ATOM 2492 N N . VAL B 1 138 ? 58.108 30.716 0.482 1.00 18.60 478 VAL B N 1
ATOM 2493 C CA . VAL B 1 138 ? 58.477 32.100 0.383 1.00 18.15 478 VAL B CA 1
ATOM 2494 C C . VAL B 1 138 ? 58.384 32.944 1.648 1.00 16.79 478 VAL B C 1
ATOM 2495 O O . VAL B 1 138 ? 58.759 34.056 1.653 1.00 16.48 478 VAL B O 1
ATOM 2499 N N . GLY B 1 139 ? 57.851 32.374 2.695 1.00 16.26 479 GLY B N 1
ATOM 2500 C CA . GLY B 1 139 ? 57.696 33.020 3.972 1.00 15.18 479 GLY B CA 1
ATOM 2501 C C . GLY B 1 139 ? 57.903 32.016 5.088 1.00 15.81 479 GLY B C 1
ATOM 2502 O O . GLY B 1 139 ? 57.974 30.881 4.832 1.00 16.21 479 GLY B O 1
ATOM 2503 N N . PRO B 1 140 ? 57.990 32.437 6.321 1.00 16.53 480 PRO B N 1
ATOM 2504 C CA . PRO B 1 140 ? 58.065 33.806 6.773 1.00 17.30 480 PRO B CA 1
ATOM 2505 C C . PRO B 1 140 ? 59.446 34.381 6.644 1.00 16.03 480 PRO B C 1
ATOM 2506 O O . PRO B 1 140 ? 60.332 33.655 6.385 1.00 17.05 480 PRO B O 1
ATOM 2510 N N . THR B 1 141 ? 59.615 35.654 6.929 1.00 17.82 481 THR B N 1
ATOM 2511 C CA . THR B 1 141 ? 60.909 36.296 6.754 1.00 17.40 481 THR B CA 1
ATOM 2512 C C . THR B 1 141 ? 62.006 35.682 7.556 1.00 16.95 481 THR B C 1
ATOM 2513 O O . THR B 1 141 ? 63.052 35.482 7.056 1.00 16.71 481 THR B O 1
ATOM 2517 N N . ILE B 1 142 ? 61.743 35.341 8.792 1.00 16.68 482 ILE B N 1
ATOM 2518 C CA . ILE B 1 142 ? 62.764 34.730 9.584 1.00 15.93 482 ILE B CA 1
ATOM 2519 C C . ILE B 1 142 ? 63.238 33.417 8.962 1.00 14.80 482 ILE B C 1
ATOM 2520 O O . ILE B 1 142 ? 64.369 33.143 8.985 1.00 16.96 482 ILE B O 1
ATOM 2525 N N . LEU B 1 143 ? 62.344 32.655 8.378 1.00 15.13 483 LEU B N 1
ATOM 2526 C CA . LEU B 1 143 ? 62.726 31.456 7.699 1.00 15.38 483 LEU B CA 1
ATOM 2527 C C . LEU B 1 143 ? 63.634 31.728 6.482 1.00 15.88 483 LEU B C 1
ATOM 2528 O O . LEU B 1 143 ? 64.608 31.088 6.328 1.00 16.55 483 LEU B O 1
ATOM 2533 N N . ASN B 1 144 ? 63.299 32.727 5.687 1.00 17.55 484 ASN B N 1
ATOM 2534 C CA . ASN B 1 144 ? 64.116 33.099 4.553 1.00 16.82 484 ASN B CA 1
ATOM 2535 C C . ASN B 1 144 ? 65.503 33.497 5.007 1.00 19.73 484 ASN B C 1
ATOM 2536 O O . ASN B 1 144 ? 66.459 33.085 4.434 1.00 17.57 484 ASN B O 1
ATOM 2541 N N . LYS B 1 145 ? 65.584 34.258 6.081 1.00 19.12 485 LYS B N 1
ATOM 2542 C CA . LYS B 1 145 ? 66.851 34.618 6.630 1.00 21.18 485 LYS B CA 1
ATOM 2543 C C . LYS B 1 145 ? 67.659 33.435 7.158 1.00 20.81 485 LYS B C 1
ATOM 2544 O O . LYS B 1 145 ? 68.803 33.285 6.883 1.00 20.21 485 LYS B O 1
ATOM 2550 N N . ILE B 1 146 ? 67.015 32.574 7.894 1.00 20.40 486 ILE B N 1
ATOM 2551 C CA . ILE B 1 146 ? 67.667 31.412 8.403 1.00 20.29 486 ILE B CA 1
ATOM 2552 C C . ILE B 1 146 ? 68.134 30.569 7.229 1.00 19.67 486 ILE B C 1
ATOM 2553 O O . ILE B 1 146 ? 69.234 30.169 7.190 1.00 23.56 486 ILE B O 1
ATOM 2558 N N . GLU B 1 147 ? 67.301 30.345 6.245 1.00 19.66 487 GLU B N 1
ATOM 2559 C CA . GLU B 1 147 ? 67.714 29.486 5.155 1.00 20.00 487 GLU B CA 1
ATOM 2560 C C . GLU B 1 147 ? 68.948 30.053 4.466 1.00 21.71 487 GLU B C 1
ATOM 2561 O O . GLU B 1 147 ? 69.878 29.378 4.281 1.00 21.81 487 GLU B O 1
ATOM 2567 N N . ALA B 1 148 ? 68.940 31.320 4.167 1.00 22.17 488 ALA B N 1
ATOM 2568 C CA . ALA B 1 148 ? 70.053 31.936 3.517 1.00 26.12 488 ALA B CA 1
ATOM 2569 C C . ALA B 1 148 ? 71.312 31.825 4.359 1.00 26.66 488 ALA B C 1
ATOM 2570 O O . ALA B 1 148 ? 72.345 31.595 3.834 1.00 29.33 488 ALA B O 1
ATOM 2572 N N . ALA B 1 149 ? 71.227 31.943 5.666 1.00 27.29 489 ALA B N 1
ATOM 2573 C CA . ALA B 1 149 ? 72.400 31.758 6.490 1.00 28.38 489 ALA B CA 1
ATOM 2574 C C . ALA B 1 149 ? 72.991 30.354 6.436 1.00 29.74 489 ALA B C 1
ATOM 2575 O O . ALA B 1 149 ? 74.177 30.187 6.378 1.00 29.75 489 ALA B O 1
ATOM 2577 N N . LEU B 1 150 ? 72.137 29.358 6.500 1.00 28.83 490 LEU B N 1
ATOM 2578 C CA . LEU B 1 150 ? 72.539 27.977 6.524 1.00 30.09 490 LEU B CA 1
ATOM 2579 C C . LEU B 1 150 ? 73.220 27.620 5.227 1.00 32.30 490 LEU B C 1
ATOM 2580 O O . LEU B 1 150 ? 74.078 26.802 5.194 1.00 33.28 490 LEU B O 1
ATOM 2585 N N . THR B 1 151 ? 72.761 28.235 4.170 1.00 32.61 491 THR B N 1
ATOM 2586 C CA . THR B 1 151 ? 73.264 28.047 2.844 1.00 35.14 491 THR B CA 1
ATOM 2587 C C . THR B 1 151 ? 74.721 28.537 2.683 1.00 37.94 491 THR B C 1
ATOM 2588 O O . THR B 1 151 ? 75.485 28.014 1.915 1.00 39.06 491 THR B O 1
ATOM 2592 N N . ASN B 1 152 ? 75.089 29.547 3.424 1.00 39.10 492 ASN B N 1
ATOM 2593 C CA . ASN B 1 152 ? 76.380 30.156 3.205 1.00 41.22 492 ASN B CA 1
ATOM 2594 C C . ASN B 1 152 ? 77.408 29.451 4.034 1.00 42.63 492 ASN B C 1
ATOM 2595 O O . ASN B 1 152 ? 77.427 29.541 5.234 1.00 42.96 492 ASN B O 1
ATOM 2600 N N . GLN B 1 153 ? 78.251 28.698 3.360 1.00 44.10 493 GLN B N 1
ATOM 2601 C CA . GLN B 1 153 ? 79.152 27.785 4.014 1.00 45.43 493 GLN B CA 1
ATOM 2602 C C . GLN B 1 153 ? 80.328 28.481 4.687 1.00 46.74 493 GLN B C 1
ATOM 2603 O O . GLN B 1 153 ? 81.076 27.876 5.441 1.00 47.22 493 GLN B O 1
ATOM 2605 N N . ASN B 1 154 ? 80.447 29.756 4.420 1.00 46.53 494 ASN B N 1
ATOM 2606 C CA . ASN B 1 154 ? 81.463 30.585 4.993 1.00 49.37 494 ASN B CA 1
ATOM 2607 C C . ASN B 1 154 ? 81.108 31.015 6.407 1.00 49.59 494 ASN B C 1
ATOM 2608 O O . ASN B 1 154 ? 81.885 31.652 7.067 1.00 49.63 494 ASN B O 1
ATOM 2613 N N . LEU B 1 155 ? 79.907 30.659 6.843 1.00 49.06 495 LEU B N 1
ATOM 2614 C CA . LEU B 1 155 ? 79.447 31.005 8.159 1.00 48.52 495 LEU B CA 1
ATOM 2615 C C . LEU B 1 155 ? 79.885 30.069 9.214 1.00 48.72 495 LEU B C 1
ATOM 2616 O O . LEU B 1 155 ? 79.634 28.894 9.169 1.00 49.02 495 LEU B O 1
ATOM 2621 N N . SER B 1 156 ? 80.483 30.635 10.217 1.00 48.74 496 SER B N 1
ATOM 2622 C CA . SER B 1 156 ? 80.790 29.898 11.369 1.00 48.97 496 SER B CA 1
ATOM 2623 C C . SER B 1 156 ? 79.479 29.512 11.999 1.00 48.37 496 SER B C 1
ATOM 2624 O O . SER B 1 156 ? 78.492 30.203 11.868 1.00 47.31 496 SER B O 1
ATOM 2627 N N . VAL B 1 157 ? 79.498 28.401 12.703 1.00 47.91 497 VAL B N 1
ATOM 2628 C CA . VAL B 1 157 ? 78.315 27.845 13.309 1.00 45.93 497 VAL B CA 1
ATOM 2629 C C . VAL B 1 157 ? 77.799 28.811 14.341 1.00 44.74 497 VAL B C 1
ATOM 2630 O O . VAL B 1 157 ? 76.605 28.978 14.508 1.00 42.58 497 VAL B O 1
ATOM 2634 N N . ASP B 1 158 ? 78.695 29.464 15.038 1.00 43.67 498 ASP B N 1
ATOM 2635 C CA . ASP B 1 158 ? 78.204 30.422 15.978 1.00 42.40 498 ASP B CA 1
ATOM 2636 C C . ASP B 1 158 ? 77.835 31.818 15.475 1.00 39.56 498 ASP B C 1
ATOM 2637 O O . ASP B 1 158 ? 77.159 32.527 16.151 1.00 38.53 498 ASP B O 1
ATOM 2642 N N . VAL B 1 159 ? 78.270 32.209 14.297 1.00 36.98 499 VAL B N 1
ATOM 2643 C CA . VAL B 1 159 ? 77.718 33.385 13.711 1.00 32.65 499 VAL B CA 1
ATOM 2644 C C . VAL B 1 159 ? 76.256 33.067 13.502 1.00 31.46 499 VAL B C 1
ATOM 2645 O O . VAL B 1 159 ? 75.425 33.847 13.877 1.00 29.86 499 VAL B O 1
ATOM 2649 N N . VAL B 1 160 ? 75.944 31.882 12.998 1.00 29.26 500 VAL B N 1
ATOM 2650 C CA . VAL B 1 160 ? 74.547 31.486 12.870 1.00 31.08 500 VAL B CA 1
ATOM 2651 C C . VAL B 1 160 ? 73.784 31.434 14.192 1.00 30.44 500 VAL B C 1
ATOM 2652 O O . VAL B 1 160 ? 72.721 31.939 14.265 1.00 29.89 500 VAL B O 1
ATOM 2656 N N . ASP B 1 161 ? 74.358 30.880 15.228 1.00 31.23 501 ASP B N 1
ATOM 2657 C CA . ASP B 1 161 ? 73.678 30.782 16.477 1.00 32.34 501 ASP B CA 1
ATOM 2658 C C . ASP B 1 161 ? 73.324 32.176 17.000 1.00 29.96 501 ASP B C 1
ATOM 2659 O O . ASP B 1 161 ? 72.226 32.418 17.345 1.00 30.77 501 ASP B O 1
ATOM 2664 N N . GLN B 1 162 ? 74.285 33.070 17.052 1.00 28.13 502 GLN B N 1
ATOM 2665 C CA . GLN B 1 162 ? 74.064 34.403 17.560 1.00 27.96 502 GLN B CA 1
ATOM 2666 C C . GLN B 1 162 ? 73.058 35.193 16.688 1.00 24.31 502 GLN B C 1
ATOM 2667 O O . GLN B 1 162 ? 72.247 35.878 17.187 1.00 22.52 502 GLN B O 1
ATOM 2673 N N . ALA B 1 163 ? 73.117 35.032 15.395 1.00 22.56 503 ALA B N 1
ATOM 2674 C CA . ALA B 1 163 ? 72.174 35.674 14.516 1.00 22.10 503 ALA B CA 1
ATOM 2675 C C . ALA B 1 163 ? 70.694 35.220 14.708 1.00 21.17 503 ALA B C 1
ATOM 2676 O O . ALA B 1 163 ? 69.810 36.005 14.713 1.00 21.68 503 ALA B O 1
ATOM 2678 N N . LEU B 1 164 ? 70.486 33.939 14.896 1.00 21.10 504 LEU B N 1
ATOM 2679 C CA . LEU B 1 164 ? 69.171 33.404 15.145 1.00 20.61 504 LEU B CA 1
ATOM 2680 C C . LEU B 1 164 ? 68.570 33.962 16.423 1.00 19.30 504 LEU B C 1
ATOM 2681 O O . LEU B 1 164 ? 67.443 34.329 16.478 1.00 19.88 504 LEU B O 1
ATOM 2686 N N . VAL B 1 165 ? 69.393 34.079 17.431 1.00 20.72 505 VAL B N 1
ATOM 2687 C CA . VAL B 1 165 ? 68.978 34.647 18.687 1.00 21.12 505 VAL B CA 1
ATOM 2688 C C . VAL B 1 165 ? 68.512 36.092 18.445 1.00 19.52 505 VAL B C 1
ATOM 2689 O O . VAL B 1 165 ? 67.489 36.462 18.822 1.00 20.33 505 VAL B O 1
ATOM 2693 N N . ALA B 1 166 ? 69.292 36.835 17.717 1.00 18.35 506 ALA B N 1
ATOM 2694 C CA . ALA B 1 166 ? 69.004 38.183 17.351 1.00 19.01 506 ALA B CA 1
ATOM 2695 C C . ALA B 1 166 ? 67.781 38.327 16.488 1.00 18.53 506 ALA B C 1
ATOM 2696 O O . ALA B 1 166 ? 67.007 39.189 16.708 1.00 17.74 506 ALA B O 1
ATOM 2698 N N . LEU B 1 167 ? 67.642 37.466 15.503 1.00 18.79 507 LEU B N 1
ATOM 2699 C CA . LEU B 1 167 ? 66.454 37.422 14.674 1.00 18.39 507 LEU B CA 1
ATOM 2700 C C . LEU B 1 167 ? 65.211 37.052 15.482 1.00 18.88 507 LEU B C 1
ATOM 2701 O O . LEU B 1 167 ? 64.197 37.615 15.285 1.00 18.97 507 LEU B O 1
ATOM 2706 N N . LYS B 1 168 ? 65.331 36.114 16.408 1.00 19.27 508 LYS B N 1
ATOM 2707 C CA . LYS B 1 168 ? 64.231 35.749 17.264 1.00 19.79 508 LYS B CA 1
ATOM 2708 C C . LYS B 1 168 ? 63.792 36.933 18.117 1.00 19.56 508 LYS B C 1
ATOM 2709 O O . LYS B 1 168 ? 62.659 37.256 18.133 1.00 21.65 508 LYS B O 1
ATOM 2715 N N . GLU B 1 169 ? 64.731 37.642 18.714 1.00 22.51 509 GLU B N 1
ATOM 2716 C CA . GLU B 1 169 ? 64.448 38.829 19.511 1.00 24.10 509 GLU B CA 1
ATOM 2717 C C . GLU B 1 169 ? 63.720 39.909 18.664 1.00 23.30 509 GLU B C 1
ATOM 2718 O O . GLU B 1 169 ? 62.762 40.508 19.116 1.00 22.86 509 GLU B O 1
ATOM 2724 N N . GLU B 1 170 ? 64.170 40.082 17.429 1.00 22.34 510 GLU B N 1
ATOM 2725 C CA . GLU B 1 170 ? 63.592 41.046 16.540 1.00 21.41 510 GLU B CA 1
ATOM 2726 C C . GLU B 1 170 ? 62.138 40.741 16.266 1.00 20.35 510 GLU B C 1
ATOM 2727 O O . GLU B 1 170 ? 61.303 41.588 16.402 1.00 20.16 510 GLU B O 1
ATOM 2733 N N . TRP B 1 171 ? 61.877 39.499 15.906 1.00 18.68 511 TRP B N 1
ATOM 2734 C CA . TRP B 1 171 ? 60.533 39.047 15.623 1.00 18.64 511 TRP B CA 1
ATOM 2735 C C . TRP B 1 171 ? 59.601 39.074 16.869 1.00 16.75 511 TRP B C 1
ATOM 2736 O O . TRP B 1 171 ? 58.488 39.478 16.791 1.00 18.30 511 TRP B O 1
ATOM 2747 N N . MET B 1 172 ? 60.127 38.691 18.009 1.00 16.03 512 MET B N 1
ATOM 2748 C CA . MET B 1 172 ? 59.423 38.792 19.254 1.00 17.43 512 MET B CA 1
ATOM 2749 C C . MET B 1 172 ? 59.080 40.221 19.655 1.00 19.28 512 MET B C 1
ATOM 2750 O O . MET B 1 172 ? 57.999 40.471 20.064 1.00 18.90 512 MET B O 1
ATOM 2755 N N . ASN B 1 173 ? 59.996 41.152 19.445 1.00 18.77 513 ASN B N 1
ATOM 2756 C CA . ASN B 1 173 ? 59.710 42.537 19.668 1.00 20.08 513 ASN B CA 1
ATOM 2757 C C . ASN B 1 173 ? 58.585 43.046 18.780 1.00 20.34 513 ASN B C 1
ATOM 2758 O O . ASN B 1 173 ? 57.795 43.789 19.221 1.00 20.05 513 ASN B O 1
ATOM 2763 N N . LYS B 1 174 ? 58.499 42.569 17.548 1.00 18.33 514 LYS B N 1
ATOM 2764 C CA . LYS B 1 174 ? 57.372 42.903 16.700 1.00 18.42 514 LYS B CA 1
ATOM 2765 C C . LYS B 1 174 ? 56.054 42.406 17.296 1.00 18.83 514 LYS B C 1
ATOM 2766 O O . LYS B 1 174 ? 55.082 43.098 17.268 1.00 19.39 514 LYS B O 1
ATOM 2772 N N . VAL B 1 175 ? 56.072 41.216 17.866 1.00 18.60 515 VAL B N 1
ATOM 2773 C CA . VAL B 1 175 ? 54.907 40.637 18.493 1.00 20.17 515 VAL B CA 1
ATOM 2774 C C . VAL B 1 175 ? 54.502 41.561 19.629 1.00 22.64 515 VAL B C 1
ATOM 2775 O O . VAL B 1 175 ? 53.363 41.863 19.753 1.00 22.22 515 VAL B O 1
ATOM 2779 N N . LYS B 1 176 ? 55.448 42.032 20.400 1.00 21.29 516 LYS B N 1
ATOM 2780 C CA . LYS B 1 176 ? 55.123 42.911 21.485 1.00 25.72 516 LYS B CA 1
ATOM 2781 C C . LYS B 1 176 ? 54.484 44.211 20.962 1.00 26.10 516 LYS B C 1
ATOM 2782 O O . LYS B 1 176 ? 53.437 44.568 21.355 1.00 27.32 516 LYS B O 1
ATOM 2788 N N . VAL B 1 177 ? 55.108 44.829 19.990 1.00 25.25 517 VAL B N 1
ATOM 2789 C CA . VAL B 1 177 ? 54.686 46.075 19.460 1.00 26.56 517 VAL B CA 1
ATOM 2790 C C . VAL B 1 177 ? 53.287 45.922 18.897 1.00 28.87 517 VAL B C 1
ATOM 2791 O O . VAL B 1 177 ? 52.456 46.722 19.133 1.00 28.49 517 VAL B O 1
ATOM 2795 N N . LEU B 1 178 ? 53.038 44.847 18.188 1.00 29.91 518 LEU B N 1
ATOM 2796 C CA . LEU B 1 178 ? 51.715 44.526 17.674 1.00 31.30 518 LEU B CA 1
ATOM 2797 C C . LEU B 1 178 ? 50.619 44.276 18.737 1.00 32.62 518 LEU B C 1
ATOM 2798 O O . LEU B 1 178 ? 49.516 44.689 18.555 1.00 33.14 518 LEU B O 1
ATOM 2803 N N . PHE B 1 179 ? 50.958 43.591 19.813 1.00 32.18 519 PHE B N 1
ATOM 2804 C CA . PHE B 1 179 ? 50.054 43.318 20.898 1.00 34.16 519 PHE B CA 1
ATOM 2805 C C . PHE B 1 179 ? 49.633 44.585 21.571 1.00 35.81 519 PHE B C 1
ATOM 2806 O O . PHE B 1 179 ? 48.472 44.819 21.798 1.00 36.30 519 PHE B O 1
ATOM 2814 N N . LYS B 1 180 ? 50.614 45.414 21.836 1.00 35.49 520 LYS B N 1
ATOM 2815 C CA . LYS B 1 180 ? 50.404 46.706 22.415 1.00 37.97 520 LYS B CA 1
ATOM 2816 C C . LYS B 1 180 ? 49.572 47.598 21.528 1.00 38.26 520 LYS B C 1
ATOM 2817 O O . LYS B 1 180 ? 48.787 48.339 22.008 1.00 38.59 520 LYS B O 1
ATOM 2823 N N . PHE B 1 181 ? 49.743 47.505 20.231 1.00 38.36 521 PHE B N 1
ATOM 2824 C CA . PHE B 1 181 ? 49.103 48.408 19.314 1.00 40.43 521 PHE B CA 1
ATOM 2825 C C . PHE B 1 181 ? 47.664 48.049 19.137 1.00 42.93 521 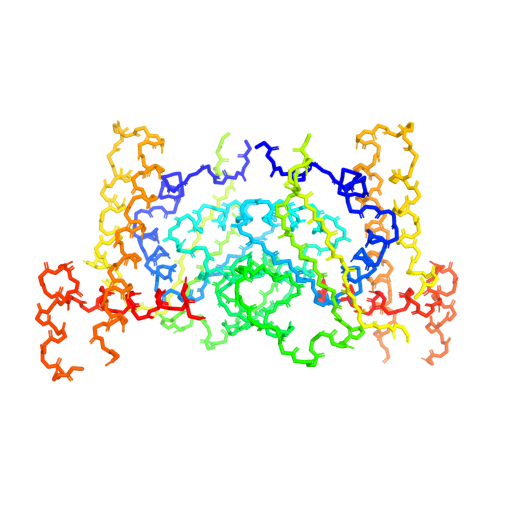PHE B C 1
ATOM 2826 O O . PHE B 1 181 ? 46.863 48.905 18.955 1.00 44.33 521 PHE B O 1
ATOM 2834 N N . THR B 1 182 ? 47.348 46.775 19.159 1.00 44.38 522 THR B N 1
ATOM 2835 C CA . THR B 1 182 ? 45.975 46.341 19.016 1.00 47.74 522 THR B CA 1
ATOM 2836 C C . THR B 1 182 ? 45.289 46.015 20.340 1.00 50.34 522 THR B C 1
ATOM 2837 O O . THR B 1 182 ? 44.510 45.087 20.410 1.00 52.02 522 THR B O 1
ATOM 2841 N N . LYS B 1 183 ? 45.599 46.796 21.369 1.00 51.76 523 LYS B N 1
ATOM 2842 C CA . LYS B 1 183 ? 44.927 46.803 22.661 1.00 53.76 523 LYS B CA 1
ATOM 2843 C C . LYS B 1 183 ? 44.283 48.153 22.963 1.00 55.36 523 LYS B C 1
ATOM 2844 O O . LYS B 1 183 ? 43.607 48.739 22.130 1.00 56.18 523 LYS B O 1
ATOM 2846 N N . ARG B 1 187 ? 42.780 48.993 17.234 1.00 63.26 527 ARG B N 1
ATOM 2847 C CA . ARG B 1 187 ? 42.887 50.090 16.302 1.00 63.07 527 ARG B CA 1
ATOM 2848 C C . ARG B 1 187 ? 41.779 50.153 15.256 1.00 64.24 527 ARG B C 1
ATOM 2849 O O . ARG B 1 187 ? 40.943 49.287 15.208 1.00 64.38 527 ARG B O 1
ATOM 2857 N N . PRO B 1 188 ? 41.779 51.168 14.396 1.00 64.53 528 PRO B N 1
ATOM 2858 C CA . PRO B 1 188 ? 41.024 51.026 13.178 1.00 65.09 528 PRO B CA 1
ATOM 2859 C C . PRO B 1 188 ? 41.773 49.930 12.533 1.00 63.29 528 PRO B C 1
ATOM 2860 O O . PRO B 1 188 ? 42.962 49.893 12.621 1.00 62.58 528 PRO B O 1
ATOM 2864 N N . LYS B 1 189 ? 41.081 49.017 11.916 1.00 63.03 529 LYS B N 1
ATOM 2865 C CA . LYS B 1 189 ? 41.702 47.798 11.581 1.00 61.12 529 LYS B CA 1
ATOM 2866 C C . LYS B 1 189 ? 42.815 48.137 10.655 1.00 59.60 529 LYS B C 1
ATOM 2867 O O . LYS B 1 189 ? 43.876 47.628 10.812 1.00 59.16 529 LYS B O 1
ATOM 2869 N N . GLU B 1 190 ? 42.598 49.061 9.746 1.00 59.03 530 GLU B N 1
ATOM 2870 C CA . GLU B 1 190 ? 43.571 49.340 8.686 1.00 57.27 530 GLU B CA 1
ATOM 2871 C C . GLU B 1 190 ? 44.937 49.803 9.183 1.00 55.16 530 GLU B C 1
ATOM 2872 O O . GLU B 1 190 ? 45.927 49.569 8.535 1.00 55.14 530 GLU B O 1
ATOM 2874 N N . ASP B 1 191 ? 44.966 50.444 10.333 1.00 53.17 531 ASP B N 1
ATOM 2875 C CA . ASP B 1 191 ? 46.178 50.994 10.909 1.00 50.48 531 ASP B CA 1
ATOM 2876 C C . ASP B 1 191 ? 47.146 49.859 11.190 1.00 47.19 531 ASP B C 1
ATOM 2877 O O . ASP B 1 191 ? 48.317 49.999 11.111 1.00 44.54 531 ASP B O 1
ATOM 2882 N N . THR B 1 192 ? 46.598 48.724 11.533 1.00 46.37 532 THR B N 1
ATOM 2883 C CA . THR B 1 192 ? 47.383 47.571 11.862 1.00 44.80 532 THR B CA 1
ATOM 2884 C C . THR B 1 192 ? 48.215 47.041 10.715 1.00 42.60 532 THR B C 1
ATOM 2885 O O . THR B 1 192 ? 49.379 46.811 10.861 1.00 41.64 532 THR B O 1
ATOM 2889 N N . GLN B 1 193 ? 47.624 46.900 9.555 1.00 43.65 533 GLN B N 1
ATOM 2890 C CA . GLN B 1 193 ? 48.390 46.490 8.394 1.00 41.42 533 GLN B CA 1
ATOM 2891 C C . GLN B 1 193 ? 49.434 47.509 8.040 1.00 39.65 533 GLN B C 1
ATOM 2892 O O . GLN B 1 193 ? 50.489 47.152 7.639 1.00 40.39 533 GLN B O 1
ATOM 2894 N N . LYS B 1 194 ? 49.113 48.782 8.191 1.00 37.78 534 LYS B N 1
ATOM 2895 C CA . LYS B 1 194 ? 50.041 49.856 7.891 1.00 35.17 534 LYS B CA 1
ATOM 2896 C C . LYS B 1 194 ? 51.280 49.820 8.778 1.00 32.54 534 LYS B C 1
ATOM 2897 O O . LYS B 1 194 ? 52.349 49.939 8.302 1.00 31.82 534 LYS B O 1
ATOM 2899 N N . LEU B 1 195 ? 51.095 49.601 10.065 1.00 31.25 535 LEU B N 1
ATOM 2900 C CA . LEU B 1 195 ? 52.196 49.393 10.985 1.00 31.13 535 LEU B CA 1
ATOM 2901 C C . LEU B 1 195 ? 52.985 48.149 10.629 1.00 30.17 535 LEU B C 1
ATOM 2902 O O . LEU B 1 195 ? 54.175 48.174 10.565 1.00 31.17 535 LEU B O 1
ATOM 2907 N N . LEU B 1 196 ? 52.290 47.092 10.302 1.00 31.21 536 LEU B N 1
ATOM 2908 C CA . LEU B 1 196 ? 52.914 45.860 9.954 1.00 31.79 536 LEU B CA 1
ATOM 2909 C C . LEU B 1 196 ? 53.778 46.033 8.760 1.00 31.11 536 LEU B C 1
ATOM 2910 O O . LEU B 1 196 ? 54.825 45.505 8.724 1.00 30.97 536 LEU B O 1
ATOM 2915 N N . SER B 1 197 ? 53.301 46.756 7.769 1.00 30.95 537 SER B N 1
ATOM 2916 C CA . SER B 1 197 ? 54.050 46.948 6.570 1.00 31.26 537 SER B CA 1
ATOM 2917 C C . SER B 1 197 ? 55.332 47.719 6.832 1.00 30.84 537 SER B C 1
ATOM 2918 O O . SER B 1 197 ? 56.342 47.401 6.297 1.00 31.73 537 SER B O 1
ATOM 2921 N N . ILE B 1 198 ? 55.296 48.693 7.708 1.00 29.49 538 ILE B N 1
ATOM 2922 C CA . ILE B 1 198 ? 56.489 49.426 8.077 1.00 28.77 538 ILE B CA 1
ATOM 2923 C C . ILE B 1 198 ? 57.564 48.519 8.727 1.00 28.42 538 ILE B C 1
ATOM 2924 O O . ILE B 1 198 ? 58.726 48.688 8.535 1.00 27.56 538 ILE B O 1
ATOM 2929 N N . LEU B 1 199 ? 57.119 47.542 9.477 1.00 27.73 539 LEU B N 1
ATOM 2930 C CA . LEU B 1 199 ? 57.973 46.668 10.233 1.00 28.01 539 LEU B CA 1
ATOM 2931 C C . LEU B 1 199 ? 58.330 45.395 9.436 1.00 28.07 539 LEU B C 1
ATOM 2932 O O . LEU B 1 199 ? 58.874 44.455 9.932 1.00 27.47 539 LEU B O 1
ATOM 2937 N N . GLY B 1 200 ? 57.995 45.420 8.168 1.00 28.91 540 GLY B N 1
ATOM 2938 C CA . GLY B 1 200 ? 58.164 44.287 7.300 1.00 28.48 540 GLY B CA 1
ATOM 2939 C C . GLY B 1 200 ? 57.425 43.023 7.663 1.00 28.47 540 GLY B C 1
ATOM 2940 O O . GLY B 1 200 ? 57.969 41.979 7.532 1.00 28.23 540 GLY B O 1
ATOM 2941 N N . ALA B 1 201 ? 56.215 43.132 8.154 1.00 27.63 541 ALA B N 1
ATOM 2942 C CA . ALA B 1 201 ? 55.526 41.969 8.624 1.00 27.84 541 ALA B CA 1
ATOM 2943 C C . ALA B 1 201 ? 54.163 41.800 8.081 1.00 29.10 541 ALA B C 1
ATOM 2944 O O . ALA B 1 201 ? 53.362 41.185 8.713 1.00 29.79 541 ALA B O 1
ATOM 2946 N N . SER B 1 202 ? 53.897 42.445 6.969 1.00 29.73 542 SER B N 1
ATOM 2947 C CA . SER B 1 202 ? 52.595 42.431 6.318 1.00 31.96 542 SER B CA 1
ATOM 2948 C C . SER B 1 202 ? 52.186 41.170 5.597 1.00 31.50 542 SER B C 1
ATOM 2949 O O . SER B 1 202 ? 51.042 40.958 5.372 1.00 34.60 542 SER B O 1
ATOM 2952 N N . GLU B 1 203 ? 53.137 40.380 5.161 1.00 30.04 543 GLU B N 1
ATOM 2953 C CA . GLU B 1 203 ? 52.859 39.214 4.362 1.00 31.18 543 GLU B CA 1
ATOM 2954 C C . GLU B 1 203 ? 52.140 38.121 5.160 1.00 29.88 543 GLU B C 1
ATOM 2955 O O . GLU B 1 203 ? 52.177 38.099 6.351 1.00 26.83 543 GLU B O 1
ATOM 2961 N N . GLU B 1 204 ? 51.468 37.221 4.471 1.00 29.22 544 GLU B N 1
ATOM 2962 C CA . GLU B 1 204 ? 50.658 36.253 5.167 1.00 28.83 544 GLU B CA 1
ATOM 2963 C C . GLU B 1 204 ? 51.387 35.281 6.109 1.00 25.52 544 GLU B C 1
ATOM 2964 O O . GLU B 1 204 ? 50.905 35.029 7.147 1.00 25.32 544 GLU B O 1
ATOM 2970 N N . ASP B 1 205 ? 52.535 34.763 5.730 1.00 23.96 545 ASP B N 1
ATOM 2971 C CA . ASP B 1 205 ? 53.305 33.903 6.613 1.00 21.79 545 ASP B CA 1
ATOM 2972 C C . ASP B 1 205 ? 53.728 34.702 7.814 1.00 20.99 545 ASP B C 1
ATOM 2973 O O . ASP B 1 205 ? 53.617 34.251 8.889 1.00 21.71 545 ASP B O 1
ATOM 2978 N N . ASN B 1 206 ? 54.179 35.921 7.611 1.00 19.54 546 ASN B N 1
ATOM 2979 C CA . ASN B 1 206 ? 54.628 36.734 8.724 1.00 19.17 546 ASN B CA 1
ATOM 2980 C C . ASN B 1 206 ? 53.515 37.024 9.713 1.00 18.72 546 ASN B C 1
ATOM 2981 O O . ASN B 1 206 ? 53.676 36.913 10.871 1.00 16.64 546 ASN B O 1
ATOM 2986 N N . VAL B 1 207 ? 52.363 37.375 9.197 1.00 19.62 547 VAL B N 1
ATOM 2987 C CA . VAL B 1 207 ? 51.249 37.601 10.068 1.00 21.61 547 VAL B CA 1
ATOM 2988 C C . VAL B 1 207 ? 50.878 36.340 10.868 1.00 22.40 547 VAL B C 1
ATOM 2989 O O . VAL B 1 207 ? 50.744 36.385 12.030 1.00 22.70 547 VAL B O 1
ATOM 2993 N N . LYS B 1 208 ? 50.814 35.216 10.220 1.00 23.23 548 LYS B N 1
ATOM 2994 C CA . LYS B 1 208 ? 50.530 33.980 10.912 1.00 25.92 548 LYS B CA 1
ATOM 2995 C C . LYS B 1 208 ? 51.614 33.663 11.957 1.00 23.61 548 LYS B C 1
ATOM 2996 O O . LYS B 1 208 ? 51.340 33.190 13.009 1.00 23.49 548 LYS B O 1
ATOM 3002 N N . LEU B 1 209 ? 52.855 33.936 11.639 1.00 21.74 549 LEU B N 1
ATOM 3003 C CA . LEU B 1 209 ? 53.878 33.751 12.629 1.00 20.55 549 LEU B CA 1
ATOM 3004 C C . LEU B 1 209 ? 53.704 34.669 13.846 1.00 20.21 549 LEU B C 1
ATOM 3005 O O . LEU B 1 209 ? 53.795 34.250 14.944 1.00 18.83 549 LEU B O 1
ATOM 3010 N N . LEU B 1 210 ? 53.431 35.929 13.620 1.00 20.52 550 LEU B N 1
ATOM 3011 C CA . LEU B 1 210 ? 53.219 36.820 14.733 1.00 19.29 550 LEU B CA 1
ATOM 3012 C C . LEU B 1 210 ? 52.000 36.315 15.572 1.00 18.87 550 LEU B C 1
ATOM 3013 O O . LEU B 1 210 ? 52.060 36.293 16.728 1.00 18.24 550 LEU B O 1
ATOM 3018 N N . LYS B 1 211 ? 50.945 35.851 14.949 1.00 19.79 551 LYS B N 1
ATOM 3019 C CA . LYS B 1 211 ? 49.807 35.372 15.716 1.00 20.36 551 LYS B CA 1
ATOM 3020 C C . LYS B 1 211 ? 50.220 34.202 16.609 1.00 19.87 551 LYS B C 1
ATOM 3021 O O . LYS B 1 211 ? 50.006 34.256 17.778 1.00 19.01 551 LYS B O 1
ATOM 3027 N N . PHE B 1 212 ? 50.925 33.219 16.064 1.00 19.13 552 PHE B N 1
ATOM 3028 C CA . PHE B 1 212 ? 51.431 32.132 16.899 1.00 20.03 552 PHE B CA 1
ATOM 3029 C C . PHE B 1 212 ? 52.416 32.552 18.012 1.00 19.60 552 PHE B C 1
ATOM 3030 O O . PHE B 1 212 ? 52.218 32.218 19.147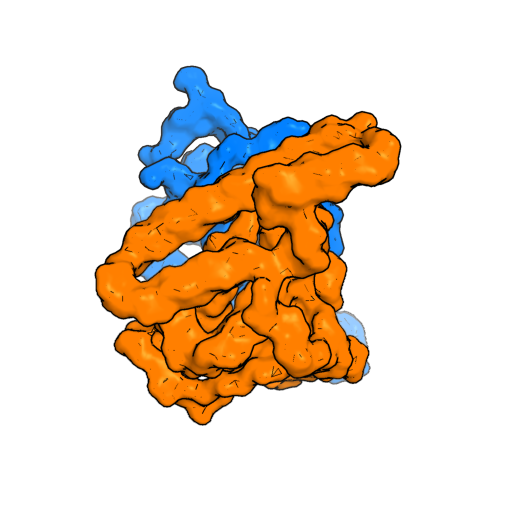 1.00 21.24 552 PHE B O 1
ATOM 3038 N N . TRP B 1 213 ? 53.404 33.354 17.681 1.00 19.10 553 TRP B N 1
ATOM 3039 C CA . TRP B 1 213 ? 54.416 33.769 18.604 1.00 18.48 553 TRP B CA 1
ATOM 3040 C C . TRP B 1 213 ? 53.842 34.577 19.771 1.00 21.14 553 TRP B C 1
ATOM 3041 O O . TRP B 1 213 ? 54.388 34.625 20.786 1.00 22.96 553 TRP B O 1
ATOM 3052 N N . MET B 1 214 ? 52.678 35.138 19.615 1.00 23.47 554 MET B N 1
ATOM 3053 C CA . MET B 1 214 ? 52.058 35.851 20.691 1.00 28.05 554 MET B CA 1
ATOM 3054 C C . MET B 1 214 ? 51.719 34.958 21.935 1.00 29.61 554 MET B C 1
ATOM 3055 O O . MET B 1 214 ? 51.616 35.435 23.029 1.00 29.92 554 MET B O 1
ATOM 3060 N N . THR B 1 215 ? 51.604 33.661 21.712 1.00 29.84 555 THR B N 1
ATOM 3061 C CA . THR B 1 215 ? 51.532 32.667 22.752 1.00 30.79 555 THR B CA 1
ATOM 3062 C C . THR B 1 215 ? 52.826 32.515 23.572 1.00 31.24 555 THR B C 1
ATOM 3063 O O . THR B 1 215 ? 52.832 31.900 24.550 1.00 32.60 555 THR B O 1
ATOM 3067 N N . GLY B 1 216 ? 53.921 33.050 23.108 1.00 31.32 556 GLY B N 1
ATOM 3068 C CA . GLY B 1 216 ? 55.193 32.938 23.754 1.00 34.73 556 GLY B CA 1
ATOM 3069 C C . GLY B 1 216 ? 55.459 34.116 24.637 1.00 39.20 556 GLY B C 1
ATOM 3070 O O . GLY B 1 216 ? 56.567 34.375 25.015 1.00 39.24 556 GLY B O 1
ATOM 3071 N N . LEU B 1 217 ? 54.402 34.873 24.879 1.00 42.12 557 LEU B N 1
ATOM 3072 C CA . LEU B 1 217 ? 54.340 35.992 25.828 1.00 45.41 557 LEU B CA 1
ATOM 3073 C C . LEU B 1 217 ? 52.944 35.938 26.497 1.00 47.91 557 LEU B C 1
ATOM 3074 O O . LEU B 1 217 ? 52.698 36.664 27.449 1.00 49.34 557 LEU B O 1
ATOM 3079 N N . SER B 1 218 ? 52.065 35.045 25.991 1.00 50.00 558 SER B N 1
ATOM 3080 C CA . SER B 1 218 ? 50.632 34.922 26.375 1.00 52.36 558 SER B CA 1
ATOM 3081 C C . SER B 1 218 ? 50.291 33.915 27.507 1.00 53.88 558 SER B C 1
ATOM 3082 O O . SER B 1 218 ? 50.425 32.685 27.364 1.00 53.72 558 SER B O 1
#

Radius of gyration: 22.64 Å; Cα contacts (8 Å, |Δi|>4): 649; chains: 2; bounding box: 40×64×55 Å

GO terms:
  GO:0005515 protein binding (F, IPI)
  GO:0005764 lysosome (C, TAS)
  GO:0005929 cilium (C, TAS)
  GO:0010508 positive regulation of autophagy (P, IMP)
  GO:0005096 GTPase activator activity (F, IDA)
  GO:0034198 cellular response to amino acid starvation (P, IDA)
  GO:0072686 mitotic spindle (C, IDA)
  GO:0005634 nucleus (C, IDA)
  GO:0005737 cytoplasm (C, IDA)
  GO:0005765 lysosomal membrane (C, IDA)
  GO:0005813 centrosome (C, IDA)
  GO:0005829 cytosol (C, IDA)
  GO:0005929 cilium (C, IDA)
  GO:0010508 positive regulation of autophagy (P, IDA)
  GO:1904263 positive regulation of TORC1 signaling (P, IDA)
  GO:1905672 negative regulation of lysosome organization (P, IDA)
  GO:1990877 FNIP-folliculin RagC/D GAP (C, IDA)
  GO:0032008 positive regulation of TOR signaling (P, IDA)
  GO:0032418 lysosome localization (P, IDA)
  GO:0046578 regulation of Ras protein signal transduction (P, IDA)